Protein AF-A0A5C6M496-F1 (afdb_monomer)

Foldseek 3Di:
DDDDDDDDDDPQDAKDWDKAFDAPAALAWGKIFIDIDHPDDDDPWPKWKWKWKDQPPDDTDTQDIDRMGIHRNVVGAFIKMKMWMGTPVGHIDIDIEGEAEAHQEEWEWADAQQWIAIDDPPDDGRTDPGDDTDPDLEYEYAHAHYAYEYHQQNYAQSHEYEYANHAEEYEAEAYQHAYEYHPDHYLYAYEHHHYAYEYADAQPAEHEYEYAYDAYEDEPQNHDQPPQDWWEDEPQQEDADDDPDCPWSKDQTDCRPNHTRIYTYYHHYQEYEIYQHEYHYEDAANHEYENAHYEYEYEYEAQHENYEYEPEDEEYEYEYEPHNYANYEYEYDQYEYEYDYDYPDDPDDDDDDDDDDDDPDGDHDDYDPPDDDDPDDDDDDHPYDYDD

Structure (mmCIF, N/CA/C/O backbone):
data_AF-A0A5C6M496-F1
#
_entry.id   AF-A0A5C6M496-F1
#
loop_
_atom_site.group_PDB
_atom_site.id
_atom_site.type_symbol
_atom_site.label_atom_id
_atom_site.label_alt_id
_atom_site.label_comp_id
_atom_site.label_asym_id
_atom_site.label_entity_id
_atom_site.label_seq_id
_atom_site.pdbx_PDB_ins_code
_atom_site.Cartn_x
_atom_site.Cartn_y
_atom_site.Cartn_z
_atom_site.occupancy
_atom_site.B_iso_or_equiv
_atom_site.auth_seq_id
_atom_site.auth_comp_id
_atom_site.auth_asym_id
_atom_site.auth_atom_id
_atom_site.pdbx_PDB_model_num
ATOM 1 N N . MET A 1 1 ? 1.867 -58.534 17.793 1.00 42.88 1 MET A N 1
ATOM 2 C CA . MET A 1 1 ? 1.559 -57.093 17.723 1.00 42.88 1 MET A CA 1
ATOM 3 C C . MET A 1 1 ? 1.863 -56.636 16.311 1.00 42.88 1 MET A C 1
ATOM 5 O O . MET A 1 1 ? 3.020 -56.661 15.919 1.00 42.88 1 MET A O 1
ATOM 9 N N . THR A 1 2 ? 0.841 -56.338 15.519 1.00 48.50 2 THR A N 1
ATOM 10 C CA . THR A 1 2 ? 0.999 -55.705 14.206 1.00 48.50 2 THR A CA 1
ATOM 11 C C . THR A 1 2 ? 1.131 -54.207 14.447 1.00 48.50 2 THR A C 1
ATOM 13 O O . THR A 1 2 ? 0.166 -53.568 14.856 1.00 48.50 2 THR A O 1
ATOM 16 N N . SER A 1 3 ? 2.339 -53.667 14.290 1.00 54.88 3 SER A N 1
ATOM 17 C CA . SER A 1 3 ? 2.554 -52.220 14.289 1.00 54.88 3 SER A CA 1
ATOM 18 C C . SER A 1 3 ? 1.884 -51.658 13.037 1.00 54.88 3 SER A C 1
ATOM 20 O O . SER A 1 3 ? 2.251 -52.021 11.921 1.00 54.88 3 SER A O 1
ATOM 22 N N . ALA A 1 4 ? 0.848 -50.842 13.225 1.00 54.84 4 ALA A N 1
ATOM 23 C CA . ALA A 1 4 ? 0.338 -49.994 12.164 1.00 54.84 4 ALA A CA 1
ATOM 24 C C . ALA A 1 4 ? 1.337 -48.844 11.998 1.00 54.84 4 ALA A C 1
ATOM 26 O O . ALA A 1 4 ? 1.558 -48.082 12.940 1.00 54.84 4 ALA A O 1
ATOM 27 N N . ALA A 1 5 ? 1.970 -48.751 10.831 1.00 58.16 5 ALA A N 1
ATOM 28 C CA . ALA A 1 5 ? 2.728 -47.567 10.467 1.00 58.16 5 ALA A CA 1
ATOM 29 C C . ALA A 1 5 ? 1.723 -46.431 10.251 1.00 58.16 5 ALA A C 1
ATOM 31 O O . ALA A 1 5 ? 0.903 -46.488 9.336 1.00 58.16 5 ALA A O 1
ATOM 32 N N . VAL A 1 6 ? 1.752 -45.432 11.129 1.00 54.19 6 VAL A N 1
ATOM 33 C CA . VAL A 1 6 ? 1.065 -44.164 10.892 1.00 54.19 6 VAL A CA 1
ATOM 34 C C . VAL A 1 6 ? 1.952 -43.379 9.936 1.00 54.19 6 VAL A C 1
ATOM 36 O O . VAL A 1 6 ? 3.062 -42.996 10.294 1.00 54.19 6 VAL A O 1
ATOM 39 N N . THR A 1 7 ? 1.496 -43.186 8.703 1.00 50.16 7 THR A N 1
ATOM 40 C CA . THR A 1 7 ? 2.131 -42.251 7.774 1.00 50.16 7 THR A CA 1
ATOM 41 C C . THR A 1 7 ? 1.555 -40.872 8.066 1.00 50.16 7 THR A C 1
ATOM 43 O O . THR A 1 7 ? 0.446 -40.561 7.641 1.00 50.16 7 THR A O 1
ATOM 46 N N . GLN A 1 8 ? 2.275 -40.072 8.848 1.00 50.88 8 GLN A N 1
ATOM 47 C CA . GLN A 1 8 ? 1.993 -38.646 8.967 1.00 50.88 8 GLN A CA 1
ATOM 48 C C . GLN A 1 8 ? 2.545 -37.977 7.707 1.00 50.88 8 GLN A C 1
ATOM 50 O O . GLN A 1 8 ? 3.747 -38.025 7.455 1.00 50.88 8 GLN A O 1
ATOM 55 N N . ARG A 1 9 ? 1.658 -37.430 6.875 1.00 54.72 9 ARG A N 1
ATOM 56 C CA . ARG A 1 9 ? 2.039 -36.557 5.767 1.00 54.72 9 ARG A CA 1
ATOM 57 C C . ARG A 1 9 ? 2.023 -35.141 6.327 1.00 54.72 9 ARG A C 1
ATOM 59 O O . ARG A 1 9 ? 0.962 -34.672 6.724 1.00 54.72 9 ARG A O 1
ATOM 66 N N . VAL A 1 10 ? 3.196 -34.532 6.451 1.00 61.47 10 VAL A N 1
ATOM 67 C CA . VAL A 1 10 ? 3.293 -33.088 6.658 1.00 61.47 10 VAL A CA 1
ATOM 68 C C . VAL A 1 10 ? 3.137 -32.495 5.267 1.00 61.47 10 VAL A C 1
ATOM 70 O O . VAL A 1 10 ? 3.954 -32.765 4.386 1.00 61.47 10 VAL A O 1
ATOM 73 N N . ASP A 1 11 ? 2.008 -31.838 5.029 1.00 62.75 11 ASP A N 1
ATOM 74 C CA . ASP A 1 11 ? 1.802 -31.100 3.793 1.00 62.75 11 ASP A CA 1
ATOM 75 C C . ASP A 1 11 ? 2.551 -29.777 3.956 1.00 62.75 11 ASP A C 1
ATOM 77 O O . ASP A 1 11 ? 2.121 -28.928 4.731 1.00 62.75 11 ASP A O 1
ATOM 81 N N . ASN A 1 12 ? 3.694 -29.651 3.276 1.00 70.75 12 ASN A N 1
ATOM 82 C CA . ASN A 1 12 ? 4.386 -28.375 3.150 1.00 70.75 12 ASN A CA 1
ATOM 83 C C . ASN A 1 12 ? 3.447 -27.386 2.437 1.00 70.75 12 ASN A C 1
ATOM 85 O O . ASN A 1 12 ? 2.882 -27.709 1.381 1.00 70.75 12 ASN A O 1
ATOM 89 N N . VAL A 1 13 ? 3.264 -26.213 3.038 1.00 79.44 13 VAL A N 1
ATOM 90 C CA . VAL A 1 13 ? 2.535 -25.097 2.453 1.00 79.44 13 VAL A CA 1
ATOM 91 C C . VAL A 1 13 ? 3.557 -24.054 2.014 1.00 79.44 13 VAL A C 1
ATOM 93 O O . VAL A 1 13 ? 4.189 -23.431 2.851 1.00 79.44 13 VAL A O 1
ATOM 96 N N . ALA A 1 14 ? 3.674 -23.849 0.700 1.00 83.62 14 ALA A N 1
ATOM 97 C CA . ALA A 1 14 ? 4.611 -22.878 0.147 1.00 83.62 14 ALA A CA 1
ATOM 98 C C . ALA A 1 14 ? 4.371 -21.455 0.701 1.00 83.62 14 ALA A C 1
ATOM 100 O O . ALA A 1 14 ? 3.210 -21.084 0.931 1.00 83.62 14 ALA A O 1
ATOM 101 N N . PRO A 1 15 ? 5.432 -20.637 0.844 1.00 88.88 15 PRO A N 1
ATOM 102 C CA . PRO A 1 15 ? 5.296 -19.230 1.200 1.00 88.88 15 PRO A CA 1
ATOM 103 C C . PRO A 1 15 ? 4.505 -18.488 0.122 1.00 88.88 15 PRO A C 1
ATOM 105 O O . PRO A 1 15 ? 4.538 -18.872 -1.041 1.00 88.88 15 PRO A O 1
ATOM 108 N N . ALA A 1 16 ? 3.838 -17.395 0.478 1.00 90.69 16 ALA A N 1
ATOM 109 C CA . ALA A 1 16 ? 3.284 -16.449 -0.487 1.00 90.69 16 ALA A CA 1
ATOM 110 C C . ALA A 1 16 ? 4.207 -15.232 -0.562 1.00 90.69 16 ALA A C 1
ATOM 112 O O . ALA A 1 16 ? 4.432 -14.569 0.451 1.00 90.69 16 ALA A O 1
ATOM 113 N N . ALA A 1 17 ? 4.759 -14.953 -1.740 1.00 93.69 17 ALA A N 1
ATOM 114 C CA . ALA A 1 17 ? 5.714 -13.881 -1.964 1.00 93.69 17 ALA A CA 1
ATOM 115 C C . ALA A 1 17 ? 5.107 -12.753 -2.801 1.00 93.69 17 ALA A C 1
ATOM 117 O O . ALA A 1 17 ? 4.404 -12.979 -3.783 1.00 93.69 17 ALA A O 1
ATOM 118 N N . GLN A 1 18 ? 5.459 -11.521 -2.457 1.00 96.12 18 GLN A N 1
ATOM 119 C CA . GLN A 1 18 ? 5.107 -10.326 -3.205 1.00 96.12 18 GLN A CA 1
ATOM 120 C C . GLN A 1 18 ? 6.301 -9.373 -3.278 1.00 96.12 18 GLN A C 1
ATOM 122 O O . GLN A 1 18 ? 7.116 -9.273 -2.360 1.00 96.12 18 GLN A O 1
ATOM 127 N N . ILE A 1 19 ? 6.434 -8.671 -4.402 1.00 98.00 19 ILE A N 1
ATOM 128 C CA . ILE A 1 19 ? 7.424 -7.601 -4.549 1.00 98.00 19 ILE A CA 1
ATOM 129 C C . ILE A 1 19 ? 6.800 -6.304 -4.041 1.00 98.00 19 ILE A C 1
ATOM 131 O O . ILE A 1 19 ? 5.800 -5.858 -4.595 1.00 98.00 19 ILE A O 1
ATOM 135 N N . ALA A 1 20 ? 7.428 -5.678 -3.047 1.00 97.25 20 ALA A N 1
ATOM 136 C CA . ALA A 1 20 ? 7.021 -4.377 -2.526 1.00 97.25 20 ALA A CA 1
ATOM 137 C C . ALA A 1 20 ? 8.148 -3.341 -2.683 1.00 97.25 20 ALA A C 1
ATOM 139 O O . ALA A 1 20 ? 9.336 -3.678 -2.537 1.00 97.25 20 ALA A O 1
ATOM 140 N N . PRO A 1 21 ? 7.817 -2.076 -2.986 1.00 97.62 21 PRO A N 1
ATOM 141 C CA . PRO A 1 21 ? 8.794 -1.003 -3.000 1.00 97.62 21 PRO A CA 1
ATOM 142 C C . PRO A 1 21 ? 9.255 -0.645 -1.583 1.00 97.62 21 PRO A C 1
ATOM 144 O O . PRO A 1 21 ? 8.631 -0.996 -0.581 1.00 97.62 21 PRO A O 1
ATOM 147 N N . ARG A 1 22 ? 10.395 0.042 -1.485 1.00 94.88 22 ARG A N 1
ATOM 148 C CA . ARG A 1 22 ? 10.921 0.541 -0.210 1.00 94.88 22 ARG A CA 1
ATOM 149 C C . ARG A 1 22 ? 11.161 2.041 -0.256 1.00 94.88 22 ARG A C 1
ATOM 151 O O . ARG A 1 22 ? 11.672 2.576 -1.243 1.00 94.88 22 ARG A O 1
ATOM 158 N N . LEU A 1 23 ? 10.913 2.664 0.895 1.00 91.88 23 LEU A N 1
ATOM 159 C CA . LEU A 1 23 ? 11.185 4.072 1.167 1.00 91.88 23 LEU A CA 1
ATOM 160 C C . LEU A 1 23 ? 12.619 4.476 0.802 1.00 91.88 23 LEU A C 1
ATOM 162 O O . LEU A 1 23 ? 13.581 3.750 1.072 1.00 91.88 23 LEU A O 1
ATOM 166 N N . GLY A 1 24 ? 12.757 5.682 0.248 1.00 91.06 24 GLY A N 1
ATOM 167 C CA . GLY A 1 24 ? 14.048 6.263 -0.129 1.00 91.06 24 GLY A CA 1
ATOM 168 C C . GLY A 1 24 ? 14.635 5.713 -1.432 1.00 91.06 24 GLY A C 1
ATOM 169 O O . GLY A 1 24 ? 15.835 5.869 -1.668 1.00 91.06 24 GLY A O 1
ATOM 170 N N . SER A 1 25 ? 13.817 5.057 -2.260 1.00 95.88 25 SER A N 1
ATOM 171 C CA . SER A 1 25 ? 14.204 4.647 -3.609 1.00 95.88 25 SER A CA 1
ATOM 172 C C . SER A 1 25 ? 14.549 5.852 -4.483 1.00 95.88 25 SER A C 1
ATOM 174 O O . SER A 1 25 ? 13.852 6.859 -4.471 1.00 95.88 25 SER A O 1
ATOM 176 N N . THR A 1 26 ? 15.612 5.728 -5.277 1.00 96.62 26 THR A N 1
ATOM 177 C CA . THR A 1 26 ? 15.953 6.682 -6.347 1.00 96.62 26 THR A CA 1
ATOM 178 C C . THR A 1 26 ? 16.228 5.922 -7.647 1.00 96.62 26 THR A C 1
ATOM 180 O O . THR A 1 26 ? 16.456 4.703 -7.606 1.00 96.62 26 THR A O 1
ATOM 183 N N . PRO A 1 27 ? 16.303 6.589 -8.813 1.00 94.69 27 PRO A N 1
ATOM 184 C CA . PRO A 1 27 ? 16.599 5.906 -10.072 1.00 94.69 27 PRO A CA 1
ATOM 185 C C . PRO A 1 27 ? 17.942 5.151 -10.052 1.00 94.69 27 PRO A C 1
ATOM 187 O O . PRO A 1 27 ? 18.080 4.060 -10.604 1.00 94.69 27 PRO A O 1
ATOM 190 N N . THR A 1 28 ? 18.959 5.708 -9.385 1.00 96.06 28 THR A N 1
ATOM 191 C CA . THR A 1 28 ? 20.298 5.086 -9.310 1.00 96.06 28 THR A CA 1
ATOM 192 C C . THR A 1 28 ? 20.462 4.106 -8.151 1.00 96.06 28 THR A C 1
ATOM 194 O O . THR A 1 28 ? 21.419 3.329 -8.144 1.00 96.06 28 THR A O 1
ATOM 197 N N . ASN A 1 29 ? 19.529 4.123 -7.201 1.00 96.75 29 ASN A N 1
ATOM 198 C CA . ASN A 1 29 ? 19.499 3.273 -6.021 1.00 96.75 29 ASN A CA 1
ATOM 199 C C . ASN A 1 29 ? 18.051 2.841 -5.754 1.00 96.75 29 ASN A C 1
ATOM 201 O O . ASN A 1 29 ? 17.428 3.261 -4.781 1.00 96.75 29 ASN A O 1
ATOM 205 N N . THR A 1 30 ? 17.498 2.049 -6.668 1.00 97.94 30 THR A N 1
ATOM 206 C CA . THR A 1 30 ? 16.124 1.546 -6.606 1.00 97.94 30 THR A CA 1
ATOM 207 C C . THR A 1 30 ? 16.048 0.420 -5.583 1.00 97.94 30 THR A C 1
ATOM 209 O O . THR A 1 30 ? 16.862 -0.508 -5.634 1.00 97.94 30 THR A O 1
ATOM 212 N N . LEU A 1 31 ? 15.108 0.511 -4.638 1.00 98.19 31 LEU A N 1
ATOM 213 C CA . LEU A 1 31 ? 15.021 -0.366 -3.471 1.00 98.19 31 LEU A CA 1
ATOM 214 C C . LEU A 1 31 ? 13.706 -1.144 -3.479 1.00 98.19 31 LEU A C 1
ATOM 216 O O . LEU A 1 31 ? 12.635 -0.551 -3.417 1.00 98.19 31 LEU A O 1
ATOM 220 N N . LEU A 1 32 ? 13.795 -2.474 -3.476 1.00 98.38 32 LEU A N 1
ATOM 221 C CA . LEU A 1 32 ? 12.644 -3.375 -3.349 1.00 98.38 32 LEU A CA 1
ATOM 222 C C . LEU A 1 32 ? 12.849 -4.326 -2.162 1.00 98.38 32 LEU A C 1
ATOM 224 O O . LEU A 1 32 ? 13.980 -4.544 -1.711 1.00 98.38 32 LEU A O 1
ATOM 228 N N . THR A 1 33 ? 11.766 -4.900 -1.653 1.00 97.75 33 THR A N 1
ATOM 229 C CA . THR A 1 33 ? 11.779 -5.995 -0.675 1.00 97.75 33 THR A CA 1
ATOM 230 C C . THR A 1 33 ? 10.855 -7.115 -1.124 1.00 97.75 33 THR A C 1
ATOM 232 O O . THR A 1 33 ? 9.872 -6.887 -1.826 1.00 97.75 33 THR A O 1
ATOM 235 N N . ALA A 1 34 ? 11.180 -8.328 -0.692 1.00 96.81 34 ALA A N 1
ATOM 236 C CA . ALA A 1 34 ? 10.250 -9.437 -0.678 1.00 96.81 34 ALA A CA 1
ATOM 237 C C . ALA A 1 34 ? 9.349 -9.257 0.544 1.00 96.81 34 ALA A C 1
ATOM 239 O O . ALA A 1 34 ? 9.846 -9.268 1.678 1.00 96.81 34 ALA A O 1
ATOM 240 N N . ASP A 1 35 ? 8.064 -9.044 0.309 1.00 93.38 35 ASP A N 1
ATOM 241 C CA . ASP A 1 35 ? 7.037 -9.232 1.321 1.00 93.38 35 ASP A CA 1
ATOM 242 C C . ASP A 1 35 ? 6.585 -10.692 1.271 1.00 93.38 35 ASP A C 1
ATOM 244 O O . ASP A 1 35 ? 6.380 -11.238 0.186 1.00 93.38 35 ASP A O 1
ATOM 248 N N . VAL A 1 36 ? 6.573 -11.367 2.419 1.00 90.50 36 VAL A N 1
ATOM 249 C CA . VAL A 1 36 ? 6.383 -12.821 2.470 1.00 90.50 36 VAL A CA 1
ATOM 250 C C . VAL A 1 36 ? 5.481 -13.183 3.631 1.00 90.50 36 VAL A C 1
ATOM 252 O O . VAL A 1 36 ? 5.810 -12.902 4.783 1.00 90.50 36 VAL A O 1
ATOM 255 N N . ILE A 1 37 ? 4.394 -13.878 3.312 1.00 85.06 37 ILE A N 1
ATOM 256 C CA . ILE A 1 37 ? 3.536 -14.540 4.288 1.00 85.06 37 ILE A CA 1
ATOM 257 C C . ILE A 1 37 ? 3.906 -16.019 4.281 1.00 85.06 37 ILE A C 1
ATOM 259 O O . ILE A 1 37 ? 3.804 -16.687 3.252 1.00 85.06 37 ILE A O 1
ATOM 263 N N . GLU A 1 38 ? 4.341 -16.527 5.429 1.00 78.69 38 GLU A N 1
ATOM 264 C CA . GLU A 1 38 ? 4.671 -17.937 5.616 1.00 78.69 38 GLU A CA 1
ATOM 265 C C . GLU A 1 38 ? 3.584 -18.575 6.511 1.00 78.69 38 GLU A C 1
ATOM 267 O O . GLU A 1 38 ? 3.380 -18.120 7.639 1.00 78.69 38 GLU A O 1
ATOM 272 N N . PRO A 1 39 ? 2.787 -19.524 5.985 1.00 69.06 39 PRO A N 1
ATOM 273 C CA . PRO A 1 39 ? 1.659 -20.123 6.707 1.00 69.06 39 PRO A CA 1
ATOM 274 C C . PRO A 1 39 ? 2.022 -21.365 7.552 1.00 69.06 39 PRO A C 1
ATOM 276 O O . PRO A 1 39 ? 1.131 -21.947 8.182 1.00 69.06 39 PRO A O 1
ATOM 279 N N . GLY A 1 40 ? 3.280 -21.805 7.559 1.00 64.00 40 GLY A N 1
ATOM 280 C CA . GLY A 1 40 ? 3.805 -22.926 8.332 1.00 64.00 40 GLY A CA 1
ATOM 281 C C . GLY A 1 40 ? 3.948 -22.597 9.821 1.00 64.00 40 GLY A C 1
ATOM 282 O O . GLY A 1 40 ? 4.641 -21.681 10.241 1.00 64.00 40 GLY A O 1
ATOM 283 N N . LEU A 1 41 ? 3.263 -23.365 10.670 1.00 55.56 41 LEU A N 1
ATOM 284 C CA . LEU A 1 41 ? 3.081 -23.005 12.083 1.00 55.56 41 LEU A CA 1
ATOM 285 C C . LEU A 1 41 ? 4.160 -23.506 13.058 1.00 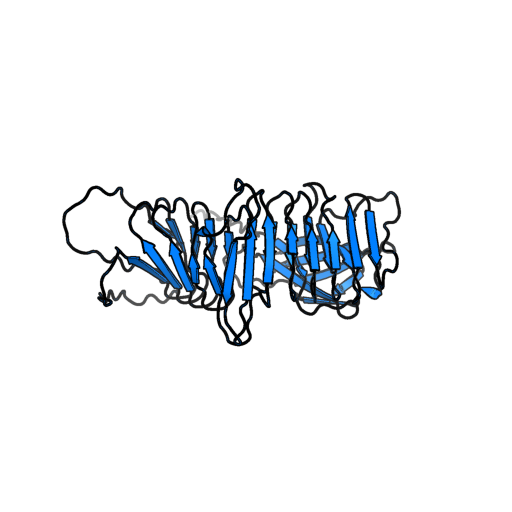55.56 41 LEU A C 1
ATOM 287 O O . LEU A 1 41 ? 4.041 -23.205 14.245 1.00 55.56 41 LEU A O 1
ATOM 291 N N . ASP A 1 42 ? 5.180 -24.253 12.621 1.00 55.28 42 ASP A N 1
ATOM 292 C CA . ASP A 1 42 ? 5.989 -25.040 13.570 1.00 55.28 42 ASP A CA 1
ATOM 293 C C . ASP A 1 42 ? 7.508 -24.787 13.582 1.00 55.28 42 ASP A C 1
ATOM 295 O O . ASP A 1 42 ? 8.151 -25.240 14.528 1.00 55.28 42 ASP A O 1
ATOM 299 N N . ASP A 1 43 ? 8.088 -24.006 12.661 1.00 55.91 43 ASP A N 1
ATOM 300 C CA . ASP A 1 43 ? 9.527 -23.689 12.659 1.00 55.91 43 ASP A CA 1
ATOM 301 C C . ASP A 1 43 ? 9.792 -22.216 12.291 1.00 55.91 43 ASP A C 1
ATOM 303 O O . ASP A 1 43 ? 8.964 -21.564 11.668 1.00 55.91 43 ASP A O 1
ATOM 307 N N . VAL A 1 44 ? 10.942 -21.654 12.699 1.00 61.50 44 VAL A N 1
ATOM 308 C CA . VAL A 1 44 ? 11.379 -20.328 12.216 1.00 61.50 44 VAL A CA 1
ATOM 309 C C . VAL A 1 44 ? 11.768 -20.501 10.746 1.00 61.50 44 VAL A C 1
ATOM 311 O O . VAL A 1 44 ? 12.818 -21.104 10.502 1.00 61.50 44 VAL A O 1
ATOM 314 N N . PRO A 1 45 ? 10.981 -19.998 9.777 1.00 68.12 45 PRO A N 1
ATOM 315 C CA . PRO A 1 45 ? 11.157 -20.381 8.385 1.00 68.12 45 PRO A CA 1
ATOM 316 C C . PRO A 1 45 ? 12.498 -19.864 7.866 1.00 68.12 45 PRO A C 1
ATOM 318 O O . PRO A 1 45 ? 12.800 -18.663 7.940 1.00 68.12 45 PRO A O 1
ATOM 321 N N . LEU A 1 46 ? 13.330 -20.762 7.333 1.00 83.31 46 LEU A N 1
ATOM 322 C CA . LEU A 1 46 ? 14.580 -20.364 6.693 1.00 83.31 46 LEU A CA 1
ATOM 323 C C . LEU A 1 46 ? 14.310 -20.068 5.217 1.00 83.31 46 LEU A C 1
ATOM 325 O O . LEU A 1 46 ? 14.544 -20.885 4.333 1.00 83.31 46 LEU A O 1
ATOM 329 N N . LEU A 1 47 ? 13.849 -18.846 4.961 1.00 90.06 47 LEU A N 1
ATOM 330 C CA . LEU A 1 47 ? 13.542 -18.387 3.612 1.00 90.06 47 LEU A CA 1
ATOM 331 C C . LEU A 1 47 ? 14.809 -18.052 2.816 1.00 90.06 47 LEU A C 1
ATOM 333 O O . LEU A 1 47 ? 15.702 -17.325 3.270 1.00 90.06 47 LEU A O 1
ATOM 337 N N . THR A 1 48 ? 14.844 -18.524 1.576 1.00 94.12 48 THR A N 1
ATOM 338 C CA . THR A 1 48 ? 15.834 -18.166 0.561 1.00 94.12 48 THR A CA 1
ATOM 339 C C . THR A 1 48 ? 15.196 -17.299 -0.516 1.00 94.12 48 THR A C 1
ATOM 341 O O . THR A 1 48 ? 14.035 -17.481 -0.872 1.00 94.12 48 THR A O 1
ATOM 344 N N . TYR A 1 49 ? 15.963 -16.335 -1.027 1.00 97.12 49 TYR A N 1
ATOM 345 C CA . TYR A 1 49 ? 15.482 -15.332 -1.974 1.00 97.12 49 TYR A CA 1
ATOM 346 C C . TYR A 1 49 ? 16.339 -15.363 -3.231 1.00 97.12 49 TYR A C 1
ATOM 348 O O . TYR A 1 49 ? 17.570 -15.405 -3.146 1.00 97.12 49 TYR A O 1
ATOM 356 N N . LEU A 1 50 ? 15.701 -15.274 -4.391 1.00 97.75 50 LEU A N 1
ATOM 357 C CA . LEU A 1 50 ? 16.362 -15.086 -5.673 1.00 97.75 50 LEU A CA 1
ATOM 358 C C . LEU A 1 50 ? 15.614 -14.022 -6.475 1.00 97.75 50 LEU A C 1
ATOM 360 O O . LEU A 1 50 ? 14.454 -14.200 -6.837 1.00 97.75 50 LEU A O 1
ATOM 364 N N . TRP A 1 51 ? 16.310 -12.927 -6.760 1.00 98.44 51 TRP A N 1
ATOM 365 C CA . TRP A 1 51 ? 15.837 -11.855 -7.623 1.00 98.44 51 TRP A CA 1
ATOM 366 C C . TRP A 1 51 ? 16.464 -11.992 -8.994 1.00 98.44 51 TRP A C 1
ATOM 368 O O . TRP A 1 51 ? 17.690 -12.081 -9.120 1.00 98.44 51 TRP A O 1
ATOM 378 N N . GLU A 1 52 ? 15.639 -11.934 -10.025 1.00 96.69 52 GLU A N 1
ATOM 379 C CA . GLU A 1 52 ? 16.072 -12.035 -11.407 1.00 96.69 52 GLU A CA 1
ATOM 380 C C . GLU A 1 52 ? 15.411 -10.962 -12.267 1.00 96.69 52 GLU A C 1
ATOM 382 O O . GLU A 1 52 ? 14.305 -10.504 -11.991 1.00 96.69 52 GLU A O 1
ATOM 387 N N . VAL A 1 53 ? 16.089 -10.570 -13.341 1.00 93.94 53 VAL A N 1
ATOM 388 C CA . VAL A 1 53 ? 15.588 -9.601 -14.310 1.00 93.94 53 VAL A CA 1
ATOM 389 C C . VAL A 1 53 ? 15.717 -10.128 -15.724 1.00 93.94 53 VAL A C 1
ATOM 391 O O . VAL A 1 53 ? 16.748 -10.690 -16.102 1.00 93.94 53 VAL A O 1
ATOM 394 N N . ASN A 1 54 ? 14.680 -9.897 -16.517 1.00 90.38 54 ASN A N 1
ATOM 395 C CA . ASN A 1 54 ? 14.662 -10.135 -17.946 1.00 90.38 54 ASN A CA 1
ATOM 396 C C . ASN A 1 54 ? 14.354 -8.817 -18.671 1.00 90.38 54 ASN A C 1
ATOM 398 O O . ASN A 1 54 ? 13.307 -8.203 -18.476 1.00 90.38 54 ASN A O 1
ATOM 402 N N . THR A 1 55 ? 15.285 -8.373 -19.511 1.00 82.94 55 THR A N 1
ATOM 403 C CA . THR A 1 55 ? 15.180 -7.133 -20.301 1.00 82.94 55 THR A CA 1
ATOM 404 C C . THR A 1 55 ? 14.781 -7.391 -21.760 1.00 82.94 55 THR A C 1
ATOM 406 O O . THR A 1 55 ? 14.914 -6.510 -22.607 1.00 82.94 55 THR A O 1
ATOM 409 N N . GLY A 1 56 ? 14.318 -8.605 -22.081 1.00 72.69 56 GLY A N 1
ATOM 410 C CA . GLY A 1 56 ? 13.899 -9.024 -23.423 1.00 72.69 56 GLY A CA 1
ATOM 411 C C . GLY A 1 56 ? 15.018 -9.603 -24.300 1.00 72.69 56 GLY A C 1
ATOM 412 O O . GLY A 1 56 ? 14.736 -10.161 -25.358 1.00 72.69 56 GLY A O 1
ATOM 413 N N . LEU A 1 57 ? 16.286 -9.533 -23.872 1.00 60.69 57 LEU A N 1
ATOM 414 C CA . LEU A 1 57 ? 17.444 -10.057 -24.608 1.00 60.69 57 LEU A CA 1
ATOM 415 C C . LEU A 1 57 ? 18.256 -11.015 -23.721 1.00 60.69 57 LEU A C 1
ATOM 417 O O . LEU A 1 57 ? 19.189 -10.597 -23.044 1.00 60.69 57 LEU A O 1
ATOM 421 N N . GLY A 1 58 ? 17.927 -12.311 -23.744 1.00 64.38 58 GLY A N 1
ATOM 422 C CA . GLY A 1 58 ? 18.786 -13.357 -23.158 1.00 64.38 58 GLY A CA 1
ATOM 423 C C . GLY A 1 58 ? 18.243 -14.105 -21.938 1.00 64.38 58 GLY A C 1
ATOM 424 O O . GLY A 1 58 ? 18.991 -14.879 -21.348 1.00 64.38 58 GLY A O 1
ATOM 425 N N . GLY A 1 59 ? 16.961 -13.937 -21.598 1.00 82.56 59 GLY A N 1
ATOM 426 C CA . GLY A 1 59 ? 16.342 -14.606 -20.450 1.00 82.56 59 GLY A CA 1
ATOM 427 C C . GLY A 1 59 ? 16.630 -13.893 -19.129 1.00 82.56 59 GLY A C 1
ATOM 428 O O . GLY A 1 59 ? 16.969 -12.712 -19.115 1.00 82.56 59 GLY A O 1
ATOM 429 N N . TYR A 1 60 ? 16.452 -14.609 -18.021 1.00 90.62 60 TYR A N 1
ATOM 430 C CA . TYR A 1 60 ? 16.665 -14.063 -16.684 1.00 90.62 60 TYR A CA 1
ATOM 431 C C . TYR A 1 60 ? 18.148 -13.978 -16.331 1.00 90.62 60 TYR A C 1
ATOM 433 O O . TYR A 1 60 ? 18.940 -14.877 -16.618 1.00 90.62 60 TYR A O 1
ATOM 441 N N . THR A 1 61 ? 18.506 -12.884 -15.670 1.00 93.88 61 THR A N 1
ATOM 442 C CA . THR A 1 61 ? 19.816 -12.658 -15.061 1.00 93.88 61 THR A CA 1
ATOM 443 C C . THR A 1 61 ? 19.631 -12.310 -13.592 1.00 93.88 61 THR A C 1
ATOM 445 O O . THR A 1 61 ? 18.705 -11.585 -13.239 1.00 93.88 61 THR A O 1
ATOM 448 N N . THR A 1 62 ? 20.491 -12.830 -12.720 1.00 96.56 62 THR A N 1
ATOM 449 C CA . THR A 1 62 ? 20.375 -12.602 -11.275 1.00 96.56 62 THR A CA 1
ATOM 450 C C . THR A 1 62 ? 20.669 -11.145 -10.911 1.00 96.56 62 THR A C 1
ATOM 452 O O . THR A 1 62 ? 21.716 -10.612 -11.275 1.00 96.56 62 THR A O 1
ATOM 455 N N . LEU A 1 63 ? 19.769 -10.532 -10.140 1.00 96.06 63 LEU A N 1
ATOM 456 C CA . LEU A 1 63 ? 19.939 -9.215 -9.523 1.00 96.06 63 LEU A CA 1
ATOM 457 C C . LEU A 1 63 ? 20.422 -9.297 -8.067 1.00 96.06 63 LEU A C 1
ATOM 459 O O . LEU A 1 63 ? 21.180 -8.435 -7.628 1.00 96.06 63 LEU A O 1
ATOM 463 N N . GLY A 1 64 ? 20.007 -10.318 -7.311 1.00 97.25 64 GLY A N 1
ATOM 464 C CA . GLY A 1 64 ? 20.357 -10.451 -5.895 1.00 97.25 64 GLY A CA 1
ATOM 465 C C . GLY A 1 64 ? 19.770 -11.698 -5.235 1.00 97.25 64 GLY A C 1
ATOM 466 O O . GLY A 1 64 ? 18.937 -12.382 -5.820 1.00 97.25 64 GLY A O 1
ATOM 467 N N . THR A 1 65 ? 20.212 -11.998 -4.011 1.00 97.25 65 THR A N 1
ATOM 468 C CA . THR A 1 65 ? 19.812 -13.213 -3.265 1.00 97.25 65 THR A CA 1
ATOM 469 C C . THR A 1 65 ? 19.440 -12.941 -1.802 1.00 97.25 65 THR A C 1
ATOM 471 O O . THR A 1 65 ? 19.544 -13.809 -0.938 1.00 97.25 65 THR A O 1
ATOM 474 N N . THR A 1 66 ? 19.094 -11.697 -1.485 1.00 97.00 66 THR A N 1
ATOM 475 C CA . THR A 1 66 ? 18.701 -11.247 -0.142 1.00 97.00 66 THR A CA 1
ATOM 476 C C . THR A 1 66 ? 17.233 -10.832 -0.137 1.00 97.00 66 THR A C 1
ATOM 478 O O . THR A 1 66 ? 16.693 -10.515 -1.193 1.00 97.00 66 THR A O 1
ATOM 481 N N . LYS A 1 67 ? 16.592 -10.772 1.042 1.00 96.12 67 LYS A N 1
ATOM 482 C CA . LYS A 1 67 ? 15.205 -10.275 1.181 1.00 96.12 67 LYS A CA 1
ATOM 483 C C . LYS A 1 67 ? 15.018 -8.902 0.525 1.00 96.12 67 LYS A C 1
ATOM 485 O O . LYS A 1 67 ? 14.049 -8.670 -0.184 1.00 96.12 67 LYS A O 1
ATOM 490 N N . ASN A 1 68 ? 15.984 -8.014 0.751 1.00 97.75 68 ASN A N 1
ATOM 491 C CA . ASN A 1 68 ? 16.029 -6.689 0.149 1.00 97.75 68 ASN A CA 1
ATOM 492 C C . ASN A 1 68 ? 16.848 -6.712 -1.140 1.00 97.75 68 ASN A C 1
ATOM 494 O O . ASN A 1 68 ? 17.934 -7.296 -1.162 1.00 97.75 68 ASN A O 1
ATOM 498 N N . LEU A 1 69 ? 16.375 -6.007 -2.161 1.00 98.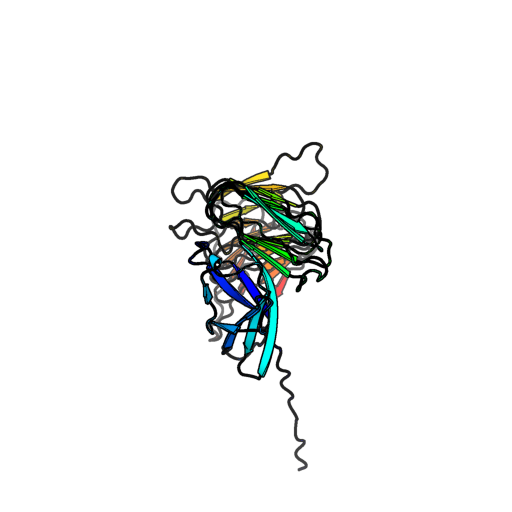06 69 LEU A N 1
ATOM 499 C CA . LEU A 1 69 ? 17.062 -5.816 -3.428 1.00 98.06 69 LEU A CA 1
ATOM 500 C C . LEU A 1 69 ? 17.422 -4.337 -3.624 1.00 98.06 69 LEU A C 1
ATOM 502 O O . LEU A 1 69 ? 16.637 -3.439 -3.322 1.00 98.06 69 LEU A O 1
ATOM 506 N N . THR A 1 70 ? 18.613 -4.094 -4.169 1.00 97.94 70 THR A N 1
ATOM 507 C CA . THR A 1 70 ? 19.082 -2.765 -4.570 1.00 97.94 70 THR A CA 1
ATOM 508 C C . THR A 1 70 ? 19.719 -2.845 -5.950 1.00 97.94 70 THR A C 1
ATOM 510 O O . THR A 1 70 ? 20.603 -3.671 -6.173 1.00 97.94 70 THR A O 1
ATOM 513 N N . PHE A 1 71 ? 19.289 -1.991 -6.877 1.00 96.75 71 PHE A N 1
ATOM 514 C CA . PHE A 1 71 ? 19.823 -1.934 -8.240 1.00 96.75 71 PHE A CA 1
ATOM 515 C C . PHE A 1 71 ? 19.693 -0.527 -8.835 1.00 96.75 71 PHE A C 1
ATOM 517 O O . PHE A 1 71 ? 19.034 0.343 -8.276 1.00 96.75 71 PHE A O 1
ATOM 524 N N . ASN A 1 72 ? 20.336 -0.296 -9.981 1.00 95.19 72 ASN A N 1
ATOM 525 C CA . ASN A 1 72 ? 20.202 0.948 -10.734 1.00 95.19 72 ASN A CA 1
ATOM 526 C C . ASN A 1 72 ? 19.190 0.745 -11.872 1.00 95.19 72 ASN A C 1
ATOM 528 O O . ASN A 1 72 ? 19.515 0.107 -12.878 1.00 95.19 72 ASN A O 1
ATOM 532 N N . SER A 1 73 ? 17.979 1.282 -11.715 1.00 92.44 73 SER A N 1
ATOM 533 C CA . SER A 1 73 ? 16.901 1.145 -12.702 1.00 92.44 73 SER A CA 1
ATOM 534 C C . SER A 1 73 ? 17.150 1.948 -13.978 1.00 92.44 73 SER A C 1
ATOM 536 O O . SER A 1 73 ? 16.653 1.557 -15.027 1.00 92.44 73 SER A O 1
ATOM 538 N N . THR A 1 74 ? 18.003 2.982 -13.956 1.00 89.81 74 THR A N 1
ATOM 539 C CA . THR A 1 74 ? 18.357 3.757 -15.169 1.00 89.81 74 THR A CA 1
ATOM 540 C C . THR A 1 74 ? 19.098 2.939 -16.230 1.00 89.81 74 THR A C 1
ATOM 542 O O . THR A 1 74 ? 19.194 3.351 -17.385 1.00 89.81 74 THR A O 1
ATOM 545 N N . LEU A 1 75 ? 19.641 1.779 -15.846 1.00 88.69 75 LEU A N 1
ATOM 546 C CA . LEU A 1 75 ? 20.297 0.837 -16.756 1.00 88.69 75 LEU A CA 1
ATOM 547 C C . LEU A 1 75 ? 19.309 -0.148 -17.393 1.00 88.69 75 LEU A C 1
ATOM 549 O O . LEU A 1 75 ? 19.704 -0.955 -18.236 1.00 88.69 75 LEU A O 1
ATOM 553 N N . LEU A 1 76 ? 18.047 -0.105 -16.972 1.00 84.62 76 LEU A N 1
ATOM 554 C CA . LEU A 1 76 ? 16.980 -0.990 -17.401 1.00 84.62 76 LEU A CA 1
ATOM 555 C C . LEU A 1 76 ? 15.951 -0.180 -18.201 1.00 84.62 76 LEU A C 1
ATOM 557 O O . LEU A 1 76 ? 15.750 1.009 -17.971 1.00 84.62 76 LEU A O 1
ATOM 561 N N . GLY A 1 77 ? 15.325 -0.825 -19.187 1.00 82.06 77 GLY A N 1
ATOM 562 C CA . GLY A 1 77 ? 14.150 -0.272 -19.863 1.00 82.06 77 GLY A CA 1
ATOM 563 C C . GLY A 1 77 ? 12.902 -0.506 -19.013 1.00 82.06 77 GLY A C 1
ATOM 564 O O . GLY A 1 77 ? 12.842 -0.110 -17.856 1.00 82.06 77 GLY A O 1
ATOM 565 N N . THR A 1 78 ? 11.934 -1.225 -19.574 1.00 85.12 78 THR A N 1
ATOM 566 C CA . THR A 1 78 ? 10.788 -1.781 -18.840 1.00 85.12 78 THR A CA 1
ATOM 567 C C . THR A 1 78 ? 11.007 -3.283 -18.636 1.00 85.12 78 THR A C 1
ATOM 569 O O . THR A 1 78 ? 10.594 -4.060 -19.497 1.00 85.12 78 THR A O 1
ATOM 572 N N . PRO A 1 79 ? 11.765 -3.722 -17.615 1.00 90.00 79 PRO A N 1
ATOM 573 C CA . PRO A 1 79 ? 12.104 -5.130 -17.439 1.00 90.00 79 PRO A CA 1
ATOM 574 C C . PRO A 1 79 ? 10.946 -5.947 -16.851 1.00 90.00 79 PRO A C 1
ATOM 576 O O . PRO A 1 79 ? 10.057 -5.405 -16.201 1.00 90.00 79 PRO A O 1
ATOM 579 N N . LEU A 1 80 ? 11.026 -7.270 -16.992 1.00 92.38 80 LEU A N 1
ATOM 580 C CA . LEU A 1 80 ? 10.309 -8.218 -16.141 1.00 92.38 80 LEU A CA 1
ATOM 581 C C . LEU A 1 80 ? 11.212 -8.582 -14.959 1.00 92.38 80 LEU A C 1
ATOM 583 O O . LEU A 1 80 ? 12.313 -9.100 -15.167 1.00 92.38 80 LEU A O 1
ATOM 587 N N . ILE A 1 81 ? 10.775 -8.294 -13.737 1.00 94.94 81 ILE A N 1
ATOM 588 C CA . ILE A 1 81 ? 11.489 -8.643 -12.505 1.00 94.94 81 ILE A CA 1
ATOM 589 C C . ILE A 1 81 ? 10.767 -9.816 -11.861 1.00 94.94 81 ILE A C 1
ATOM 591 O O . ILE A 1 81 ? 9.562 -9.748 -11.638 1.00 94.94 81 ILE A O 1
ATOM 595 N N . ARG A 1 82 ? 11.514 -10.873 -11.547 1.00 96.31 82 ARG A N 1
ATOM 596 C CA . ARG A 1 82 ? 11.022 -12.059 -10.851 1.00 96.31 82 ARG A CA 1
ATOM 597 C C . ARG A 1 82 ? 11.651 -12.149 -9.471 1.00 96.31 82 ARG A C 1
ATOM 599 O O . ARG A 1 82 ? 12.872 -12.071 -9.337 1.00 96.31 82 ARG A O 1
ATOM 606 N N . LEU A 1 83 ? 10.815 -12.383 -8.473 1.00 98.06 83 LEU A N 1
ATOM 607 C CA . LEU A 1 83 ? 11.202 -12.831 -7.147 1.00 98.06 83 LEU A CA 1
ATOM 608 C C . LEU A 1 83 ? 10.824 -14.306 -7.019 1.00 98.06 83 LEU A C 1
ATOM 610 O O . LEU A 1 83 ? 9.682 -14.672 -7.266 1.00 98.06 83 LEU A O 1
ATOM 614 N N . THR A 1 84 ? 11.778 -15.144 -6.632 1.00 97.31 84 THR A N 1
ATOM 615 C CA . THR A 1 84 ? 11.520 -16.513 -6.176 1.00 97.31 84 THR A CA 1
ATOM 616 C C . THR A 1 84 ? 11.854 -16.592 -4.694 1.00 97.31 84 THR A C 1
ATOM 618 O O . THR A 1 84 ? 12.980 -16.265 -4.304 1.00 97.31 84 THR A O 1
ATOM 621 N N . VAL A 1 85 ? 10.894 -17.028 -3.882 1.00 95.31 85 VAL A N 1
ATOM 622 C CA . VAL A 1 85 ? 11.093 -17.315 -2.457 1.00 95.31 85 VAL A CA 1
ATOM 623 C C . VAL A 1 85 ? 10.919 -18.806 -2.253 1.00 95.31 85 VAL A C 1
ATOM 625 O O .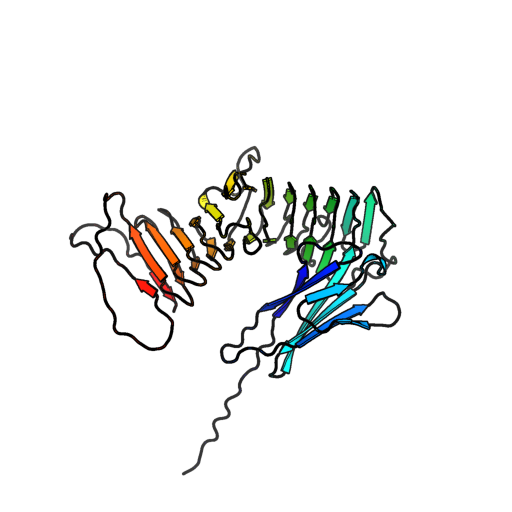 VAL A 1 85 ? 9.966 -19.385 -2.761 1.00 95.31 85 VAL A O 1
ATOM 628 N N . SER A 1 86 ? 11.862 -19.440 -1.564 1.00 92.12 86 SER A N 1
ATOM 629 C CA . SER A 1 86 ? 11.754 -20.852 -1.177 1.00 92.12 86 SER A CA 1
ATOM 630 C C . SER A 1 86 ? 11.958 -20.995 0.320 1.00 92.12 86 SER A C 1
ATOM 632 O O . SER A 1 86 ? 12.844 -20.336 0.870 1.00 92.12 86 SER A O 1
ATOM 634 N N . ASP A 1 87 ? 11.168 -21.846 0.952 1.00 87.94 87 ASP A N 1
ATOM 635 C CA . ASP A 1 87 ? 11.357 -22.271 2.338 1.00 87.94 87 ASP A CA 1
ATOM 636 C C . ASP A 1 87 ? 12.381 -23.425 2.431 1.00 87.94 87 ASP A C 1
ATOM 638 O O . ASP A 1 87 ? 12.992 -23.848 1.439 1.00 87.94 87 ASP A O 1
ATOM 642 N N . ASP A 1 88 ? 12.622 -23.907 3.647 1.00 81.81 88 ASP A N 1
ATOM 643 C CA . ASP A 1 88 ? 13.562 -24.985 3.937 1.00 81.81 88 ASP A CA 1
ATOM 644 C C . ASP A 1 88 ? 12.985 -26.396 3.786 1.00 81.81 88 ASP A C 1
ATOM 646 O O . ASP A 1 88 ? 13.754 -27.363 3.701 1.00 81.81 88 ASP A O 1
ATOM 650 N N . ASP A 1 89 ? 11.666 -26.535 3.680 1.00 80.12 89 ASP A N 1
ATOM 651 C CA . ASP A 1 89 ? 10.978 -27.802 3.443 1.00 80.12 89 ASP A CA 1
ATOM 652 C C . ASP A 1 89 ? 10.558 -28.008 1.970 1.00 80.12 89 ASP A C 1
ATOM 654 O O . ASP A 1 89 ? 9.952 -29.031 1.623 1.00 80.12 89 ASP A O 1
ATOM 658 N N . GLY A 1 90 ? 10.979 -27.113 1.071 1.00 81.75 90 GLY A N 1
ATOM 659 C CA . GLY A 1 90 ? 10.972 -27.259 -0.390 1.00 81.75 90 GLY A CA 1
ATOM 660 C C . GLY A 1 90 ? 9.798 -26.607 -1.131 1.00 81.75 90 GLY A C 1
ATOM 661 O O . GLY A 1 90 ? 9.657 -26.820 -2.340 1.00 81.75 90 GLY A O 1
ATOM 662 N N . GLY A 1 91 ? 8.964 -25.854 -0.432 1.00 87.00 91 GLY A N 1
ATOM 663 C CA . GLY A 1 91 ? 7.910 -25.003 -0.941 1.00 87.00 91 GLY A CA 1
ATOM 664 C C . GLY A 1 91 ? 8.507 -23.734 -1.532 1.00 87.00 91 GLY A C 1
ATOM 665 O O . GLY A 1 91 ? 9.597 -23.271 -1.186 1.00 87.00 91 GLY A O 1
ATOM 666 N N . LEU A 1 92 ? 7.833 -23.229 -2.556 1.00 91.50 92 LEU A N 1
ATOM 667 C CA . LEU A 1 92 ? 8.344 -22.145 -3.371 1.00 91.50 92 LEU A CA 1
ATOM 668 C C . LEU A 1 92 ? 7.193 -21.371 -3.984 1.00 91.50 92 LEU A C 1
ATOM 670 O O . LEU A 1 92 ? 6.229 -21.970 -4.467 1.00 91.50 92 LEU A O 1
ATOM 674 N N . ASP A 1 93 ? 7.366 -20.058 -4.041 1.00 94.50 93 ASP A N 1
ATOM 675 C CA . ASP A 1 93 ? 6.496 -19.155 -4.778 1.00 94.50 93 ASP A CA 1
ATOM 676 C C . ASP A 1 93 ? 7.297 -18.196 -5.659 1.00 94.50 93 ASP A C 1
ATOM 678 O O . ASP A 1 93 ? 8.473 -17.894 -5.402 1.00 94.50 93 ASP A O 1
ATOM 682 N N . GLN A 1 94 ? 6.663 -17.773 -6.752 1.00 95.69 94 GLN A N 1
ATOM 683 C CA . GLN A 1 94 ? 7.233 -16.864 -7.736 1.00 95.69 94 GLN A CA 1
ATOM 684 C C . GLN A 1 94 ? 6.292 -15.700 -7.999 1.00 95.69 94 GLN A C 1
ATOM 686 O O . GLN A 1 94 ? 5.142 -15.889 -8.385 1.00 95.69 94 GLN A O 1
ATOM 691 N N . TYR A 1 95 ? 6.842 -14.494 -7.902 1.00 95.94 95 TYR A N 1
ATOM 692 C CA . TYR A 1 95 ? 6.131 -13.251 -8.165 1.00 95.94 95 TYR A CA 1
ATOM 693 C C . TYR A 1 95 ? 6.838 -12.468 -9.272 1.00 95.94 95 TYR A C 1
ATOM 695 O O . TYR A 1 95 ? 8.066 -12.331 -9.244 1.00 95.94 95 TYR A O 1
ATOM 703 N N . GLU A 1 96 ? 6.093 -11.963 -10.257 1.00 95.25 96 GLU A N 1
ATOM 704 C CA . GLU A 1 96 ? 6.660 -11.332 -11.453 1.00 95.25 96 GLU A CA 1
ATOM 705 C C . GLU A 1 96 ? 6.005 -9.995 -11.767 1.00 95.25 96 GLU A C 1
ATOM 707 O O . GLU A 1 96 ? 4.832 -9.950 -12.119 1.00 95.25 96 GLU A O 1
ATOM 712 N N . VAL A 1 97 ? 6.785 -8.916 -11.775 1.00 94.81 97 VAL A N 1
ATOM 713 C CA . VAL A 1 97 ? 6.289 -7.573 -12.105 1.00 94.81 97 VAL A CA 1
ATOM 714 C C . VAL A 1 97 ? 6.930 -7.031 -13.371 1.00 94.81 97 VAL A C 1
ATOM 716 O O . VAL A 1 97 ? 8.135 -7.185 -13.594 1.00 94.81 97 VAL A O 1
ATOM 719 N N . VAL A 1 98 ? 6.144 -6.328 -14.182 1.00 93.19 98 VAL A N 1
ATOM 720 C CA . VAL A 1 98 ? 6.706 -5.425 -15.192 1.00 93.19 98 VAL A CA 1
ATOM 721 C C . VAL A 1 98 ? 7.092 -4.119 -14.503 1.00 93.19 98 VAL A C 1
ATOM 723 O O . VAL A 1 98 ? 6.233 -3.438 -13.950 1.00 93.19 98 VAL A O 1
ATOM 726 N N . GLY A 1 99 ? 8.380 -3.779 -14.522 1.00 92.81 99 GLY A N 1
ATOM 727 C CA . GLY A 1 99 ? 8.902 -2.551 -13.926 1.00 92.81 99 GLY A CA 1
ATOM 728 C C . GLY A 1 99 ? 8.762 -1.352 -14.863 1.00 92.81 99 GLY A C 1
ATOM 729 O O . GLY A 1 99 ? 9.206 -1.398 -16.013 1.00 92.81 99 GLY A O 1
ATOM 730 N N . VAL A 1 100 ? 8.189 -0.266 -14.355 1.00 93.44 100 VAL A N 1
ATOM 731 C CA . VAL A 1 100 ? 8.050 1.026 -15.027 1.00 93.44 100 VAL A CA 1
ATOM 732 C C . VAL A 1 100 ? 8.647 2.095 -14.118 1.00 93.44 100 VAL A C 1
ATOM 734 O O . VAL A 1 100 ? 8.135 2.371 -13.039 1.00 93.44 100 VAL A O 1
ATOM 737 N N . PHE A 1 101 ? 9.767 2.676 -14.538 1.00 93.06 101 PHE A N 1
ATOM 738 C CA . PHE A 1 101 ? 10.587 3.517 -13.668 1.00 93.06 101 PHE A CA 1
ATOM 739 C C . PHE A 1 101 ? 10.598 4.974 -14.132 1.00 93.06 101 PHE A C 1
ATOM 741 O O . PHE A 1 101 ? 10.895 5.258 -15.299 1.00 93.06 101 PHE A O 1
ATOM 748 N N . GLY A 1 102 ? 10.296 5.875 -13.201 1.00 93.50 102 GLY A N 1
ATOM 749 C CA . GLY A 1 102 ? 10.341 7.322 -13.343 1.00 93.50 102 GLY A CA 1
ATOM 750 C C . GLY A 1 102 ? 11.752 7.913 -13.277 1.00 93.50 102 GLY A C 1
ATOM 751 O O . GLY A 1 102 ? 12.751 7.236 -13.556 1.00 93.50 102 GLY A O 1
ATOM 752 N N . THR A 1 103 ? 11.835 9.200 -12.962 1.00 93.31 103 THR A N 1
ATOM 753 C CA . THR A 1 103 ? 13.055 9.985 -12.757 1.00 93.31 103 THR A CA 1
ATOM 754 C C . THR A 1 103 ? 12.956 10.823 -11.482 1.00 93.31 103 THR A C 1
ATOM 756 O O . THR A 1 103 ? 12.000 10.710 -10.744 1.00 93.31 103 THR A O 1
ATOM 759 N N . ASP A 1 104 ? 13.959 11.658 -11.193 1.00 94.19 104 ASP A N 1
ATOM 760 C CA . ASP A 1 104 ? 13.876 12.630 -10.087 1.00 94.19 104 ASP A CA 1
ATOM 761 C C . ASP A 1 104 ? 13.224 13.969 -10.531 1.00 94.19 104 ASP A C 1
ATOM 763 O O . ASP A 1 104 ? 13.501 15.036 -9.972 1.00 94.19 104 ASP A O 1
ATOM 767 N N . SER A 1 105 ? 12.453 13.964 -11.622 1.00 94.31 105 SER A N 1
ATOM 768 C CA . SER A 1 105 ? 11.757 15.127 -12.184 1.00 94.31 105 SER A CA 1
ATOM 769 C C . SER A 1 105 ? 10.252 14.895 -12.202 1.00 94.31 105 SER A C 1
ATOM 771 O O . SER A 1 105 ? 9.807 13.769 -12.228 1.00 94.31 105 SER A O 1
ATOM 773 N N . ALA A 1 106 ? 9.474 15.980 -12.254 1.00 94.44 106 ALA A N 1
ATOM 774 C CA . ALA A 1 106 ? 8.025 15.872 -12.388 1.00 94.44 106 ALA A CA 1
ATOM 775 C C . ALA A 1 106 ? 7.620 15.319 -13.765 1.00 94.44 106 ALA A C 1
ATOM 777 O O . ALA A 1 106 ? 7.951 15.904 -14.816 1.00 94.44 106 ALA A O 1
ATOM 778 N N . GLU A 1 107 ? 6.830 14.252 -13.757 1.00 92.38 107 GLU A N 1
ATOM 779 C CA . GLU A 1 107 ? 6.363 13.573 -14.960 1.00 92.38 107 GLU A CA 1
ATOM 780 C C . GLU A 1 107 ? 4.987 12.914 -14.819 1.00 92.38 107 GLU A C 1
ATOM 782 O O . GLU A 1 107 ? 4.352 12.877 -13.775 1.00 92.38 107 GLU A O 1
ATOM 787 N N . THR A 1 108 ? 4.481 12.419 -15.940 1.00 94.12 108 THR A N 1
ATOM 788 C CA . THR A 1 108 ? 3.293 11.576 -16.009 1.00 94.12 108 THR A CA 1
ATOM 789 C C . THR A 1 108 ? 3.706 10.231 -16.564 1.00 94.12 108 THR A C 1
ATOM 791 O O . THR A 1 108 ? 4.273 10.180 -17.659 1.00 94.12 108 THR A O 1
ATOM 794 N N . ILE A 1 109 ? 3.400 9.163 -15.839 1.00 94.00 109 ILE A N 1
ATOM 795 C CA . ILE A 1 109 ? 3.563 7.778 -16.261 1.00 94.00 109 ILE A CA 1
ATOM 796 C C . ILE A 1 109 ? 2.167 7.188 -16.429 1.00 94.00 109 ILE A C 1
ATOM 798 O O . ILE A 1 109 ? 1.464 6.966 -15.452 1.00 94.00 109 ILE A O 1
ATOM 802 N N . SER A 1 110 ? 1.772 6.922 -17.671 1.00 93.69 110 SER A N 1
ATOM 803 C CA . SER A 1 110 ? 0.501 6.267 -17.980 1.00 93.69 110 SER A CA 1
ATOM 804 C C . SER A 1 110 ? 0.723 4.801 -18.316 1.00 93.69 110 SER A C 1
ATOM 806 O O . SER A 1 110 ? 1.605 4.454 -19.112 1.00 93.69 110 SER A O 1
ATOM 808 N N . VAL A 1 111 ? -0.118 3.953 -17.742 1.00 92.31 111 VAL A N 1
ATOM 809 C CA . VAL A 1 111 ? -0.074 2.502 -17.839 1.00 92.31 111 VAL A CA 1
ATOM 810 C C . VAL A 1 111 ? -1.394 1.989 -18.406 1.00 92.31 111 VAL A C 1
ATOM 812 O O . VAL A 1 111 ? -2.478 2.339 -17.954 1.00 92.31 111 VAL A O 1
ATOM 815 N N . THR A 1 112 ? -1.302 1.131 -19.417 1.00 89.94 112 THR A N 1
ATOM 816 C CA . THR A 1 112 ? -2.450 0.467 -20.044 1.00 89.94 112 THR A CA 1
ATOM 817 C C . THR A 1 112 ? -2.141 -1.013 -20.237 1.00 89.94 112 THR A C 1
ATOM 819 O O . THR A 1 112 ? -0.978 -1.410 -20.289 1.00 89.94 112 THR A O 1
ATOM 822 N N . SER A 1 113 ? -3.165 -1.826 -20.494 1.00 84.31 113 SER A N 1
ATOM 823 C CA . SER A 1 113 ? -3.003 -3.251 -20.832 1.00 84.31 113 SER A CA 1
ATOM 824 C C . SER A 1 113 ? -2.200 -3.517 -22.117 1.00 84.31 113 SER A C 1
ATOM 826 O O . SER A 1 113 ? -1.870 -4.662 -22.426 1.00 84.31 113 SER A O 1
ATOM 828 N N . THR A 1 114 ? -1.882 -2.469 -22.884 1.00 82.44 114 THR A N 1
ATOM 829 C CA . THR A 1 114 ? -1.210 -2.563 -24.187 1.00 82.44 114 THR A CA 1
ATOM 830 C C . THR A 1 114 ? 0.073 -1.748 -24.286 1.00 82.44 114 THR A C 1
ATOM 832 O O . THR A 1 114 ? 0.687 -1.732 -25.353 1.00 82.44 114 THR A O 1
ATOM 835 N N . GLY A 1 115 ? 0.467 -1.027 -23.233 1.00 84.81 115 GLY A N 1
ATOM 836 C CA . GLY A 1 115 ? 1.451 0.040 -23.379 1.00 84.81 115 GLY A CA 1
ATOM 837 C C . GLY A 1 115 ? 1.732 0.833 -22.117 1.00 84.81 115 GLY A C 1
ATOM 838 O O . GLY A 1 115 ? 0.878 0.950 -21.243 1.00 84.81 115 GLY A O 1
ATOM 839 N N . PHE A 1 116 ? 2.907 1.457 -22.114 1.00 86.94 116 PHE A N 1
ATOM 840 C CA . PHE A 1 116 ? 3.312 2.473 -21.151 1.00 86.94 116 PHE A CA 1
ATOM 841 C C . PHE A 1 116 ? 3.720 3.743 -21.893 1.00 86.94 116 PHE A C 1
ATOM 843 O O . PHE A 1 116 ? 4.259 3.663 -23.003 1.00 86.94 116 PHE A O 1
ATOM 850 N N . SER A 1 117 ? 3.525 4.903 -21.276 1.00 88.19 117 SER A N 1
ATOM 851 C CA . SER A 1 117 ? 4.083 6.165 -21.758 1.00 88.19 117 SER A CA 1
ATOM 852 C C . SER A 1 117 ? 4.544 7.032 -20.602 1.00 88.19 117 SER A C 1
ATOM 854 O O . SER A 1 117 ? 3.839 7.129 -19.604 1.00 88.19 117 SER A O 1
ATOM 856 N N . ARG A 1 118 ? 5.679 7.716 -20.772 1.00 88.81 118 ARG A N 1
ATOM 857 C CA . ARG A 1 118 ? 6.139 8.763 -19.856 1.00 88.81 118 ARG A CA 1
ATOM 858 C C . ARG A 1 118 ? 6.240 10.087 -20.591 1.00 88.81 118 ARG A C 1
ATOM 860 O O . ARG A 1 118 ? 6.882 10.160 -21.641 1.00 88.81 118 ARG A O 1
ATOM 867 N N . THR A 1 119 ? 5.651 11.131 -20.029 1.00 89.56 119 THR A N 1
ATOM 868 C CA . THR A 1 119 ? 5.722 12.503 -20.545 1.00 89.56 119 THR A CA 1
ATOM 869 C C . THR A 1 119 ? 6.085 13.462 -19.422 1.00 89.56 119 THR A C 1
ATOM 871 O O . THR A 1 119 ? 5.577 13.303 -18.325 1.00 89.56 119 THR A O 1
ATOM 874 N N . GLY A 1 120 ? 6.920 14.469 -19.675 1.00 82.88 120 GLY A N 1
ATOM 875 C CA . GLY A 1 120 ? 7.334 15.419 -18.635 1.00 82.88 120 GLY A CA 1
ATOM 876 C C . GLY A 1 120 ? 8.799 15.824 -18.740 1.00 82.88 120 GLY A C 1
ATOM 877 O O . GLY A 1 120 ? 9.471 15.524 -19.734 1.00 82.88 120 GLY A O 1
ATOM 878 N N . ALA A 1 121 ? 9.292 16.529 -17.721 1.00 70.44 121 ALA A N 1
ATOM 879 C CA . ALA A 1 121 ? 10.717 16.815 -17.593 1.00 70.44 121 ALA A CA 1
ATOM 880 C C . ALA A 1 121 ? 11.451 15.508 -17.256 1.00 70.44 121 ALA A C 1
ATOM 882 O O . ALA A 1 121 ? 10.945 14.716 -16.486 1.00 70.44 121 ALA A O 1
ATOM 883 N N . GLY A 1 122 ? 12.604 15.233 -17.872 1.00 65.62 122 GLY A N 1
ATOM 884 C CA . GLY A 1 122 ? 13.320 13.965 -17.640 1.00 65.62 122 GLY A CA 1
ATOM 885 C C . GLY A 1 122 ? 12.775 12.750 -18.408 1.00 65.62 122 GLY A C 1
ATOM 886 O O . GLY A 1 122 ? 13.435 11.712 -18.446 1.00 65.62 122 GLY A O 1
ATOM 887 N N . ALA A 1 123 ? 11.649 12.882 -19.123 1.00 65.25 123 ALA A N 1
ATOM 888 C CA . ALA A 1 123 ? 11.049 11.793 -19.889 1.00 65.25 123 ALA A CA 1
ATOM 889 C C . ALA A 1 123 ? 11.923 11.332 -21.078 1.00 65.25 123 ALA A C 1
ATOM 891 O O . ALA A 1 123 ? 11.817 11.829 -22.200 1.00 65.25 123 ALA A O 1
ATOM 892 N N . GLY A 1 124 ? 12.763 10.318 -20.859 1.00 63.41 124 GLY A N 1
ATOM 893 C CA . GLY A 1 124 ? 13.176 9.398 -21.921 1.00 63.41 124 GLY A CA 1
ATOM 894 C C . GLY A 1 124 ? 12.007 8.463 -22.219 1.00 63.41 124 GLY A C 1
ATOM 895 O O . GLY A 1 124 ? 11.457 7.893 -21.279 1.00 63.41 124 GLY A O 1
ATOM 896 N N . GLY A 1 125 ? 11.576 8.343 -23.476 1.00 57.97 125 GLY A N 1
ATOM 897 C CA . GLY A 1 125 ? 10.385 7.565 -23.829 1.00 57.97 125 GLY A CA 1
ATOM 898 C C . GLY A 1 125 ? 10.477 6.122 -23.331 1.00 57.97 125 GLY A C 1
ATOM 899 O O . GLY A 1 125 ? 11.215 5.322 -23.898 1.00 57.97 125 GLY A O 1
ATOM 900 N N . ILE A 1 126 ? 9.725 5.800 -22.278 1.00 64.38 126 ILE A N 1
ATOM 901 C CA . ILE A 1 126 ? 9.352 4.420 -21.984 1.00 64.38 126 ILE A CA 1
ATOM 902 C C . ILE A 1 126 ? 8.328 4.035 -23.051 1.00 64.38 126 ILE A C 1
ATOM 904 O O . ILE A 1 126 ? 7.404 4.794 -23.343 1.00 64.38 126 ILE A O 1
ATOM 908 N N . GLY A 1 127 ? 8.537 2.908 -23.708 1.00 56.44 127 GLY A N 1
ATOM 909 C CA . GLY A 1 127 ? 7.635 2.428 -24.738 1.00 56.44 127 GLY A CA 1
ATOM 910 C C . GLY A 1 127 ? 7.757 0.925 -24.820 1.00 56.44 127 GLY A C 1
ATOM 911 O O . GLY A 1 127 ? 8.867 0.394 -24.841 1.00 56.44 127 GLY A O 1
ATOM 912 N N . LEU A 1 128 ? 6.616 0.242 -24.858 1.00 54.59 128 LEU A N 1
ATOM 913 C CA . LEU A 1 128 ? 6.608 -1.168 -25.207 1.00 54.59 128 LEU A CA 1
ATOM 914 C C . LEU A 1 128 ? 7.106 -1.345 -26.639 1.00 54.59 128 LEU A C 1
ATOM 916 O O . LEU A 1 128 ? 6.853 -0.513 -27.514 1.00 54.59 128 LEU A O 1
ATOM 920 N N . VAL A 1 129 ? 7.743 -2.484 -26.896 1.00 45.59 129 VAL A N 1
ATOM 921 C CA . VAL A 1 129 ? 7.804 -3.017 -28.257 1.00 45.59 129 VAL A CA 1
ATOM 922 C C . VAL A 1 129 ? 6.353 -3.317 -28.673 1.00 45.59 129 VAL A C 1
ATOM 924 O O . VAL A 1 129 ? 5.690 -4.099 -27.990 1.00 45.59 129 VAL A O 1
ATOM 927 N N . PRO A 1 130 ? 5.805 -2.694 -29.735 1.00 41.09 130 PRO A N 1
ATOM 928 C CA . PRO A 1 130 ? 4.417 -2.924 -30.125 1.00 41.09 130 PRO A CA 1
ATOM 929 C C . PRO A 1 130 ? 4.163 -4.400 -30.467 1.00 41.09 130 PRO A C 1
ATOM 931 O O . PRO A 1 130 ? 4.868 -4.953 -31.308 1.00 41.09 130 PRO A O 1
ATOM 934 N N . GLY A 1 131 ? 3.124 -5.002 -29.874 1.00 43.91 131 GLY A N 1
ATOM 935 C CA . GLY A 1 131 ? 2.597 -6.317 -30.277 1.00 43.91 131 GLY A CA 1
ATOM 936 C C . GLY A 1 131 ? 2.727 -7.466 -29.269 1.00 43.91 131 GLY A C 1
ATOM 937 O O . GLY A 1 131 ? 2.165 -8.523 -29.534 1.00 43.91 131 GLY A O 1
ATOM 938 N N . GLU A 1 132 ? 3.389 -7.271 -28.124 1.00 51.00 132 GLU A N 1
ATOM 939 C CA . GLU A 1 132 ? 3.717 -8.372 -27.191 1.00 51.00 132 GLU A CA 1
ATOM 940 C C . GLU A 1 132 ? 2.838 -8.441 -25.922 1.00 51.00 132 GLU A C 1
ATOM 942 O O . GLU A 1 132 ? 3.025 -9.330 -25.096 1.00 51.00 132 GLU A O 1
ATOM 947 N N . GLY A 1 133 ? 1.863 -7.536 -25.747 1.00 58.88 133 GLY A N 1
ATOM 948 C CA . GLY A 1 133 ? 1.119 -7.421 -24.482 1.00 58.88 133 GLY A CA 1
ATOM 949 C C . GLY A 1 133 ? 2.034 -7.083 -23.292 1.00 58.88 133 GLY A C 1
ATOM 950 O O . GLY A 1 133 ? 3.232 -6.855 -23.457 1.00 58.88 133 GLY A O 1
ATOM 951 N N . LEU A 1 134 ? 1.474 -7.008 -22.084 1.00 68.62 134 LEU A N 1
ATOM 952 C CA . LEU A 1 134 ? 2.289 -6.933 -20.869 1.00 68.62 134 LEU A CA 1
ATOM 953 C C . LEU A 1 134 ? 2.772 -8.335 -20.492 1.00 68.62 134 LEU A C 1
ATOM 955 O O . LEU A 1 134 ? 1.999 -9.289 -20.535 1.00 68.62 134 LEU A O 1
ATOM 959 N N . TRP A 1 135 ? 4.048 -8.462 -20.126 1.00 73.12 135 TRP A N 1
ATOM 960 C CA . TRP A 1 135 ? 4.652 -9.753 -19.776 1.00 73.12 135 TRP A CA 1
ATOM 961 C C . TRP A 1 135 ? 4.137 -10.340 -18.454 1.00 73.12 135 TRP A C 1
ATOM 963 O O . TRP A 1 135 ? 4.319 -11.526 -18.207 1.00 73.12 135 TRP A O 1
ATOM 973 N N . SER A 1 136 ? 3.486 -9.515 -17.633 1.00 85.44 136 SER A N 1
ATOM 974 C CA . SER A 1 136 ? 2.793 -9.897 -16.406 1.00 85.44 136 SER A CA 1
ATOM 975 C C . SER A 1 136 ? 1.526 -9.055 -16.253 1.00 85.44 136 SER A C 1
ATOM 977 O O . SER A 1 136 ? 1.397 -7.981 -16.850 1.00 85.44 136 SER A O 1
ATOM 979 N N . THR A 1 137 ? 0.589 -9.547 -15.450 1.00 92.31 137 THR A N 1
ATOM 980 C CA . THR A 1 137 ? -0.573 -8.785 -14.988 1.00 92.31 137 THR A CA 1
ATOM 981 C C . THR A 1 137 ? -0.246 -7.886 -13.797 1.00 92.31 137 THR A C 1
ATOM 983 O O . THR A 1 137 ? -1.037 -7.006 -13.475 1.00 92.31 137 THR A O 1
ATOM 986 N N . GLN A 1 138 ? 0.912 -8.073 -13.164 1.00 95.25 138 GLN A N 1
ATOM 987 C CA . GLN A 1 138 ? 1.395 -7.244 -12.062 1.00 95.25 138 GLN A CA 1
ATOM 988 C C . GLN A 1 138 ? 2.361 -6.191 -12.612 1.00 95.25 138 GLN A C 1
ATOM 990 O O . GLN A 1 138 ? 3.302 -6.507 -13.352 1.00 95.25 138 GLN A O 1
ATOM 995 N N . ILE A 1 139 ? 2.128 -4.929 -12.268 1.00 95.62 139 ILE A N 1
ATOM 996 C CA . ILE A 1 139 ? 2.872 -3.794 -12.814 1.00 95.62 139 ILE A CA 1
ATOM 997 C C . ILE A 1 139 ? 3.387 -2.955 -11.657 1.00 95.62 139 ILE A C 1
ATOM 999 O O . ILE A 1 139 ? 2.603 -2.453 -10.863 1.00 95.62 139 ILE A O 1
ATOM 1003 N N . LEU A 1 140 ? 4.704 -2.783 -11.585 1.00 97.25 140 LEU A N 1
ATOM 1004 C CA . LEU A 1 140 ? 5.355 -1.944 -10.589 1.00 97.25 140 LEU A CA 1
ATOM 1005 C C . LEU A 1 140 ? 5.723 -0.606 -11.221 1.00 97.25 140 LEU A C 1
ATOM 1007 O O . LEU A 1 140 ? 6.554 -0.569 -12.130 1.00 97.25 140 LEU A O 1
ATOM 1011 N N . VAL A 1 141 ? 5.146 0.479 -10.719 1.00 97.44 141 VAL A N 1
ATOM 1012 C CA . VAL A 1 141 ? 5.441 1.846 -11.151 1.00 97.44 141 VAL A CA 1
ATOM 1013 C C . VAL A 1 141 ? 6.103 2.599 -10.006 1.00 97.44 141 VAL A C 1
ATOM 1015 O O . VAL A 1 141 ? 5.531 2.688 -8.925 1.00 97.44 141 VAL A O 1
ATOM 1018 N N . LEU A 1 142 ? 7.297 3.143 -10.245 1.00 97.50 142 LEU A N 1
ATOM 1019 C CA . LEU A 1 142 ? 8.018 3.973 -9.275 1.00 97.50 142 LEU A CA 1
ATOM 1020 C C . LEU A 1 142 ? 8.180 5.388 -9.841 1.00 97.50 142 LEU A C 1
ATOM 1022 O O . LEU A 1 142 ? 8.866 5.533 -10.855 1.00 97.50 142 LEU A O 1
ATOM 1026 N N . GLY A 1 143 ? 7.580 6.398 -9.206 1.00 96.00 143 GLY A N 1
ATOM 1027 C CA . GLY A 1 143 ? 7.758 7.820 -9.545 1.00 96.00 143 GLY A CA 1
ATOM 1028 C C . GLY A 1 143 ? 9.140 8.341 -9.147 1.00 96.00 143 GLY A C 1
ATOM 1029 O O . GLY A 1 143 ? 9.840 8.928 -9.961 1.00 96.00 143 GLY A O 1
ATOM 1030 N N . PHE A 1 144 ? 9.617 7.921 -7.970 1.00 96.19 144 PHE A N 1
ATOM 1031 C CA . PHE A 1 144 ? 10.853 8.353 -7.303 1.00 96.19 144 PHE A CA 1
ATOM 1032 C C . PHE A 1 144 ? 10.782 9.753 -6.709 1.00 96.19 144 PHE A C 1
ATOM 1034 O O . PHE A 1 144 ? 10.568 9.880 -5.510 1.00 96.19 144 PHE A O 1
ATOM 1041 N N . GLY A 1 145 ? 11.085 10.793 -7.471 1.00 95.00 145 GLY A N 1
ATOM 1042 C CA . GLY A 1 145 ? 11.111 12.145 -6.941 1.00 95.00 145 GLY A CA 1
ATOM 1043 C C . GLY A 1 145 ? 10.621 13.116 -7.986 1.00 95.00 145 GLY A C 1
ATOM 1044 O O . GLY A 1 145 ? 10.942 12.984 -9.153 1.00 95.00 145 GLY A O 1
ATOM 1045 N N . GLY A 1 146 ? 9.923 14.154 -7.560 1.00 95.19 146 GLY A N 1
ATOM 1046 C CA . GLY A 1 146 ? 9.205 15.005 -8.503 1.00 95.19 146 GLY A CA 1
ATOM 1047 C C . GLY A 1 146 ? 7.742 15.014 -8.114 1.00 95.19 146 GLY A C 1
ATOM 1048 O O . GLY A 1 146 ? 7.341 14.286 -7.231 1.00 95.19 146 GLY A O 1
ATOM 1049 N N . ALA A 1 147 ? 6.966 15.921 -8.695 1.00 96.19 147 ALA A N 1
ATOM 1050 C CA . ALA A 1 147 ? 5.524 15.895 -8.495 1.00 96.19 147 ALA A CA 1
ATOM 1051 C C . ALA A 1 147 ? 4.914 15.101 -9.648 1.00 96.19 147 ALA A C 1
ATOM 1053 O O . ALA A 1 147 ? 4.757 15.654 -10.746 1.00 96.19 147 ALA A O 1
ATOM 1054 N N . ASP A 1 148 ? 4.640 13.824 -9.413 1.00 97.12 148 ASP A N 1
ATOM 1055 C CA . ASP A 1 148 ? 4.345 12.858 -10.460 1.00 97.12 148 ASP A CA 1
ATOM 1056 C C . ASP A 1 148 ? 2.852 12.551 -10.582 1.00 97.12 148 ASP A C 1
ATOM 1058 O O . ASP A 1 148 ? 2.064 12.663 -9.645 1.00 97.12 148 ASP A O 1
ATOM 1062 N N . LEU A 1 149 ? 2.443 12.158 -11.787 1.00 97.38 149 LEU A N 1
ATOM 1063 C CA . LEU A 1 149 ? 1.149 11.533 -12.047 1.00 97.38 149 LEU A CA 1
ATOM 1064 C C . LEU A 1 149 ? 1.386 10.095 -12.501 1.00 97.38 149 LEU A C 1
ATOM 1066 O O . LEU A 1 149 ? 1.826 9.865 -13.630 1.00 97.38 149 LEU A O 1
ATOM 1070 N N . LEU A 1 150 ? 1.062 9.136 -11.643 1.00 98.06 150 LEU A N 1
ATOM 1071 C CA . LEU A 1 150 ? 1.086 7.712 -11.949 1.00 98.06 150 LEU A CA 1
ATOM 1072 C C . LEU A 1 150 ? -0.340 7.271 -12.276 1.00 98.06 150 LEU A C 1
ATOM 1074 O O . LEU A 1 150 ? -1.184 7.157 -11.394 1.00 98.06 150 LEU A O 1
ATOM 1078 N N . ASP A 1 151 ? -0.618 7.069 -13.560 1.00 97.75 151 ASP A N 1
ATOM 1079 C CA . ASP A 1 151 ? -1.959 6.808 -14.075 1.00 97.75 151 ASP A CA 1
ATOM 1080 C C . ASP A 1 151 ? -2.079 5.374 -14.599 1.00 97.75 151 ASP A C 1
ATOM 1082 O O . ASP A 1 151 ? -1.677 5.066 -15.725 1.00 97.75 151 ASP A O 1
ATOM 1086 N N . ALA A 1 152 ? -2.646 4.496 -13.776 1.00 97.56 152 ALA A N 1
ATOM 1087 C CA . ALA A 1 152 ? -2.995 3.122 -14.110 1.00 97.56 152 ALA A CA 1
ATOM 1088 C C . ALA A 1 152 ? -4.503 2.929 -14.358 1.00 97.56 152 ALA A C 1
ATOM 1090 O O . ALA A 1 152 ? -4.949 1.800 -14.558 1.00 97.56 152 ALA A O 1
ATOM 1091 N N . SER A 1 153 ? -5.282 4.015 -14.454 1.00 97.44 153 SER A N 1
ATOM 1092 C CA . SER A 1 153 ? -6.752 3.983 -14.576 1.00 97.44 153 SER A CA 1
ATOM 1093 C C . SER A 1 153 ? -7.290 3.275 -15.819 1.00 97.44 153 SER A C 1
ATOM 1095 O O . SER A 1 153 ? -8.456 2.887 -15.884 1.00 97.44 153 SER A O 1
ATOM 1097 N N . ALA A 1 154 ? -6.440 3.061 -16.824 1.00 96.12 154 ALA A N 1
ATOM 1098 C CA . ALA A 1 154 ? -6.778 2.305 -18.023 1.00 96.12 154 ALA A CA 1
ATOM 1099 C C . ALA A 1 154 ? -6.592 0.780 -17.871 1.00 96.12 154 ALA A C 1
ATOM 1101 O O . ALA A 1 154 ? -6.852 0.034 -18.825 1.00 96.12 154 ALA A O 1
ATOM 1102 N N . LEU A 1 155 ? -6.107 0.298 -16.724 1.00 95.25 155 LEU A N 1
ATOM 1103 C CA . LEU A 1 155 ? -5.986 -1.126 -16.434 1.00 95.25 155 LEU A CA 1
ATOM 1104 C C . LEU A 1 155 ? -7.340 -1.731 -16.064 1.00 95.25 155 LEU A C 1
ATOM 1106 O O . LEU A 1 155 ? -8.101 -1.207 -15.261 1.00 95.25 155 LEU A O 1
ATOM 1110 N N . THR A 1 156 ? -7.631 -2.885 -16.654 1.00 94.62 156 THR A N 1
ATOM 1111 C CA . THR A 1 156 ? -8.829 -3.675 -16.344 1.00 94.62 156 THR A CA 1
ATOM 1112 C C . THR A 1 156 ? -8.591 -4.585 -15.139 1.00 94.62 156 THR A C 1
ATOM 1114 O O . THR A 1 156 ? -7.445 -4.917 -14.858 1.00 94.62 156 THR A O 1
ATOM 1117 N N . SER A 1 157 ? -9.653 -5.137 -14.549 1.00 94.31 157 SER A N 1
ATOM 1118 C CA . SER A 1 157 ? -9.622 -5.969 -13.329 1.00 94.31 157 SER A CA 1
ATOM 1119 C C . SER A 1 157 ? -8.754 -7.238 -13.352 1.00 94.31 157 SER A C 1
ATOM 1121 O O . SER A 1 157 ? -8.657 -7.941 -12.353 1.00 94.31 157 SER A O 1
ATOM 1123 N N . GLY A 1 158 ? -8.172 -7.592 -14.500 1.00 93.81 158 GLY A N 1
ATOM 1124 C CA . GLY A 1 158 ? -7.197 -8.677 -14.619 1.00 93.81 158 GLY A CA 1
ATOM 1125 C C . GLY A 1 158 ? -5.755 -8.268 -14.302 1.00 93.81 158 GLY A C 1
ATOM 1126 O O . GLY A 1 158 ? -4.880 -9.124 -14.390 1.00 93.81 158 GLY A O 1
ATOM 1127 N N . TYR A 1 159 ? -5.502 -6.995 -13.998 1.00 95.75 159 TYR A N 1
ATOM 1128 C CA . TYR A 1 159 ? -4.188 -6.447 -13.662 1.00 95.75 159 TYR A CA 1
ATOM 1129 C C . TYR A 1 159 ? -4.152 -5.985 -12.205 1.00 95.75 159 TYR A C 1
ATOM 1131 O O . TYR A 1 159 ? -5.195 -5.663 -11.656 1.00 95.75 159 TYR A O 1
ATOM 1139 N N . THR A 1 160 ? -2.958 -5.931 -11.623 1.00 97.38 160 THR A N 1
ATOM 1140 C CA . THR A 1 160 ? -2.675 -5.296 -10.329 1.00 97.38 160 THR A CA 1
ATOM 1141 C C . THR A 1 160 ? -1.579 -4.264 -10.545 1.00 97.38 160 THR A C 1
ATOM 1143 O O . THR A 1 160 ? -0.492 -4.597 -11.036 1.00 97.38 160 THR A O 1
ATOM 1146 N N . ALA A 1 161 ? -1.852 -3.018 -10.187 1.00 98.06 161 ALA A N 1
ATOM 1147 C CA . ALA A 1 161 ? -0.880 -1.943 -10.140 1.00 98.06 161 ALA A CA 1
ATOM 1148 C C . ALA A 1 161 ? -0.261 -1.848 -8.741 1.00 98.06 161 ALA A C 1
ATOM 1150 O O . ALA A 1 161 ? -0.947 -1.903 -7.728 1.00 98.06 161 ALA A O 1
ATOM 1151 N N . ILE A 1 162 ? 1.057 -1.693 -8.695 1.00 98.56 162 ILE A N 1
ATOM 1152 C CA . ILE A 1 162 ? 1.825 -1.367 -7.496 1.00 98.56 162 ILE A CA 1
ATOM 1153 C C . ILE A 1 162 ? 2.427 0.008 -7.760 1.00 98.56 162 ILE A C 1
ATOM 1155 O O . ILE A 1 162 ? 3.369 0.124 -8.549 1.00 98.56 162 ILE A O 1
ATOM 1159 N N . LEU A 1 163 ? 1.845 1.048 -7.170 1.00 98.75 163 LEU A N 1
ATOM 1160 C CA . LEU A 1 163 ? 2.178 2.442 -7.454 1.00 98.75 163 LEU A CA 1
ATOM 1161 C C . LEU A 1 163 ? 2.917 3.062 -6.268 1.00 98.75 163 LEU A C 1
ATOM 1163 O O . LEU A 1 163 ? 2.344 3.212 -5.192 1.00 98.75 163 LEU A O 1
ATOM 1167 N N . ASP A 1 164 ? 4.175 3.439 -6.473 1.00 98.38 164 ASP A N 1
ATOM 1168 C CA . ASP A 1 164 ? 4.984 4.199 -5.516 1.00 98.38 164 ASP A CA 1
ATOM 1169 C C . ASP A 1 164 ? 5.175 5.627 -6.036 1.00 98.38 164 ASP A C 1
ATOM 1171 O O . ASP A 1 164 ? 5.838 5.809 -7.060 1.00 98.38 164 ASP A O 1
ATOM 1175 N N . GLY A 1 165 ? 4.583 6.611 -5.350 1.00 97.19 165 GLY A N 1
ATOM 1176 C CA . GLY A 1 165 ? 4.713 8.033 -5.701 1.00 97.19 165 GLY A CA 1
ATOM 1177 C C . GLY A 1 165 ? 6.143 8.521 -5.491 1.00 97.19 165 GLY A C 1
ATOM 1178 O O . GLY A 1 165 ? 6.820 8.941 -6.427 1.00 97.19 165 GLY A O 1
ATOM 1179 N N . GLY A 1 166 ? 6.653 8.299 -4.283 1.00 96.25 166 GLY A N 1
ATOM 1180 C CA . GLY A 1 166 ? 8.029 8.586 -3.921 1.00 96.25 166 GLY A CA 1
ATOM 1181 C C . GLY A 1 166 ? 8.124 9.848 -3.073 1.00 96.25 166 GLY A C 1
ATOM 1182 O O . GLY A 1 166 ? 7.708 9.838 -1.916 1.00 96.25 166 GLY A O 1
ATOM 1183 N N . GLN A 1 167 ? 8.788 10.884 -3.579 1.00 94.69 167 GLN A N 1
ATOM 1184 C CA . GLN A 1 167 ? 8.981 12.156 -2.888 1.00 94.69 167 GLN A CA 1
ATOM 1185 C C . GLN A 1 167 ? 8.289 13.299 -3.619 1.00 94.69 167 GLN A C 1
ATOM 1187 O O . GLN A 1 167 ? 8.525 13.480 -4.807 1.00 94.69 167 GLN A O 1
ATOM 1192 N N . GLN A 1 168 ? 7.757 14.240 -2.835 1.00 95.31 168 GLN A N 1
ATOM 1193 C CA . GLN A 1 168 ? 6.977 15.414 -3.251 1.00 95.31 168 GLN A CA 1
ATOM 1194 C C . GLN A 1 168 ? 5.510 15.050 -3.487 1.00 95.31 168 GLN A C 1
ATOM 1196 O O . GLN A 1 168 ? 5.038 14.094 -2.916 1.00 95.31 168 GLN A O 1
ATOM 1201 N N . GLN A 1 169 ? 4.734 15.932 -4.120 1.00 96.44 169 GLN A N 1
ATOM 1202 C CA . GLN A 1 169 ? 3.288 15.753 -4.227 1.00 96.44 169 GLN A CA 1
ATOM 1203 C C . GLN A 1 169 ? 2.948 14.936 -5.468 1.00 96.44 169 GLN A C 1
ATOM 1205 O O . GLN A 1 169 ? 3.040 15.466 -6.579 1.00 96.44 169 GLN A O 1
ATOM 1210 N N . ASP A 1 170 ? 2.438 13.734 -5.244 1.00 97.81 170 ASP A N 1
ATOM 1211 C CA . ASP A 1 170 ? 2.100 12.794 -6.301 1.00 97.81 170 ASP A CA 1
ATOM 1212 C C . ASP A 1 170 ? 0.589 12.562 -6.425 1.00 97.81 170 ASP A C 1
ATOM 1214 O O . ASP A 1 170 ? -0.197 12.712 -5.481 1.00 97.81 170 ASP A O 1
ATOM 1218 N N . TYR A 1 171 ? 0.170 12.196 -7.632 1.00 98.19 171 TYR A N 1
ATOM 1219 C CA . TYR A 1 171 ? -1.178 11.741 -7.954 1.00 98.19 171 TYR A CA 1
ATOM 1220 C C . TYR A 1 171 ? -1.099 10.297 -8.434 1.00 98.19 171 TYR A C 1
ATOM 1222 O O . TYR A 1 171 ? -0.489 10.018 -9.465 1.00 98.19 171 TYR A O 1
ATOM 1230 N N . LEU A 1 172 ? -1.713 9.381 -7.694 1.00 98.69 172 LEU A N 1
ATOM 1231 C CA . LEU A 1 172 ? -1.708 7.952 -7.990 1.00 98.69 172 LEU A CA 1
ATOM 1232 C C . LEU A 1 172 ? -3.137 7.533 -8.335 1.00 98.69 172 LEU A C 1
ATOM 1234 O O . LEU A 1 172 ? -4.035 7.686 -7.511 1.00 98.69 172 LEU A O 1
ATOM 1238 N N . LEU A 1 173 ? -3.351 7.030 -9.549 1.00 98.56 173 LEU A N 1
ATOM 1239 C CA . LEU A 1 173 ? -4.654 6.569 -10.029 1.00 98.56 173 LEU A CA 1
ATOM 1240 C C . LEU A 1 173 ? -4.574 5.070 -10.329 1.00 98.56 173 LEU A C 1
ATOM 1242 O O . LEU A 1 173 ? -3.850 4.676 -11.247 1.00 98.56 173 LEU A O 1
ATOM 1246 N N . GLY A 1 174 ? -5.295 4.255 -9.565 1.00 98.19 174 GLY A N 1
ATOM 1247 C CA . GLY A 1 174 ? -5.434 2.816 -9.787 1.00 98.19 174 GLY A CA 1
ATOM 1248 C C . GLY A 1 174 ? -6.378 2.474 -10.928 1.00 98.19 174 GLY A C 1
ATOM 1249 O O . GLY A 1 174 ? -7.056 3.337 -11.493 1.00 98.19 174 GLY A O 1
ATOM 1250 N N . GLY A 1 175 ? -6.348 1.203 -11.307 1.00 97.38 175 GLY A N 1
ATOM 1251 C CA . GLY A 1 175 ? -7.176 0.597 -12.335 1.00 97.38 175 GLY A CA 1
ATOM 1252 C C . GLY A 1 175 ? -8.454 -0.009 -11.767 1.00 97.38 175 GLY A C 1
ATOM 1253 O O . GLY A 1 175 ? -9.064 0.515 -10.848 1.00 97.38 175 GLY A O 1
ATOM 1254 N N . ALA A 1 176 ? -8.906 -1.098 -12.389 1.00 97.12 176 ALA A N 1
ATOM 1255 C CA . ALA A 1 176 ? -10.074 -1.854 -11.932 1.00 97.12 176 ALA A CA 1
ATOM 1256 C C . ALA A 1 176 ? -9.724 -3.143 -11.155 1.00 97.12 176 ALA A C 1
ATOM 1258 O O . ALA A 1 176 ? -10.574 -4.027 -10.995 1.00 97.12 176 ALA A O 1
ATOM 1259 N N . GLY A 1 177 ? -8.443 -3.332 -10.835 1.00 97.25 177 GLY A N 1
ATOM 1260 C CA . GLY A 1 177 ? -7.910 -4.513 -10.160 1.00 97.25 177 GLY A CA 1
ATOM 1261 C C . GLY A 1 177 ? -7.766 -4.312 -8.660 1.00 97.25 177 GLY A C 1
ATOM 1262 O O . GLY A 1 177 ? -8.158 -3.293 -8.135 1.00 97.25 177 GLY A O 1
ATOM 1263 N N . ALA A 1 178 ? -7.210 -5.302 -7.964 1.00 97.69 178 ALA A N 1
ATOM 1264 C CA . ALA A 1 178 ? -6.770 -5.094 -6.586 1.00 97.69 178 ALA A CA 1
ATOM 1265 C C . ALA A 1 178 ? -5.369 -4.479 -6.622 1.00 97.69 178 ALA A C 1
ATOM 1267 O O . ALA A 1 178 ? -4.405 -5.187 -6.947 1.00 97.69 178 ALA A O 1
ATOM 1268 N N . ASP A 1 179 ? -5.279 -3.185 -6.346 1.00 98.56 179 ASP A N 1
ATOM 1269 C CA . ASP A 1 179 ? -4.083 -2.367 -6.487 1.00 98.56 179 ASP A CA 1
ATOM 1270 C C . ASP A 1 179 ? -3.432 -2.062 -5.129 1.00 98.56 179 ASP A C 1
ATOM 1272 O O . ASP A 1 179 ? -4.058 -2.079 -4.065 1.00 98.56 179 ASP A O 1
ATOM 1276 N N . LEU A 1 180 ? -2.124 -1.804 -5.165 1.00 98.44 180 LEU A N 1
ATOM 1277 C CA . LEU A 1 180 ? -1.318 -1.447 -4.003 1.00 98.44 180 LEU A CA 1
ATOM 1278 C C . LEU A 1 180 ? -0.720 -0.057 -4.176 1.00 98.44 180 LEU A C 1
ATOM 1280 O O . LEU A 1 180 ? -0.024 0.219 -5.157 1.00 98.44 180 LEU A O 1
ATOM 1284 N N . PHE A 1 181 ? -0.906 0.790 -3.173 1.00 98.75 181 PHE A N 1
ATOM 1285 C CA . PHE A 1 181 ? -0.454 2.172 -3.209 1.00 98.75 181 PHE A CA 1
ATOM 1286 C C . PHE A 1 181 ? 0.554 2.456 -2.105 1.00 98.75 181 PHE A C 1
ATOM 1288 O O . PHE A 1 181 ? 0.297 2.200 -0.930 1.00 98.75 181 PHE A O 1
ATOM 1295 N N . TYR A 1 182 ? 1.669 3.069 -2.490 1.00 98.00 182 TYR A N 1
ATOM 1296 C CA . TYR A 1 182 ? 2.735 3.554 -1.619 1.00 98.00 182 TYR A CA 1
ATOM 1297 C C . TYR A 1 182 ? 2.943 5.049 -1.896 1.00 98.00 182 TYR A C 1
ATOM 1299 O O . TYR A 1 182 ? 3.853 5.427 -2.635 1.00 98.00 182 TYR A O 1
ATOM 1307 N N . PRO A 1 183 ? 2.089 5.933 -1.350 1.00 96.31 183 PRO A N 1
ATOM 1308 C CA . PRO A 1 183 ? 2.167 7.364 -1.649 1.00 96.31 183 PRO A CA 1
ATOM 1309 C C . PRO A 1 183 ? 3.459 7.997 -1.119 1.00 96.31 183 PRO A C 1
ATOM 1311 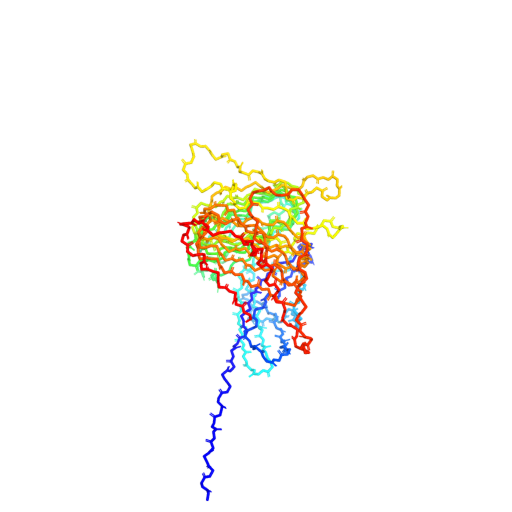O O . PRO A 1 183 ? 4.014 8.882 -1.750 1.00 96.31 183 PRO A O 1
ATOM 1314 N N . ASN A 1 184 ? 3.996 7.453 -0.020 1.00 94.06 184 ASN A N 1
ATOM 1315 C CA . ASN A 1 184 ? 5.268 7.852 0.578 1.00 94.06 184 ASN A CA 1
ATOM 1316 C C . ASN A 1 184 ? 5.310 9.322 1.044 1.00 94.06 184 ASN A C 1
ATOM 1318 O O . ASN A 1 184 ? 4.544 9.691 1.937 1.00 94.06 184 ASN A O 1
ATOM 1322 N N . ASP A 1 185 ? 6.296 10.107 0.599 1.00 91.12 185 ASP A N 1
ATOM 1323 C CA . ASP A 1 185 ? 6.662 11.399 1.180 1.00 91.12 185 ASP A CA 1
ATOM 1324 C C . ASP A 1 185 ? 6.060 12.574 0.408 1.00 91.12 185 ASP A C 1
ATOM 1326 O O . ASP A 1 185 ? 6.668 13.047 -0.544 1.00 91.12 185 ASP A O 1
ATOM 1330 N N . GLY A 1 186 ? 4.956 13.153 0.880 1.00 92.44 186 GLY A N 1
ATOM 1331 C CA . GLY A 1 186 ? 4.279 14.171 0.094 1.00 92.44 186 GLY A CA 1
ATOM 1332 C C . GLY A 1 186 ? 2.912 14.594 0.595 1.00 92.44 186 GLY A C 1
ATOM 1333 O O . GLY A 1 186 ? 2.418 14.158 1.635 1.00 92.44 186 GLY A O 1
ATOM 1334 N N . ASN A 1 187 ? 2.303 15.502 -0.172 1.00 94.56 187 ASN A N 1
ATOM 1335 C CA . ASN A 1 187 ? 0.870 15.786 -0.086 1.00 94.56 187 ASN A CA 1
ATOM 1336 C C . ASN A 1 187 ? 0.157 15.030 -1.202 1.00 94.56 187 ASN A C 1
ATOM 1338 O O . ASN A 1 187 ? -0.282 15.640 -2.184 1.00 94.56 187 ASN A O 1
ATOM 1342 N N . ASP A 1 188 ? 0.092 13.716 -1.066 1.00 97.12 188 ASP A N 1
ATOM 1343 C CA . ASP A 1 188 ? -0.288 12.851 -2.174 1.00 97.12 188 ASP A CA 1
ATOM 1344 C C . ASP A 1 188 ? -1.799 12.686 -2.262 1.00 97.12 188 ASP A C 1
ATOM 1346 O O . ASP A 1 188 ? -2.536 12.784 -1.272 1.00 97.12 188 ASP A O 1
ATOM 1350 N N . THR A 1 189 ? -2.275 12.465 -3.480 1.00 97.25 189 THR A N 1
ATOM 1351 C CA . THR A 1 189 ? -3.672 12.136 -3.756 1.00 97.25 189 THR A CA 1
ATOM 1352 C C . THR A 1 189 ? -3.737 10.787 -4.437 1.00 97.25 189 THR A C 1
ATOM 1354 O O . THR A 1 189 ? -3.147 10.593 -5.496 1.00 97.25 189 THR A O 1
ATOM 1357 N N . VAL A 1 190 ? -4.489 9.876 -3.836 1.00 98.19 190 VAL A N 1
ATOM 1358 C CA . VAL A 1 190 ? -4.686 8.524 -4.339 1.00 98.19 190 VAL A CA 1
ATOM 1359 C C . VAL A 1 190 ? -6.155 8.321 -4.679 1.00 98.19 190 VAL A C 1
ATOM 1361 O O . VAL A 1 190 ? -7.022 8.620 -3.855 1.00 98.19 190 VAL A O 1
ATOM 1364 N N . ASP A 1 191 ? -6.418 7.824 -5.882 1.00 97.44 191 ASP A N 1
ATOM 1365 C CA . ASP A 1 191 ? -7.715 7.300 -6.308 1.00 97.44 191 ASP A CA 1
ATOM 1366 C C . ASP A 1 191 ? -7.550 5.806 -6.602 1.00 97.44 191 ASP A C 1
ATOM 1368 O O . ASP A 1 191 ? -6.767 5.451 -7.485 1.00 97.44 191 ASP A O 1
ATOM 1372 N N . GLY A 1 192 ? -8.235 4.952 -5.840 1.00 96.94 192 GLY A N 1
ATOM 1373 C CA . GLY A 1 192 ? -8.154 3.492 -5.976 1.00 96.94 192 GLY A CA 1
ATOM 1374 C C . GLY A 1 192 ? -8.654 2.974 -7.311 1.00 96.94 192 GLY A C 1
ATOM 1375 O O . GLY A 1 192 ? -8.073 2.070 -7.897 1.00 96.94 192 GLY A O 1
ATOM 1376 N N . GLY A 1 193 ? -9.683 3.628 -7.853 1.00 96.31 193 GLY A N 1
ATOM 1377 C CA . GLY A 1 193 ? -10.424 3.101 -8.989 1.00 96.31 193 GLY A CA 1
ATOM 1378 C C . GLY A 1 193 ? -11.445 2.042 -8.568 1.00 96.31 193 GLY A C 1
ATOM 1379 O O . GLY A 1 193 ? -12.223 2.252 -7.633 1.00 96.31 193 GLY A O 1
ATOM 1380 N N . GLU A 1 194 ? -11.542 0.962 -9.347 1.00 96.06 194 GLU A N 1
ATOM 1381 C CA . GLU A 1 194 ? -12.388 -0.181 -8.992 1.00 96.06 194 GLU A CA 1
ATOM 1382 C C . GLU A 1 194 ? -11.541 -1.298 -8.387 1.00 96.06 194 GLU A C 1
ATOM 1384 O O . GLU A 1 194 ? -10.440 -1.530 -8.856 1.00 96.06 194 GLU A O 1
ATOM 1389 N N . GLY A 1 195 ? -12.102 -2.088 -7.475 1.00 96.38 195 GLY A N 1
ATOM 1390 C CA . GLY A 1 195 ? -11.396 -3.239 -6.911 1.00 96.38 195 GLY A CA 1
ATOM 1391 C C . GLY A 1 195 ? -11.238 -3.127 -5.406 1.00 96.38 195 GLY A C 1
ATOM 1392 O O . GLY A 1 195 ? -11.856 -2.274 -4.786 1.00 96.38 195 GLY A O 1
ATOM 1393 N N . SER A 1 196 ? -10.523 -4.085 -4.819 1.00 97.50 196 SER A N 1
ATOM 1394 C CA . SER A 1 196 ? -10.206 -4.098 -3.389 1.00 97.50 196 SER A CA 1
ATOM 1395 C C . SER A 1 196 ? -8.752 -3.695 -3.225 1.00 97.50 196 SER A C 1
ATOM 1397 O O . SER A 1 196 ? -7.862 -4.518 -3.453 1.00 97.50 196 SER A O 1
ATOM 1399 N N . ASP A 1 197 ? -8.533 -2.453 -2.826 1.00 98.50 197 ASP A N 1
ATOM 1400 C CA . ASP A 1 197 ? -7.221 -1.822 -2.855 1.00 98.50 197 ASP A CA 1
ATOM 1401 C C . ASP A 1 197 ? -6.586 -1.737 -1.467 1.00 98.50 197 ASP A C 1
ATOM 1403 O O . ASP A 1 197 ? -7.262 -1.716 -0.431 1.00 98.50 197 ASP A O 1
ATOM 1407 N N . SER A 1 198 ? -5.255 -1.693 -1.429 1.00 98.12 198 SER A N 1
ATOM 1408 C CA . SER A 1 198 ? -4.485 -1.526 -0.192 1.00 98.12 198 SER A CA 1
ATOM 1409 C C . SER A 1 198 ? -3.591 -0.296 -0.258 1.00 98.12 198 SER A C 1
ATOM 1411 O O . SER A 1 198 ? -2.796 -0.120 -1.183 1.00 98.12 198 SER A O 1
ATOM 1413 N N . TYR A 1 199 ? -3.694 0.544 0.765 1.00 98.50 199 TYR A N 1
ATOM 1414 C CA . TYR A 1 199 ? -2.999 1.820 0.853 1.00 98.50 199 TYR A CA 1
ATOM 1415 C C . TYR A 1 199 ? -1.984 1.776 1.992 1.00 98.50 199 TYR A C 1
ATOM 1417 O O . TYR A 1 199 ? -2.370 1.853 3.155 1.00 98.50 199 TYR A O 1
ATOM 1425 N N . PHE A 1 200 ? -0.693 1.702 1.670 1.00 97.44 200 PHE A N 1
ATOM 1426 C CA . PHE A 1 200 ? 0.399 1.695 2.644 1.00 97.44 200 PHE A CA 1
ATOM 1427 C C . PHE A 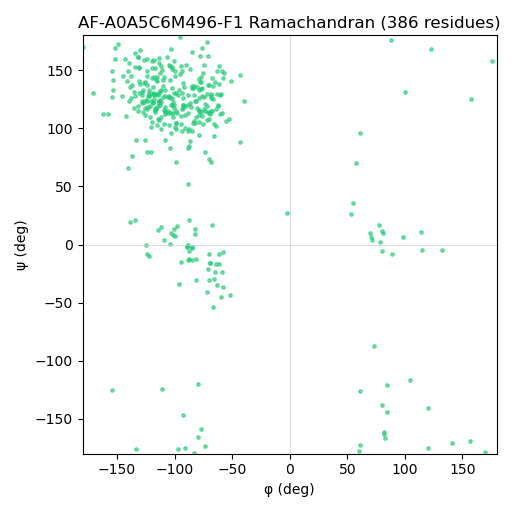1 200 ? 0.826 3.124 2.965 1.00 97.44 200 PHE A C 1
ATOM 1429 O O . PHE A 1 200 ? 1.562 3.784 2.227 1.00 97.44 200 PHE A O 1
ATOM 1436 N N . LEU A 1 201 ? 0.308 3.629 4.074 1.00 96.06 201 LEU A N 1
ATOM 1437 C CA . LEU A 1 201 ? 0.346 5.030 4.431 1.00 96.06 201 LEU A CA 1
ATOM 1438 C C . LEU A 1 201 ? 1.536 5.358 5.319 1.00 96.06 201 LEU A C 1
ATOM 1440 O O . LEU A 1 201 ? 1.729 4.798 6.397 1.00 96.06 201 LEU A O 1
ATOM 1444 N N . LYS A 1 202 ? 2.252 6.406 4.917 1.00 91.44 202 LYS A N 1
ATOM 1445 C CA . LYS A 1 202 ? 3.225 7.107 5.750 1.00 91.44 202 LYS A CA 1
ATOM 1446 C C . LYS A 1 202 ? 2.812 8.573 5.877 1.00 91.44 202 LYS A C 1
ATOM 1448 O O . LYS A 1 202 ? 3.353 9.426 5.179 1.00 91.44 202 LYS A O 1
ATOM 1453 N N . PRO A 1 203 ? 1.847 8.907 6.747 1.00 86.75 203 PRO A N 1
ATOM 1454 C CA . PRO A 1 203 ? 1.400 10.285 6.896 1.00 86.75 203 PRO A CA 1
ATOM 1455 C C . PRO A 1 203 ? 2.566 11.176 7.353 1.00 86.75 203 PRO A C 1
ATOM 1457 O O . PRO A 1 203 ? 3.057 11.033 8.464 1.00 86.75 203 PRO A O 1
ATOM 1460 N N . ASN A 1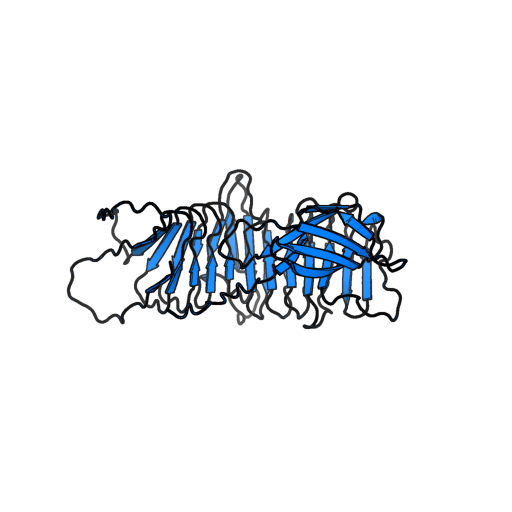 204 ? 3.028 12.086 6.500 1.00 82.12 204 ASN A N 1
ATOM 1461 C CA . ASN A 1 204 ? 4.053 13.094 6.827 1.00 82.12 204 ASN A CA 1
ATOM 1462 C C . ASN A 1 204 ? 3.556 14.536 6.589 1.00 82.12 204 ASN A C 1
ATOM 1464 O O . ASN A 1 204 ? 4.200 15.504 7.006 1.00 82.12 204 ASN A O 1
ATOM 1468 N N . SER A 1 205 ? 2.394 14.673 5.941 1.00 83.44 205 SER A N 1
ATOM 1469 C CA . SER A 1 205 ? 1.653 15.916 5.753 1.00 83.44 205 SER A CA 1
ATOM 1470 C C . SER A 1 205 ? 0.158 15.613 5.547 1.00 83.44 205 SER A C 1
ATOM 1472 O O . SER A 1 205 ? -0.430 14.965 6.414 1.00 83.44 205 SER A O 1
ATOM 1474 N N . VAL A 1 206 ? -0.478 16.077 4.463 1.00 91.69 206 VAL A N 1
ATOM 1475 C CA . VAL A 1 206 ? -1.869 15.756 4.109 1.00 91.69 206 VAL A CA 1
ATOM 1476 C C . VAL A 1 206 ? -1.896 14.700 3.013 1.00 91.69 206 VAL A C 1
ATOM 1478 O O . VAL A 1 206 ? -1.627 15.002 1.856 1.00 91.69 206 VAL A O 1
ATOM 1481 N N . LEU A 1 207 ? -2.316 13.493 3.369 1.00 95.12 207 LEU A N 1
ATOM 1482 C CA . LEU A 1 207 ? -2.595 12.435 2.412 1.00 95.12 207 LEU A CA 1
ATOM 1483 C C . LEU A 1 207 ? -4.089 12.400 2.082 1.00 95.12 207 LEU A C 1
ATOM 1485 O O . LEU A 1 207 ? -4.920 12.402 2.992 1.00 95.12 207 LEU A O 1
ATOM 1489 N N . THR A 1 208 ? -4.432 12.330 0.800 1.00 96.06 208 THR A N 1
ATOM 1490 C CA . THR A 1 208 ? -5.812 12.158 0.332 1.00 96.06 208 THR A CA 1
ATOM 1491 C C . THR A 1 208 ? -5.999 10.770 -0.268 1.00 96.06 208 THR A C 1
ATOM 1493 O O . THR A 1 208 ? -5.253 10.399 -1.166 1.00 96.06 208 THR A O 1
ATOM 1496 N N . VAL A 1 209 ? -7.005 10.026 0.196 1.00 96.19 209 VAL A N 1
ATOM 1497 C CA . VAL A 1 209 ? -7.356 8.696 -0.330 1.00 96.19 209 VAL A CA 1
ATOM 1498 C C . VAL A 1 209 ? -8.833 8.674 -0.709 1.00 96.19 209 VAL A C 1
ATOM 1500 O O . VAL A 1 209 ? -9.706 8.959 0.116 1.00 96.19 209 VAL A O 1
ATOM 1503 N N . ILE A 1 210 ? -9.120 8.365 -1.966 1.00 95.06 210 ILE A N 1
ATOM 1504 C CA . ILE A 1 210 ? -10.466 8.322 -2.526 1.00 95.06 210 ILE A CA 1
ATOM 1505 C C . ILE A 1 210 ? -10.683 6.931 -3.086 1.00 95.06 210 ILE A C 1
ATOM 1507 O O . ILE A 1 210 ? -9.991 6.524 -4.009 1.00 95.06 210 ILE A O 1
ATOM 1511 N N . ASP A 1 211 ? -11.658 6.221 -2.538 1.00 94.81 211 ASP A N 1
ATOM 1512 C CA . ASP A 1 211 ? -11.979 4.891 -3.028 1.00 94.81 211 ASP A CA 1
ATOM 1513 C C . ASP A 1 211 ? -13.397 4.506 -2.649 1.00 94.81 211 ASP A C 1
ATOM 1515 O O . ASP A 1 211 ? -13.733 4.368 -1.476 1.00 94.81 211 ASP A O 1
ATOM 1519 N N . THR A 1 212 ? -14.263 4.387 -3.648 1.00 92.56 212 THR A N 1
ATOM 1520 C CA . THR A 1 212 ? -15.707 4.238 -3.431 1.00 92.56 212 THR A CA 1
ATOM 1521 C C . THR A 1 212 ? -16.241 2.852 -3.749 1.00 92.56 212 THR A C 1
ATOM 1523 O O . THR A 1 212 ? -17.462 2.655 -3.696 1.00 92.56 212 THR A O 1
ATOM 1526 N N . SER A 1 213 ? -15.363 1.916 -4.097 1.00 91.50 213 SER A N 1
ATOM 1527 C CA . SER A 1 213 ? -15.733 0.572 -4.515 1.00 91.50 213 SER A CA 1
ATOM 1528 C C . SER A 1 213 ? -14.897 -0.475 -3.786 1.00 91.50 213 SER A C 1
ATOM 1530 O O . SER A 1 213 ? -13.872 -0.144 -3.226 1.00 91.50 213 SER A O 1
ATOM 1532 N N . GLY A 1 214 ? -15.369 -1.722 -3.768 1.00 93.44 214 GLY A N 1
ATOM 1533 C CA . GLY A 1 214 ? -14.648 -2.835 -3.151 1.00 93.44 214 GLY A CA 1
ATOM 1534 C C . GLY A 1 214 ? -14.379 -2.718 -1.648 1.00 93.44 214 GLY A C 1
ATOM 1535 O O . GLY A 1 214 ? -14.928 -1.873 -0.934 1.00 93.44 214 GLY A O 1
ATOM 1536 N N . ASP A 1 215 ? -13.593 -3.682 -1.172 1.00 93.56 215 ASP A N 1
ATOM 1537 C CA . ASP A 1 215 ? -13.203 -3.844 0.228 1.00 93.56 215 ASP A CA 1
ATOM 1538 C C . ASP A 1 215 ? -11.764 -3.353 0.40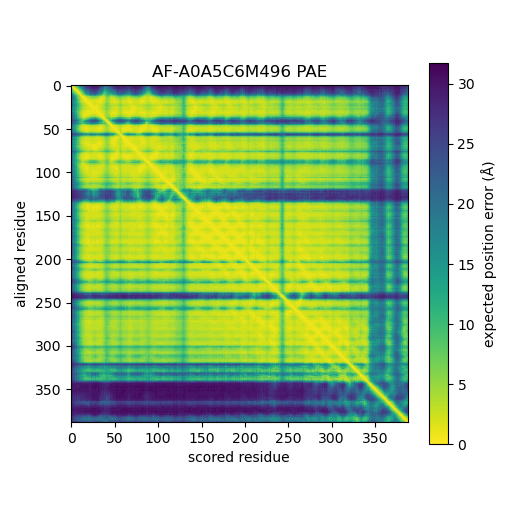4 1.00 93.56 215 ASP A C 1
ATOM 1540 O O . ASP A 1 215 ? -10.829 -4.110 0.144 1.00 93.56 215 ASP A O 1
ATOM 1544 N N . ASN A 1 216 ? -11.606 -2.100 0.836 1.00 96.94 216 ASN A N 1
ATOM 1545 C CA . ASN A 1 216 ? -10.303 -1.431 0.846 1.00 96.94 216 ASN A CA 1
ATOM 1546 C C . ASN A 1 216 ? -9.652 -1.367 2.225 1.00 96.94 216 ASN A C 1
ATOM 1548 O O . ASN A 1 216 ? -10.333 -1.262 3.256 1.00 96.94 216 ASN A O 1
ATOM 1552 N N . VAL A 1 217 ? -8.319 -1.353 2.225 1.00 97.62 217 VAL A N 1
ATOM 1553 C CA . VAL A 1 217 ? -7.474 -1.425 3.422 1.00 97.62 217 VAL A CA 1
ATOM 1554 C C . VAL A 1 217 ? -6.618 -0.171 3.565 1.00 97.62 217 VAL A C 1
ATOM 1556 O O . VAL A 1 217 ? -5.816 0.143 2.690 1.00 97.62 217 VAL A O 1
ATOM 1559 N N . LEU A 1 218 ? -6.737 0.525 4.697 1.00 98.12 218 LEU A N 1
ATOM 1560 C CA . LEU A 1 218 ? -5.786 1.568 5.093 1.00 98.12 218 LEU A CA 1
ATOM 1561 C C . LEU A 1 218 ? -4.722 0.961 6.007 1.00 98.12 218 LEU A C 1
ATOM 1563 O O . LEU A 1 218 ? -5.012 0.607 7.145 1.00 98.12 218 LEU A O 1
ATOM 1567 N N . ASP A 1 219 ? -3.491 0.860 5.536 1.00 97.56 219 ASP A N 1
ATOM 1568 C CA . ASP A 1 219 ? -2.398 0.235 6.269 1.00 97.56 219 ASP A CA 1
ATOM 1569 C C . ASP A 1 219 ? -1.402 1.300 6.749 1.00 97.56 219 ASP A C 1
ATOM 1571 O O . ASP A 1 219 ? -0.753 1.966 5.948 1.00 97.56 219 ASP A O 1
ATOM 1575 N N . PHE A 1 220 ? -1.281 1.491 8.062 1.00 97.06 220 PHE A N 1
ATOM 1576 C CA . PHE A 1 220 ? -0.364 2.452 8.679 1.00 97.06 220 PHE A CA 1
ATOM 1577 C C . PHE A 1 220 ? 0.952 1.820 9.154 1.00 97.06 220 PHE A C 1
ATOM 1579 O O . PHE A 1 220 ? 1.702 2.464 9.891 1.00 97.06 220 PHE A O 1
ATOM 1586 N N . SER A 1 221 ? 1.293 0.608 8.712 1.00 94.00 221 SER A N 1
ATOM 1587 C CA . SER A 1 221 ? 2.528 -0.092 9.103 1.00 94.00 221 SER A CA 1
ATOM 1588 C C . SER A 1 221 ? 3.806 0.681 8.761 1.00 94.00 221 SER A C 1
ATOM 1590 O O . SER A 1 221 ? 4.836 0.505 9.414 1.00 94.00 221 SER A O 1
ATOM 1592 N N . LEU A 1 222 ? 3.748 1.581 7.773 1.00 92.75 222 LEU A N 1
ATOM 1593 C CA . LEU A 1 222 ? 4.856 2.460 7.383 1.00 92.75 222 LEU A CA 1
ATOM 1594 C C . LEU A 1 222 ? 4.883 3.801 8.139 1.00 92.75 222 LEU A C 1
ATOM 1596 O O . LEU A 1 222 ? 5.786 4.612 7.909 1.00 92.75 222 LEU A O 1
ATOM 1600 N N . ALA A 1 223 ? 3.918 4.072 9.021 1.00 92.75 223 ALA A N 1
ATOM 1601 C CA . ALA A 1 223 ? 3.841 5.327 9.758 1.00 92.75 223 ALA A CA 1
ATOM 1602 C C . ALA A 1 223 ? 4.952 5.421 10.819 1.00 92.75 223 ALA A C 1
ATOM 1604 O O . ALA A 1 223 ? 4.962 4.711 11.822 1.00 92.75 223 ALA A O 1
ATOM 1605 N N . GLU A 1 224 ? 5.874 6.365 10.625 1.00 89.50 224 GLU A N 1
ATOM 1606 C CA . GLU A 1 224 ? 6.946 6.670 11.570 1.00 89.50 224 GLU A CA 1
ATOM 1607 C C . GLU A 1 224 ? 7.126 8.186 11.705 1.00 89.50 224 GLU A C 1
ATOM 1609 O O . GLU A 1 224 ? 7.355 8.897 10.727 1.00 89.50 224 GLU A O 1
ATOM 1614 N N . PHE A 1 225 ? 7.083 8.684 12.945 1.00 87.06 225 PHE A N 1
ATOM 1615 C CA . PHE A 1 225 ? 7.214 10.116 13.245 1.00 87.06 225 PHE A CA 1
ATOM 1616 C C . PHE A 1 225 ? 8.486 10.475 14.037 1.00 87.06 225 PHE A C 1
ATOM 1618 O O . PHE A 1 225 ? 8.600 11.575 14.585 1.00 87.06 225 PHE A O 1
ATOM 1625 N N . GLY A 1 226 ? 9.440 9.542 14.151 1.00 82.44 226 GLY A N 1
ATOM 1626 C CA . GLY A 1 226 ? 10.738 9.753 14.810 1.00 82.44 226 GLY A CA 1
ATOM 1627 C C . GLY A 1 226 ? 10.692 9.918 16.337 1.00 82.44 226 GLY A C 1
ATOM 1628 O O . GLY A 1 226 ? 11.687 10.303 16.949 1.00 82.44 226 GLY A O 1
ATOM 1629 N N . ASN A 1 227 ? 9.546 9.657 16.969 1.00 81.25 227 ASN A N 1
ATOM 1630 C CA . ASN A 1 227 ? 9.341 9.816 18.413 1.00 81.25 227 ASN A CA 1
ATOM 1631 C C . ASN A 1 227 ? 8.531 8.669 19.048 1.00 81.25 227 ASN A C 1
ATOM 1633 O O . ASN A 1 227 ? 7.955 8.861 20.121 1.00 81.25 227 ASN A O 1
ATOM 1637 N N . SER A 1 228 ? 8.456 7.516 18.374 1.00 85.19 228 SER A N 1
ATOM 1638 C CA . SER A 1 228 ? 7.709 6.325 18.813 1.00 85.19 228 SER A CA 1
ATOM 1639 C C . SER A 1 228 ? 6.235 6.587 19.156 1.00 85.19 228 SER A C 1
ATOM 1641 O O . SER A 1 228 ? 5.663 5.907 20.004 1.00 85.19 228 SER A O 1
ATOM 1643 N N . SER A 1 229 ? 5.634 7.619 18.559 1.00 90.00 229 SER A N 1
ATOM 1644 C CA . SER A 1 229 ? 4.194 7.857 18.664 1.00 90.00 229 SER A CA 1
ATOM 1645 C C . SER A 1 229 ? 3.479 7.029 17.608 1.00 90.00 229 SER A C 1
ATOM 1647 O O . SER A 1 229 ? 3.903 7.055 16.457 1.00 90.00 229 SER A O 1
ATOM 1649 N N . GLY A 1 230 ? 2.399 6.354 17.990 1.00 93.38 230 GLY A N 1
ATOM 1650 C CA . GLY A 1 230 ? 1.472 5.776 17.027 1.00 93.38 230 GLY A CA 1
ATOM 1651 C C . GLY A 1 230 ? 0.506 6.811 16.458 1.00 93.38 230 GLY A C 1
ATOM 1652 O O . GLY A 1 230 ? 0.687 8.032 16.591 1.00 93.38 230 GLY A O 1
ATOM 1653 N N . ILE A 1 231 ? -0.538 6.304 15.825 1.00 96.19 231 ILE A N 1
ATOM 1654 C CA . ILE A 1 231 ? -1.593 7.040 15.150 1.00 96.19 231 ILE A CA 1
ATOM 1655 C C . ILE A 1 231 ? -2.910 7.011 15.931 1.00 96.19 231 ILE A C 1
ATOM 1657 O O . ILE A 1 231 ? -3.162 6.175 16.795 1.00 96.19 231 ILE A O 1
ATOM 1661 N N . SER A 1 232 ? -3.799 7.941 15.602 1.00 96.56 232 SER A N 1
ATOM 1662 C CA . SER A 1 232 ? -5.198 7.927 16.014 1.00 96.56 232 SER A CA 1
ATOM 1663 C C . SER A 1 232 ? -6.083 7.994 14.780 1.00 96.56 232 SER A C 1
ATOM 1665 O O . SER A 1 232 ? -6.097 9.013 14.092 1.00 96.56 232 SER A O 1
ATOM 1667 N N . PHE A 1 233 ? -6.879 6.959 14.533 1.00 96.94 233 PHE A N 1
ATOM 1668 C CA . PHE A 1 233 ? -7.760 6.914 13.370 1.00 96.94 233 PHE A CA 1
ATOM 1669 C C . PHE A 1 233 ? -9.128 6.335 13.721 1.00 96.94 233 PHE A C 1
ATOM 1671 O O . PHE A 1 233 ? -9.248 5.348 14.446 1.00 96.94 233 PHE A O 1
ATOM 1678 N N . ASP A 1 234 ? -10.182 6.979 13.230 1.00 95.44 234 ASP A N 1
ATOM 1679 C CA . ASP A 1 234 ? -11.559 6.601 13.517 1.00 95.44 234 ASP A CA 1
ATOM 1680 C C . ASP A 1 234 ? -12.289 6.258 12.222 1.00 95.44 234 ASP A C 1
ATOM 1682 O O . ASP A 1 234 ? -12.730 7.139 11.478 1.00 95.44 234 ASP A O 1
ATOM 1686 N N . LEU A 1 235 ? -12.423 4.958 11.957 1.00 93.56 235 LEU A N 1
ATOM 1687 C CA . LEU A 1 235 ? -13.028 4.456 10.730 1.00 93.56 235 LEU A CA 1
ATOM 1688 C C . LEU A 1 235 ? -14.513 4.837 10.632 1.00 93.56 235 LEU A C 1
ATOM 1690 O O . LEU A 1 235 ? -15.048 4.975 9.536 1.00 93.56 235 LEU A O 1
ATOM 1694 N N . THR A 1 236 ? -15.180 5.101 11.763 1.00 91.31 236 THR A N 1
ATOM 1695 C CA . THR A 1 236 ? -16.598 5.503 11.785 1.00 91.31 236 THR A CA 1
ATOM 1696 C C . THR A 1 236 ? -16.841 6.898 11.211 1.00 91.31 236 THR A C 1
ATOM 1698 O O . THR A 1 236 ? -17.984 7.249 10.911 1.00 91.31 236 THR A O 1
ATOM 1701 N N . LYS A 1 237 ? -15.783 7.705 11.062 1.00 91.31 237 LYS A N 1
ATOM 1702 C CA . LYS A 1 237 ? -15.862 9.058 10.501 1.00 91.31 237 LYS A CA 1
ATOM 1703 C C . LYS A 1 237 ? -15.733 9.101 8.987 1.00 91.31 237 LYS A C 1
ATOM 1705 O O . LYS A 1 237 ? -16.019 10.155 8.427 1.00 91.31 237 LYS A O 1
ATOM 1710 N N . ILE A 1 238 ? -15.323 8.013 8.334 1.00 89.38 238 ILE A N 1
ATOM 1711 C CA . ILE A 1 238 ? -15.236 7.991 6.874 1.00 89.38 238 ILE A CA 1
ATOM 1712 C C . ILE A 1 238 ? -16.622 7.733 6.297 1.00 89.38 238 ILE A C 1
ATOM 1714 O O . ILE A 1 238 ? -17.280 6.740 6.610 1.00 89.38 238 ILE A O 1
ATOM 1718 N N . ARG A 1 239 ? -17.085 8.636 5.439 1.00 80.75 239 ARG A N 1
ATOM 1719 C CA . ARG A 1 239 ? -18.352 8.472 4.736 1.00 80.75 239 ARG A CA 1
ATOM 1720 C C . ARG A 1 239 ? -18.181 7.580 3.516 1.00 80.75 239 ARG A C 1
ATOM 1722 O O . ARG A 1 239 ? -17.442 7.910 2.592 1.00 80.75 239 ARG A O 1
ATOM 1729 N N . SER A 1 240 ? -18.976 6.516 3.483 1.00 71.00 240 SER A N 1
ATOM 1730 C CA . SER A 1 240 ? -19.249 5.729 2.281 1.00 71.00 240 SER A CA 1
ATOM 1731 C C . SER A 1 240 ? -20.200 6.495 1.345 1.00 71.00 240 SER A C 1
ATOM 1733 O O . SER A 1 240 ? -20.944 7.376 1.785 1.00 71.00 240 SER A O 1
ATOM 1735 N N . SER A 1 241 ? -20.138 6.209 0.045 1.00 64.06 241 SER A N 1
ATOM 1736 C CA . SER A 1 241 ? -20.787 6.953 -1.050 1.00 64.06 241 SER A CA 1
ATOM 1737 C C . SER A 1 241 ? -22.252 7.391 -0.800 1.00 64.06 241 SER A C 1
ATOM 1739 O O . SER A 1 241 ? -23.039 6.709 -0.146 1.00 64.06 241 SER A O 1
ATOM 1741 N N . GLY A 1 242 ? -22.641 8.563 -1.340 1.00 53.34 242 GLY A N 1
ATOM 1742 C CA . GLY A 1 242 ? -24.031 9.069 -1.304 1.00 53.34 242 GLY A CA 1
ATOM 1743 C C . GLY A 1 242 ? -24.239 10.531 -0.870 1.00 53.34 242 GLY A C 1
ATOM 1744 O O . GLY A 1 242 ? -25.364 11.030 -0.931 1.00 53.34 242 GLY A O 1
ATOM 1745 N N . ALA A 1 243 ? -23.190 11.253 -0.458 1.00 47.25 243 ALA A N 1
ATOM 1746 C CA . ALA A 1 243 ? -23.283 12.684 -0.143 1.00 47.25 243 ALA A CA 1
ATOM 1747 C C . ALA A 1 243 ? -23.119 13.561 -1.414 1.00 47.25 243 ALA A C 1
ATOM 1749 O O . ALA A 1 243 ? -22.196 13.308 -2.185 1.00 47.25 243 ALA A O 1
ATOM 1750 N N . PRO A 1 244 ? -23.934 14.619 -1.637 1.00 42.00 244 PRO A N 1
ATOM 1751 C CA . PRO A 1 244 ? -23.932 15.425 -2.876 1.00 42.00 244 PRO A CA 1
ATOM 1752 C C . PRO A 1 244 ? -22.683 16.284 -3.176 1.00 42.00 244 PRO A C 1
ATOM 1754 O O . PRO A 1 244 ? -22.768 17.212 -3.976 1.00 42.00 244 PRO A O 1
ATOM 1757 N N . SER A 1 245 ? -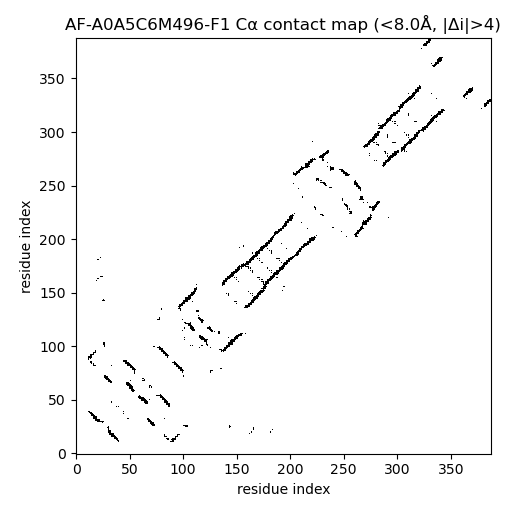21.546 16.045 -2.531 1.00 52.81 245 SER A N 1
ATOM 1758 C CA . SER A 1 245 ? -20.256 16.691 -2.809 1.00 52.81 245 SER A CA 1
ATOM 1759 C C . SER A 1 245 ? -19.185 15.951 -1.996 1.00 52.81 245 SER A C 1
ATOM 1761 O O . SER A 1 245 ? -19.427 15.759 -0.795 1.00 52.81 245 SER A O 1
ATOM 1763 N N . PRO A 1 246 ? -18.046 15.520 -2.577 1.00 60.38 246 PRO A N 1
ATOM 1764 C CA . PRO A 1 246 ? -17.012 14.781 -1.858 1.00 60.38 246 PRO A CA 1
ATOM 1765 C C . PRO A 1 246 ? -16.276 15.755 -0.938 1.00 60.38 246 PRO A C 1
ATOM 1767 O O . PRO A 1 246 ? -15.221 16.301 -1.239 1.00 60.38 246 PRO A O 1
ATOM 1770 N N . THR A 1 247 ? -16.891 16.051 0.195 1.00 72.38 247 THR A N 1
ATOM 1771 C CA . THR A 1 247 ? -16.168 16.627 1.320 1.00 72.38 247 THR A CA 1
ATOM 1772 C C . THR A 1 247 ? -15.347 15.478 1.882 1.00 72.38 247 THR A C 1
ATOM 1774 O O . THR A 1 247 ? -15.933 14.491 2.312 1.00 72.38 247 THR A O 1
ATOM 1777 N N . LEU A 1 248 ? -14.022 15.572 1.808 1.00 84.06 248 LEU A N 1
ATOM 1778 C CA . LEU A 1 248 ? -13.122 14.571 2.377 1.00 84.06 248 LEU A CA 1
ATOM 1779 C C . LEU A 1 248 ? -13.270 14.551 3.904 1.00 84.06 248 LEU A C 1
ATOM 1781 O O . LEU A 1 248 ? -13.385 15.612 4.530 1.00 84.06 248 LEU A O 1
ATOM 1785 N N . ASP A 1 249 ? -13.253 13.366 4.506 1.00 90.44 249 ASP A N 1
ATOM 1786 C CA . ASP A 1 249 ? -13.240 13.206 5.958 1.00 90.44 249 ASP A CA 1
ATOM 1787 C C . ASP A 1 249 ? -11.793 13.245 6.452 1.00 90.44 249 ASP A C 1
ATOM 1789 O O . ASP A 1 249 ? -11.094 12.235 6.514 1.00 90.44 249 ASP A O 1
ATOM 1793 N N . ALA A 1 250 ? -11.328 14.458 6.758 1.00 92.94 250 ALA A N 1
ATOM 1794 C CA . ALA A 1 250 ? -9.978 14.705 7.248 1.00 92.94 250 ALA A CA 1
ATOM 1795 C C . ALA A 1 250 ? -9.848 14.380 8.740 1.00 92.94 250 ALA A C 1
ATOM 1797 O O . ALA A 1 250 ? -10.561 14.933 9.584 1.00 92.94 250 ALA A O 1
ATOM 1798 N N . GLN A 1 251 ? -8.881 13.530 9.069 1.00 95.19 251 GLN A N 1
ATOM 1799 C CA . GLN A 1 251 ? -8.520 13.163 10.431 1.00 95.19 251 GLN A CA 1
ATOM 1800 C C . GLN A 1 251 ? -7.050 13.482 10.670 1.00 95.19 251 GLN A C 1
ATOM 1802 O O . GLN A 1 251 ? -6.180 13.061 9.910 1.00 95.19 251 GLN A O 1
ATOM 1807 N N . THR A 1 252 ? -6.758 14.222 11.739 1.00 95.25 252 THR A N 1
ATOM 1808 C CA . THR A 1 252 ? -5.383 14.344 12.228 1.00 95.25 252 THR A CA 1
ATOM 1809 C C . THR A 1 252 ? -4.989 13.022 12.872 1.00 95.25 252 THR A C 1
ATOM 1811 O O . THR A 1 252 ? -5.470 12.706 13.958 1.00 95.25 252 THR A O 1
ATOM 1814 N N . VAL A 1 253 ? -4.126 12.268 12.196 1.00 95.06 253 VAL A N 1
ATOM 1815 C CA . VAL A 1 253 ? -3.673 10.946 12.640 1.00 95.06 253 VAL A CA 1
ATOM 1816 C C . VAL A 1 253 ? -2.566 11.029 13.673 1.00 95.06 253 VAL A C 1
ATOM 1818 O O . VAL A 1 253 ? -2.481 10.182 14.551 1.00 95.06 253 VAL A O 1
ATOM 1821 N N . SER A 1 254 ? -1.741 12.071 13.620 1.00 94.19 254 SER A N 1
ATOM 1822 C CA . SER A 1 254 ? -0.692 12.299 14.607 1.00 94.19 254 SER A CA 1
ATOM 1823 C C . SER A 1 254 ? -0.340 13.779 14.685 1.00 94.19 254 SER A C 1
ATOM 1825 O O . SER A 1 254 ? -0.429 14.513 13.701 1.00 94.19 254 SER A O 1
ATOM 1827 N N . THR A 1 255 ? 0.073 14.224 15.871 1.00 90.50 255 THR A N 1
ATOM 1828 C CA . THR A 1 255 ? 0.680 15.550 16.089 1.00 90.50 255 THR A CA 1
ATOM 1829 C C . THR A 1 255 ? 2.164 15.450 16.455 1.00 90.50 255 THR A C 1
ATOM 1831 O O . THR A 1 255 ? 2.749 16.379 17.025 1.00 90.50 255 THR A O 1
ATOM 1834 N N . ALA A 1 256 ? 2.765 14.281 16.220 1.00 87.56 256 ALA A N 1
ATOM 1835 C CA . ALA A 1 256 ? 4.166 14.015 16.495 1.00 87.56 256 ALA A CA 1
ATOM 1836 C C . ALA A 1 256 ? 5.085 14.992 15.746 1.00 87.56 256 ALA A C 1
ATOM 1838 O O . ALA A 1 256 ? 4.801 15.432 14.632 1.00 87.56 256 ALA A O 1
ATOM 1839 N N . GLY A 1 257 ? 6.181 15.385 16.397 1.00 82.31 257 GLY A N 1
ATOM 1840 C CA . GLY A 1 257 ? 7.099 16.394 15.858 1.00 82.31 257 GLY A CA 1
ATOM 1841 C C . GLY A 1 257 ? 6.546 17.829 15.834 1.00 82.31 257 GLY A C 1
ATOM 1842 O O . GLY A 1 257 ? 7.212 18.719 15.313 1.00 82.31 257 GLY A O 1
ATOM 1843 N N . GLY A 1 258 ? 5.365 18.089 16.411 1.00 83.25 258 GLY A N 1
ATOM 1844 C CA . GLY A 1 258 ? 4.770 19.432 16.470 1.00 83.25 258 GLY A CA 1
ATOM 1845 C C . GLY A 1 258 ? 4.075 19.878 15.179 1.00 83.25 258 GLY A C 1
ATOM 1846 O O . GLY A 1 258 ? 3.724 21.050 15.054 1.00 83.25 258 GLY A O 1
ATOM 1847 N N . VAL A 1 259 ? 3.859 18.955 14.241 1.00 85.62 259 VAL A N 1
ATOM 1848 C CA . VAL A 1 259 ? 3.113 19.160 12.993 1.00 85.62 259 VAL A CA 1
ATOM 1849 C C . VAL A 1 259 ? 1.910 18.221 12.957 1.00 85.62 259 VAL A C 1
ATOM 1851 O O . VAL A 1 259 ? 1.924 17.179 13.602 1.00 85.62 259 VAL A O 1
ATOM 1854 N N . SER A 1 260 ? 0.844 18.609 12.254 1.00 91.12 260 SER A N 1
ATOM 1855 C CA . SER A 1 260 ? -0.325 17.743 12.064 1.00 91.12 260 SER A CA 1
ATOM 1856 C C . SER A 1 260 ? -0.130 16.876 10.832 1.00 91.12 260 SER A C 1
ATOM 1858 O O . SER A 1 260 ? -0.021 17.402 9.728 1.00 91.12 260 SER A O 1
ATOM 1860 N N . HIS A 1 261 ? -0.146 15.567 11.040 1.00 92.62 261 HIS A N 1
ATOM 1861 C CA . HIS A 1 261 ? -0.223 14.565 9.987 1.00 92.62 261 HIS A CA 1
ATOM 1862 C C . HIS A 1 261 ? -1.691 14.237 9.775 1.00 92.62 261 HIS A C 1
ATOM 1864 O O . HIS A 1 261 ? -2.406 13.963 10.744 1.00 92.62 261 HIS A O 1
ATOM 1870 N N . VAL A 1 262 ? -2.170 14.342 8.544 1.00 94.69 262 VAL A N 1
ATOM 1871 C CA . VAL A 1 262 ? -3.594 14.282 8.216 1.00 94.69 262 VAL A CA 1
ATOM 1872 C C . VAL A 1 262 ? -3.822 13.237 7.140 1.00 94.69 262 VAL A C 1
ATOM 1874 O O . VAL A 1 262 ? -3.151 13.245 6.115 1.00 94.69 262 VAL A O 1
ATOM 1877 N N . VAL A 1 263 ? -4.822 12.388 7.357 1.00 96.44 263 VAL A N 1
ATOM 1878 C CA . VAL A 1 263 ? -5.392 11.537 6.311 1.00 96.44 263 VAL A CA 1
ATOM 1879 C C . VAL A 1 263 ? -6.803 12.025 6.030 1.00 96.44 263 VAL A C 1
ATOM 1881 O O . VAL A 1 263 ? -7.632 12.123 6.937 1.00 96.44 263 VAL A O 1
ATOM 1884 N N . ALA A 1 264 ? -7.057 12.381 4.778 1.00 94.50 264 ALA A N 1
ATOM 1885 C CA . ALA A 1 264 ? -8.338 12.821 4.263 1.00 94.50 264 ALA A CA 1
ATOM 1886 C C . ALA A 1 264 ? -8.901 11.725 3.359 1.00 94.50 264 ALA A C 1
ATOM 1888 O O . ALA A 1 264 ? -8.445 11.546 2.235 1.00 94.50 264 ALA A O 1
ATOM 1889 N N . ALA A 1 265 ? -9.879 10.980 3.869 1.00 93.75 265 ALA A N 1
ATOM 1890 C CA . ALA A 1 265 ? -10.413 9.811 3.183 1.00 93.75 265 ALA A CA 1
ATOM 1891 C C . ALA A 1 265 ? -11.852 10.037 2.701 1.00 93.75 265 ALA A C 1
ATOM 1893 O O . ALA A 1 265 ? -12.622 10.776 3.325 1.00 93.75 265 ALA A O 1
ATOM 1894 N N . TYR A 1 266 ? -12.230 9.384 1.605 1.00 91.81 266 TYR A N 1
ATOM 1895 C CA . TYR A 1 266 ? -13.613 9.319 1.138 1.00 91.81 266 TYR A CA 1
ATOM 1896 C C . TYR A 1 266 ? -13.915 7.972 0.481 1.00 91.81 266 TYR A C 1
ATOM 1898 O O . TYR A 1 266 ? -13.230 7.586 -0.460 1.00 91.81 266 TYR A O 1
ATOM 1906 N N . GLY A 1 267 ? -14.988 7.317 0.940 1.00 91.56 267 GLY A N 1
ATOM 1907 C CA . GLY A 1 267 ? -15.547 6.117 0.328 1.00 91.56 267 GLY A CA 1
ATOM 1908 C C . GLY A 1 267 ? -15.575 4.883 1.243 1.00 91.56 267 GLY A C 1
ATOM 1909 O O . GLY A 1 267 ? -15.999 4.988 2.397 1.00 91.56 267 GLY A O 1
ATOM 1910 N N . THR A 1 268 ? -15.285 3.697 0.713 1.00 91.38 268 THR A N 1
ATOM 1911 C CA . THR A 1 268 ? -15.464 2.399 1.382 1.00 91.38 268 THR A CA 1
ATOM 1912 C C . THR A 1 268 ? -14.134 1.863 1.881 1.00 91.38 268 THR A C 1
ATOM 1914 O O . THR A 1 268 ? -13.288 1.495 1.090 1.00 91.38 268 THR A O 1
ATOM 1917 N N . PHE A 1 269 ? -13.956 1.782 3.199 1.00 94.81 269 PHE A N 1
ATOM 1918 C CA . PHE A 1 269 ? -12.771 1.173 3.808 1.00 94.81 269 PHE A CA 1
ATOM 1919 C C . PHE A 1 269 ? -13.234 0.135 4.818 1.00 94.81 269 PHE A C 1
ATOM 1921 O O . PHE A 1 269 ? -13.902 0.465 5.804 1.00 94.81 269 PHE A O 1
ATOM 1928 N N . SER A 1 270 ? -12.939 -1.127 4.527 1.00 94.50 270 SER A N 1
ATOM 1929 C CA . SER A 1 270 ? -13.336 -2.271 5.341 1.00 94.50 270 SER A CA 1
ATOM 1930 C C . SER A 1 270 ? -12.246 -2.679 6.321 1.00 94.50 270 SER A C 1
ATOM 1932 O O . SER A 1 270 ? -12.552 -3.402 7.264 1.00 94.50 270 SER A O 1
ATOM 1934 N N . ALA A 1 271 ? -11.008 -2.210 6.162 1.00 95.81 271 ALA A N 1
ATOM 1935 C CA . ALA A 1 271 ? -9.942 -2.542 7.092 1.00 95.81 271 ALA A CA 1
ATOM 1936 C C . ALA A 1 271 ? -9.008 -1.371 7.404 1.00 95.81 271 ALA A C 1
ATOM 1938 O O . ALA A 1 271 ? -8.778 -0.490 6.573 1.00 95.81 271 ALA A O 1
ATOM 1939 N N . VAL A 1 272 ? -8.465 -1.388 8.621 1.00 97.56 272 VAL A N 1
ATOM 1940 C CA . VAL A 1 272 ? -7.334 -0.550 9.017 1.00 97.56 272 VAL A CA 1
ATOM 1941 C C . VAL A 1 272 ? -6.311 -1.373 9.794 1.00 97.56 272 VAL A C 1
ATOM 1943 O O . VAL A 1 272 ? -6.678 -2.077 10.735 1.00 97.56 272 VAL A O 1
ATOM 1946 N N . THR A 1 273 ? -5.046 -1.248 9.410 1.00 97.00 273 THR A N 1
ATOM 1947 C CA . THR A 1 273 ? -3.892 -1.795 10.134 1.00 97.00 273 THR A CA 1
ATOM 1948 C C . THR A 1 273 ? -3.133 -0.639 10.766 1.00 97.00 273 THR A C 1
ATOM 1950 O O . THR A 1 273 ? -2.904 0.378 10.107 1.00 97.00 273 THR A O 1
ATOM 1953 N N . GLY A 1 274 ? -2.777 -0.762 12.038 1.00 96.75 274 GLY A N 1
ATOM 1954 C CA . GLY A 1 274 ? -1.967 0.208 12.756 1.00 96.75 274 GLY A CA 1
ATOM 1955 C C . GLY A 1 274 ? -0.486 0.192 12.366 1.00 96.75 274 GLY A C 1
ATOM 1956 O O . GLY A 1 274 ? -0.057 -0.438 11.400 1.00 96.75 274 GLY A O 1
ATOM 1957 N N . SER A 1 275 ? 0.289 0.973 13.099 1.00 95.81 275 SER A N 1
ATOM 1958 C CA . SER A 1 275 ? 1.727 1.140 12.982 1.00 95.81 275 SER A CA 1
ATOM 1959 C C . SER A 1 275 ? 2.479 0.151 13.881 1.00 95.81 275 SER A C 1
ATOM 1961 O O . SER A 1 275 ? 1.903 -0.712 14.528 1.00 95.81 275 SER A O 1
ATOM 1963 N N . ALA A 1 276 ? 3.807 0.267 13.934 1.00 94.25 276 ALA A N 1
ATOM 1964 C CA . ALA A 1 276 ? 4.629 -0.476 14.896 1.00 94.25 276 ALA A CA 1
ATOM 1965 C C . ALA A 1 276 ? 4.678 0.188 16.294 1.00 94.25 276 ALA A C 1
ATOM 1967 O O . ALA A 1 276 ? 5.576 -0.100 17.094 1.00 94.25 276 ALA A O 1
ATOM 1968 N N . TYR A 1 277 ? 3.797 1.152 16.562 1.00 95.06 277 TYR A N 1
ATOM 1969 C CA . TYR A 1 277 ? 3.761 1.940 17.787 1.00 95.06 277 TYR A CA 1
ATOM 1970 C C . TYR A 1 277 ? 2.346 1.994 18.357 1.00 95.06 277 TYR A C 1
ATOM 1972 O O . TYR A 1 277 ? 1.379 1.865 17.635 1.00 95.06 277 TYR A O 1
ATOM 1980 N N . SER A 1 278 ? 2.242 2.346 19.643 1.00 94.56 278 SER A N 1
ATOM 1981 C CA . SER A 1 278 ? 0.965 2.469 20.353 1.00 94.56 278 SER A CA 1
ATOM 1982 C C . SER A 1 278 ? -0.059 3.374 19.663 1.00 94.56 278 SER A C 1
ATOM 1984 O O . SER A 1 278 ? 0.022 4.610 19.755 1.00 94.56 278 SER A O 1
ATOM 1986 N N . ASP A 1 279 ? -1.079 2.747 19.101 1.00 95.81 279 ASP A N 1
ATOM 1987 C CA . ASP A 1 279 ? -2.132 3.354 18.313 1.00 95.81 279 ASP A CA 1
ATOM 1988 C C . ASP A 1 279 ? -3.448 3.520 19.075 1.00 95.81 279 ASP A C 1
ATOM 1990 O O . ASP A 1 279 ? -3.682 3.018 20.179 1.00 95.81 279 ASP A O 1
ATOM 1994 N N . SER A 1 280 ? -4.345 4.293 18.471 1.00 96.31 280 SER A N 1
ATOM 1995 C CA . SER A 1 280 ? -5.700 4.537 18.943 1.00 96.31 280 SER A CA 1
ATOM 1996 C C . SER A 1 280 ? -6.693 4.401 17.788 1.00 96.31 280 SER A C 1
ATOM 1998 O O . SER A 1 280 ? -7.013 5.390 17.124 1.00 96.31 280 SER A O 1
ATOM 2000 N N . LEU A 1 281 ? -7.212 3.194 17.562 1.00 96.75 281 LEU A N 1
ATOM 2001 C CA . LEU A 1 281 ? -8.029 2.863 16.386 1.00 96.75 281 LEU A CA 1
ATOM 2002 C C . LEU A 1 281 ? -9.494 2.617 16.756 1.00 96.75 281 LEU A C 1
ATOM 2004 O O . LEU A 1 281 ? -9.791 1.930 17.731 1.00 96.75 281 LEU A O 1
ATOM 2008 N N . THR A 1 282 ? -10.435 3.159 15.981 1.00 94.88 282 THR A N 1
ATOM 2009 C CA . THR A 1 282 ? -11.878 2.911 16.174 1.00 94.88 282 THR A CA 1
ATOM 2010 C C . THR A 1 282 ? -12.463 2.133 15.002 1.00 94.88 282 THR A C 1
ATOM 2012 O O . THR A 1 282 ? -12.411 2.598 13.865 1.00 94.88 282 THR A O 1
ATOM 2015 N N . ALA A 1 283 ? -13.067 0.982 15.298 1.00 93.56 283 ALA A N 1
ATOM 2016 C CA . ALA A 1 283 ? -13.707 0.104 14.326 1.00 93.56 283 ALA A CA 1
ATOM 2017 C C . ALA A 1 283 ? -15.099 0.602 13.908 1.00 93.56 283 ALA A C 1
ATOM 2019 O O . ALA A 1 283 ? -15.901 1.052 14.738 1.00 93.56 283 ALA A O 1
ATOM 2020 N N . ALA A 1 284 ? -15.414 0.431 12.626 1.00 92.69 284 ALA A N 1
ATOM 2021 C CA . ALA A 1 284 ? -16.746 0.612 12.065 1.00 92.69 284 ALA A CA 1
ATOM 2022 C C . ALA A 1 284 ? -17.505 -0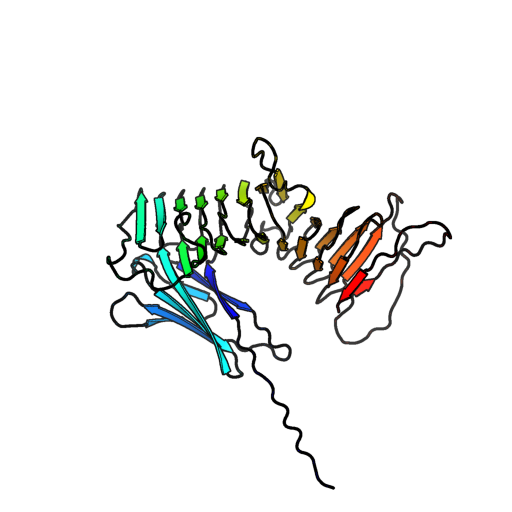.727 11.991 1.00 92.69 284 ALA A C 1
ATOM 2024 O O . ALA A 1 284 ? -17.014 -1.780 12.396 1.00 92.69 284 ALA A O 1
ATOM 2025 N N . SER A 1 285 ? -18.758 -0.698 11.528 1.00 90.25 285 SER A N 1
ATOM 2026 C CA . SER A 1 285 ? -19.498 -1.948 11.300 1.00 90.25 285 SER A CA 1
ATOM 2027 C C . SER A 1 285 ? -18.929 -2.691 10.098 1.00 90.25 285 SER A C 1
ATOM 2029 O O . SER A 1 285 ? -18.673 -2.073 9.072 1.00 90.25 285 SER A O 1
ATOM 2031 N N . GLY A 1 286 ? -18.779 -4.008 10.220 1.00 90.00 286 GLY A N 1
ATOM 2032 C CA . GLY A 1 286 ? -18.233 -4.869 9.174 1.00 90.00 286 GLY A CA 1
ATOM 2033 C C . GLY A 1 286 ? -16.732 -4.712 8.946 1.00 90.00 286 GLY A C 1
ATOM 2034 O O . GLY A 1 286 ? -16.224 -5.333 8.021 1.00 90.00 286 GLY A O 1
ATOM 2035 N N . SER A 1 287 ? -16.033 -3.896 9.745 1.00 93.75 287 SER A N 1
ATOM 2036 C CA . SER A 1 287 ? -14.618 -3.626 9.518 1.00 93.75 287 SER A CA 1
ATOM 2037 C C . SER A 1 287 ? -13.690 -4.593 10.245 1.00 93.75 287 SER A C 1
ATOM 2039 O O . SER A 1 287 ? -14.020 -5.092 11.326 1.00 93.75 287 SER A O 1
ATOM 2041 N N . VAL A 1 288 ? -12.491 -4.758 9.701 1.00 93.88 288 VAL A N 1
ATOM 2042 C CA . VAL A 1 288 ? -11.337 -5.370 10.357 1.00 93.88 288 VAL A CA 1
ATOM 2043 C C . VAL A 1 288 ? -10.427 -4.261 10.890 1.00 93.88 288 VAL A C 1
ATOM 2045 O O . VAL A 1 288 ? -10.126 -3.305 10.185 1.00 93.88 288 VAL A O 1
ATOM 2048 N N . VAL A 1 289 ? -10.018 -4.346 12.148 1.00 95.50 289 VAL A N 1
ATOM 2049 C CA . VAL A 1 289 ? -9.030 -3.438 12.743 1.00 95.50 289 VAL A CA 1
ATOM 2050 C C . VAL A 1 289 ? -7.914 -4.281 13.322 1.00 95.50 289 VAL A C 1
ATOM 2052 O O . VAL A 1 289 ? -8.193 -5.136 14.156 1.00 95.50 289 VAL A O 1
ATOM 2055 N N . ASP A 1 290 ? -6.684 -4.025 12.913 1.00 94.19 290 ASP A N 1
ATOM 2056 C CA . ASP A 1 290 ? -5.487 -4.612 13.508 1.00 94.19 290 ASP A CA 1
ATOM 2057 C C . ASP A 1 290 ? -4.644 -3.493 14.122 1.00 94.19 290 ASP A C 1
ATOM 2059 O O . ASP A 1 290 ? -4.432 -2.470 13.472 1.00 94.19 290 ASP A O 1
ATOM 2063 N N . GLY A 1 291 ? -4.237 -3.644 15.381 1.00 92.88 291 GLY A N 1
ATOM 2064 C CA . GLY A 1 291 ? -3.384 -2.676 16.070 1.00 92.88 291 GLY A CA 1
ATOM 2065 C C . GLY A 1 291 ? -1.957 -2.653 15.522 1.00 92.88 291 GLY A C 1
ATOM 2066 O O . GLY A 1 291 ? -1.366 -1.585 15.408 1.00 92.88 291 GLY A O 1
ATOM 2067 N N . GLY A 1 292 ? -1.462 -3.786 15.017 1.00 92.25 292 GLY A N 1
ATOM 2068 C CA . GLY A 1 292 ? -0.089 -3.892 14.539 1.00 92.25 292 GLY A CA 1
ATOM 2069 C C . GLY A 1 292 ? 0.873 -4.196 15.684 1.00 92.25 292 GLY A C 1
ATOM 2070 O O . GLY A 1 292 ? 0.790 -5.259 16.289 1.00 92.25 292 GLY A O 1
ATOM 2071 N N . GLY A 1 293 ? 1.860 -3.334 15.914 1.00 90.50 293 GLY A N 1
ATOM 2072 C CA . GLY A 1 293 ? 2.809 -3.510 17.014 1.00 90.50 293 GLY A CA 1
ATOM 2073 C C . GLY A 1 293 ? 2.729 -2.369 18.015 1.00 90.50 293 GLY A C 1
ATOM 2074 O O . GLY A 1 293 ? 2.394 -1.241 17.669 1.00 90.50 293 GLY A O 1
ATOM 2075 N N . GLY A 1 294 ? 3.188 -2.608 19.239 1.00 91.12 294 GLY A N 1
ATOM 2076 C CA . GLY A 1 294 ? 3.104 -1.621 20.303 1.00 91.12 294 GLY A CA 1
ATOM 2077 C C . GLY A 1 294 ? 1.788 -1.716 21.070 1.00 91.12 294 GLY A C 1
ATOM 2078 O O . GLY A 1 294 ? 0.942 -2.544 20.823 1.00 91.12 294 GLY A O 1
ATOM 2079 N N . LYS A 1 295 ? 1.653 -0.901 22.121 1.00 91.38 295 LYS A N 1
ATOM 2080 C CA . LYS A 1 295 ? 0.533 -1.047 23.070 1.00 91.38 295 LYS A CA 1
ATOM 2081 C C . LYS A 1 295 ? -0.693 -0.278 22.614 1.00 91.38 295 LYS A C 1
ATOM 2083 O O . LYS A 1 295 ? -0.772 0.929 22.892 1.00 91.38 295 LYS A O 1
ATOM 2088 N N . ASP A 1 296 ? -1.647 -0.955 22.014 1.00 92.31 296 ASP A N 1
ATOM 2089 C CA . ASP A 1 296 ? -2.725 -0.318 21.281 1.00 92.31 296 ASP A CA 1
ATOM 2090 C C . ASP A 1 296 ? -3.987 -0.111 22.107 1.00 92.31 296 ASP A C 1
ATOM 2092 O O . ASP A 1 296 ? -4.290 -0.770 23.111 1.00 92.31 296 ASP A O 1
ATOM 2096 N N . ARG A 1 297 ? -4.750 0.901 21.698 1.00 93.81 297 ARG A N 1
ATOM 2097 C CA . ARG A 1 297 ? -6.074 1.205 22.233 1.00 93.81 297 ARG A CA 1
ATOM 2098 C C . ARG A 1 297 ? -7.089 1.119 21.118 1.00 93.81 297 ARG A C 1
ATOM 2100 O O . ARG A 1 297 ? -7.227 2.028 20.307 1.00 93.81 297 ARG A O 1
ATOM 2107 N N . LEU A 1 298 ? -7.863 0.053 21.142 1.00 92.44 298 LEU A N 1
ATOM 2108 C CA . LEU A 1 298 ? -8.846 -0.243 20.116 1.00 92.44 298 LEU A CA 1
ATOM 2109 C C . LEU A 1 298 ? -10.238 0.081 20.652 1.00 92.44 298 LEU A C 1
ATOM 2111 O O . LEU A 1 298 ? -10.523 -0.138 21.829 1.00 92.44 298 LEU A O 1
ATOM 2115 N N . TYR A 1 299 ? -11.116 0.627 19.819 1.00 92.69 299 TYR A N 1
ATOM 2116 C CA . TYR A 1 299 ? -12.448 1.065 20.228 1.00 92.69 299 TYR A CA 1
ATOM 2117 C C . TYR A 1 299 ? -13.521 0.472 19.323 1.00 92.69 299 TYR A C 1
ATOM 2119 O O . TYR A 1 299 ? -13.460 0.581 18.102 1.00 92.69 299 TYR A O 1
ATOM 2127 N N . VAL A 1 300 ? -14.561 -0.089 19.938 1.00 88.94 300 VAL A N 1
ATOM 2128 C CA . VAL A 1 300 ? -15.788 -0.510 19.253 1.00 88.94 300 VAL A CA 1
ATOM 2129 C C . VAL A 1 300 ? -16.965 0.241 19.871 1.00 88.94 300 VAL A C 1
ATOM 2131 O O . VAL A 1 300 ? -17.348 0.033 21.032 1.00 88.94 300 VAL A O 1
ATOM 2134 N N . GLY A 1 301 ? -17.506 1.168 19.081 1.00 84.44 301 GLY A N 1
ATOM 2135 C CA . GLY A 1 301 ? -18.599 2.054 19.464 1.00 84.44 301 GLY A CA 1
ATOM 2136 C C . GLY A 1 301 ? -19.959 1.362 19.588 1.00 84.44 301 GLY A C 1
ATOM 2137 O O . GLY A 1 301 ? -20.140 0.181 19.293 1.00 84.44 301 GLY A O 1
ATOM 2138 N N . THR A 1 302 ? -20.948 2.120 20.057 1.00 82.12 302 THR A N 1
ATOM 2139 C CA . THR A 1 302 ? -22.318 1.625 20.230 1.00 82.12 302 THR A CA 1
ATOM 2140 C C . THR A 1 302 ? -22.951 1.323 18.877 1.00 82.12 302 THR A C 1
ATOM 2142 O O . THR A 1 302 ? -22.877 2.154 17.975 1.00 82.12 302 THR A O 1
ATOM 2145 N N . GLY A 1 303 ? -23.652 0.197 18.754 1.00 81.38 303 GLY A N 1
ATOM 2146 C CA . GLY A 1 303 ? -24.344 -0.174 17.516 1.00 81.38 303 GLY A CA 1
ATOM 2147 C C . GLY A 1 303 ? -23.444 -0.752 16.420 1.00 81.38 303 GLY A C 1
ATOM 2148 O O . GLY A 1 303 ? -23.954 -1.055 15.345 1.00 81.38 303 GLY A O 1
ATOM 2149 N N . THR A 1 304 ? -22.139 -0.916 16.669 1.00 85.12 304 THR A N 1
ATOM 2150 C CA . THR A 1 304 ? -21.217 -1.540 15.714 1.00 85.12 304 THR A CA 1
ATOM 2151 C C . THR A 1 304 ? -21.523 -3.030 15.555 1.00 85.12 304 THR A C 1
ATOM 2153 O O . THR A 1 304 ? -21.579 -3.769 16.535 1.00 85.12 304 THR A O 1
ATOM 2156 N N . THR A 1 305 ? -21.693 -3.502 14.323 1.00 86.06 305 THR A N 1
ATOM 2157 C CA . THR A 1 305 ? -22.006 -4.913 14.036 1.00 86.06 305 THR A CA 1
ATOM 2158 C C . THR A 1 305 ? -20.912 -5.564 13.198 1.00 86.06 305 THR A C 1
ATOM 2160 O O . THR A 1 305 ? -20.358 -4.910 12.324 1.00 86.06 305 THR A O 1
ATOM 2163 N N . ASN A 1 306 ? -20.614 -6.845 13.442 1.00 84.25 306 ASN A N 1
ATOM 2164 C CA . ASN A 1 306 ? -19.667 -7.658 12.664 1.00 84.25 306 ASN A CA 1
ATOM 2165 C C . ASN A 1 306 ? -18.253 -7.055 12.544 1.00 84.25 306 ASN A C 1
ATOM 2167 O O . ASN A 1 306 ? -17.630 -7.174 11.495 1.00 84.25 306 ASN A O 1
ATOM 2171 N N . ALA A 1 307 ? -17.763 -6.381 13.587 1.00 86.75 307 ALA A N 1
ATOM 2172 C CA . ALA A 1 307 ? -16.386 -5.897 13.611 1.00 86.75 307 ALA A CA 1
ATOM 2173 C C . ALA A 1 307 ? -15.437 -7.015 14.063 1.00 86.75 307 ALA A C 1
ATOM 2175 O O . ALA A 1 307 ? -15.711 -7.715 15.044 1.00 86.75 307 ALA A O 1
ATOM 2176 N N . THR A 1 308 ? -14.309 -7.146 13.374 1.00 88.50 308 THR A N 1
ATOM 2177 C CA . THR A 1 308 ? -13.188 -7.999 13.786 1.00 88.50 308 THR A CA 1
ATOM 2178 C C . THR A 1 308 ? -12.060 -7.093 14.240 1.00 88.50 308 THR A C 1
ATOM 2180 O O . THR A 1 308 ? -11.714 -6.154 13.532 1.00 88.50 308 THR A O 1
ATOM 2183 N N . VAL A 1 309 ? -11.528 -7.325 15.433 1.00 87.94 309 VAL A N 1
ATOM 2184 C CA . VAL A 1 309 ? -10.492 -6.475 16.020 1.00 87.94 309 VAL A CA 1
ATOM 2185 C C . VAL A 1 309 ? -9.357 -7.354 16.532 1.00 87.94 309 VAL A C 1
ATOM 2187 O O . VAL A 1 309 ? -9.615 -8.298 17.270 1.00 87.94 309 VAL A O 1
ATOM 2190 N N . SER A 1 310 ? -8.119 -7.047 16.178 1.00 87.69 310 SER A N 1
ATOM 2191 C CA . SER A 1 310 ? -6.920 -7.693 16.707 1.00 87.69 310 SER A CA 1
ATOM 2192 C C . SER A 1 310 ? -6.064 -6.656 17.420 1.00 87.69 310 SER A C 1
ATOM 2194 O O . SER A 1 310 ? -5.920 -5.548 16.912 1.00 87.69 310 SER A O 1
ATOM 2196 N N . GLY A 1 311 ? -5.560 -7.007 18.606 1.00 80.88 311 GLY A N 1
ATOM 2197 C CA . GLY A 1 311 ? -4.530 -6.241 19.310 1.00 80.88 311 GLY A CA 1
ATOM 2198 C C . GLY A 1 311 ? -3.257 -6.137 18.480 1.00 80.88 311 GLY A C 1
ATOM 2199 O O . GLY A 1 311 ? -2.766 -5.042 18.266 1.00 80.88 311 GLY A O 1
ATOM 2200 N N . GLY A 1 312 ? -2.847 -7.268 17.904 1.00 84.88 312 GLY A N 1
ATOM 2201 C CA . GLY A 1 312 ? -1.511 -7.407 17.350 1.00 84.88 312 GLY A CA 1
ATOM 2202 C C . GLY A 1 312 ? -0.544 -7.807 18.461 1.00 84.88 312 GLY A C 1
ATOM 2203 O O . GLY A 1 312 ? -0.922 -8.591 19.345 1.00 84.88 312 GLY A O 1
ATOM 2204 N N . ALA A 1 313 ? 0.678 -7.285 18.374 1.00 82.12 313 ALA A N 1
ATOM 2205 C CA . ALA A 1 313 ? 1.760 -7.558 19.305 1.00 82.12 313 ALA A CA 1
ATOM 2206 C C . ALA A 1 313 ? 1.858 -6.543 20.433 1.00 82.12 313 ALA A C 1
ATOM 2208 O O . ALA A 1 313 ? 1.660 -5.357 20.225 1.00 82.12 313 ALA A O 1
ATOM 2209 N N . ASP A 1 314 ? 2.336 -7.015 21.589 1.00 85.50 314 ASP A N 1
ATOM 2210 C CA . ASP A 1 314 ? 2.436 -6.306 22.864 1.00 85.50 314 ASP A CA 1
ATOM 2211 C C . ASP A 1 314 ? 1.125 -6.285 23.687 1.00 85.50 314 ASP A C 1
ATOM 2213 O O . ASP A 1 314 ? 0.277 -7.164 23.610 1.00 85.50 314 ASP A O 1
ATOM 2217 N N . ASP A 1 315 ? 1.043 -5.379 24.670 1.00 85.06 315 ASP A N 1
ATOM 2218 C CA . ASP A 1 315 ? -0.069 -5.340 25.624 1.00 85.06 315 ASP A CA 1
ATOM 2219 C C . ASP A 1 315 ? -1.187 -4.417 25.116 1.00 85.06 315 ASP A C 1
ATOM 2221 O O . ASP A 1 315 ? -1.130 -3.198 25.352 1.00 85.06 315 ASP A O 1
ATOM 2225 N N . ASP A 1 316 ? -2.244 -4.991 24.545 1.00 83.25 316 ASP A N 1
ATOM 2226 C CA . ASP A 1 316 ? -3.321 -4.209 23.932 1.00 83.25 316 ASP A CA 1
ATOM 2227 C C . ASP A 1 316 ? -4.567 -4.064 24.793 1.00 83.25 316 ASP A C 1
ATOM 2229 O O . ASP A 1 316 ? -4.853 -4.830 25.721 1.00 83.25 316 ASP A O 1
ATOM 2233 N N . ILE A 1 317 ? -5.354 -3.027 24.501 1.00 86.81 317 ILE A N 1
ATOM 2234 C CA . ILE A 1 317 ? -6.614 -2.768 25.191 1.00 86.81 317 ILE A CA 1
ATOM 2235 C C . ILE A 1 317 ? -7.734 -2.491 24.195 1.00 86.81 317 ILE A C 1
ATOM 2237 O O . ILE A 1 317 ? -7.791 -1.426 23.584 1.00 86.81 317 ILE A O 1
ATOM 2241 N N . LEU A 1 318 ? -8.727 -3.379 24.166 1.00 86.62 318 LEU A N 1
ATOM 2242 C CA . LEU A 1 318 ? -9.982 -3.161 23.455 1.00 86.62 318 LEU A CA 1
ATOM 2243 C C . LEU A 1 318 ? -11.051 -2.564 24.381 1.00 86.62 318 LEU A C 1
ATOM 2245 O O . LEU A 1 318 ? -11.508 -3.203 25.330 1.00 86.62 318 LEU A O 1
ATOM 2249 N N . TYR A 1 319 ? -11.504 -1.352 24.075 1.00 86.50 319 TYR A N 1
ATOM 2250 C CA . TYR A 1 319 ? -12.639 -0.675 24.693 1.00 86.50 319 TYR A CA 1
ATOM 2251 C C . TYR A 1 319 ? -13.928 -0.945 23.915 1.00 86.50 319 TYR A C 1
ATOM 2253 O O . TYR A 1 319 ? -14.078 -0.564 22.755 1.00 86.50 319 TYR A O 1
ATOM 2261 N N . THR A 1 320 ? -14.910 -1.538 24.588 1.00 79.12 320 THR A N 1
ATOM 2262 C CA . THR A 1 320 ? -16.254 -1.761 24.042 1.00 79.12 320 THR A CA 1
ATOM 2263 C C . THR A 1 320 ? -17.306 -0.997 24.839 1.00 79.12 320 THR A C 1
ATOM 2265 O O . THR A 1 320 ? -17.151 -0.737 26.040 1.00 79.12 320 THR A O 1
ATOM 2268 N N . THR A 1 321 ? -18.400 -0.648 24.162 1.00 71.44 321 THR A N 1
ATOM 2269 C CA . THR A 1 321 ? -19.614 -0.108 24.786 1.00 71.44 321 THR A CA 1
ATOM 2270 C C . THR A 1 321 ? -20.754 -1.127 24.668 1.00 71.44 321 THR A C 1
ATOM 2272 O O . THR A 1 321 ? -20.988 -1.701 23.615 1.00 71.44 321 THR A O 1
ATOM 2275 N N . VAL A 1 322 ? -21.497 -1.397 25.745 1.00 60.50 322 VAL A N 1
ATOM 2276 C CA . VAL A 1 322 ? -22.438 -2.547 25.794 1.00 60.50 322 VAL A CA 1
ATOM 2277 C C . VAL A 1 322 ? -23.702 -2.446 24.924 1.00 60.50 322 VAL A C 1
ATOM 2279 O O . VAL A 1 322 ? -24.484 -3.396 24.898 1.00 60.50 322 VAL A O 1
ATOM 2282 N N . THR A 1 323 ? -24.005 -1.312 24.290 1.00 65.62 323 THR A N 1
ATOM 2283 C CA . THR A 1 323 ? -25.295 -1.150 23.598 1.00 65.62 323 THR A CA 1
ATOM 2284 C C . THR A 1 323 ? -25.163 -1.401 22.104 1.00 65.62 323 THR A C 1
ATOM 2286 O O . THR A 1 323 ? -24.540 -0.614 21.398 1.00 65.62 323 THR A O 1
ATOM 2289 N N . GLY A 1 324 ? -25.821 -2.457 21.622 1.00 59.53 324 GLY A N 1
ATOM 2290 C CA . GLY A 1 324 ? -26.032 -2.697 20.193 1.00 59.53 324 GLY A CA 1
ATOM 2291 C C . GLY A 1 324 ? -24.860 -3.326 19.437 1.00 59.53 324 GLY A C 1
ATOM 2292 O O . GLY A 1 324 ? -24.938 -3.379 18.217 1.00 59.53 324 GLY A O 1
ATOM 2293 N N . ILE A 1 325 ? -23.811 -3.800 20.121 1.00 65.19 325 ILE A N 1
ATOM 2294 C CA . ILE A 1 325 ? -22.733 -4.558 19.470 1.00 65.19 325 ILE A CA 1
ATOM 2295 C C . ILE A 1 325 ? -23.185 -6.002 19.228 1.00 65.19 325 ILE A C 1
ATOM 2297 O O . ILE A 1 325 ? -23.704 -6.651 20.138 1.00 65.19 325 ILE A O 1
ATOM 2301 N N . THR A 1 326 ? -22.965 -6.524 18.022 1.00 64.00 326 THR A N 1
ATOM 2302 C CA . THR A 1 326 ? -23.214 -7.938 17.687 1.00 64.00 326 THR A CA 1
ATOM 2303 C C . THR A 1 326 ? -22.068 -8.505 16.858 1.00 64.00 326 THR A C 1
ATOM 2305 O O . THR A 1 326 ? -21.649 -7.845 15.911 1.00 64.00 326 THR A O 1
ATOM 2308 N N . ASN A 1 327 ? -21.629 -9.733 17.165 1.00 62.78 327 ASN A N 1
ATOM 2309 C CA . ASN A 1 327 ? -20.536 -10.450 16.489 1.00 62.78 327 ASN A CA 1
ATOM 2310 C C . ASN A 1 327 ? -19.211 -9.671 16.510 1.00 62.78 327 ASN A C 1
ATOM 2312 O O . ASN A 1 327 ? -18.769 -9.159 15.487 1.00 62.78 327 ASN A O 1
ATOM 2316 N N . LEU A 1 328 ? -18.614 -9.566 17.699 1.00 66.50 328 LEU A N 1
ATOM 2317 C CA . LEU A 1 328 ? -17.275 -9.011 17.885 1.00 66.50 328 LEU A CA 1
ATOM 2318 C C . LEU A 1 328 ? -16.282 -10.160 18.062 1.00 66.50 328 LEU A C 1
ATOM 2320 O O . LEU A 1 328 ? -16.430 -10.966 18.990 1.00 66.50 328 LEU A O 1
ATOM 2324 N N . THR A 1 329 ? -15.275 -10.197 17.200 1.00 67.56 329 THR A N 1
ATOM 2325 C CA . THR A 1 329 ? -14.117 -11.084 17.344 1.00 67.56 329 THR A CA 1
ATOM 2326 C C . THR A 1 329 ? -12.951 -10.261 17.868 1.00 67.56 329 THR A C 1
ATOM 2328 O O . THR A 1 329 ? -12.650 -9.221 17.285 1.00 67.56 329 THR A O 1
ATOM 2331 N N . PHE A 1 330 ? -12.336 -10.705 18.969 1.00 72.38 330 PHE A N 1
ATOM 2332 C CA . PHE A 1 330 ? -11.102 -10.119 19.498 1.00 72.38 330 PHE A CA 1
ATOM 2333 C C . PHE A 1 330 ? -10.008 -11.181 19.615 1.00 72.38 330 PHE A C 1
ATOM 2335 O O . PHE A 1 330 ? -10.243 -12.232 20.223 1.00 72.38 330 PHE A O 1
ATOM 2342 N N . SER A 1 331 ? -8.842 -10.885 19.048 1.00 70.56 331 SER A N 1
ATOM 2343 C CA . SER A 1 331 ? -7.601 -11.660 19.160 1.00 70.56 331 SER A CA 1
ATOM 2344 C C . SER A 1 331 ? -6.457 -10.766 19.640 1.00 70.56 331 SER A C 1
ATOM 2346 O O . SER A 1 331 ? -6.525 -9.548 19.502 1.00 70.56 331 SER A O 1
ATOM 2348 N N . GLY A 1 332 ? -5.423 -11.378 20.202 1.00 62.66 332 GLY A N 1
ATOM 2349 C CA . GLY A 1 332 ? -4.140 -10.750 20.520 1.00 62.66 332 GLY A CA 1
ATOM 2350 C C . GLY A 1 332 ? -3.049 -11.815 20.478 1.00 62.66 332 GLY A C 1
ATOM 2351 O O . GLY A 1 332 ? -3.375 -13.013 20.521 1.00 62.66 332 GLY A O 1
ATOM 2352 N N . ASP A 1 333 ? -1.794 -11.402 20.324 1.00 64.50 333 ASP A N 1
ATOM 2353 C CA . ASP A 1 333 ? -0.655 -12.312 20.213 1.00 64.50 333 ASP A CA 1
ATOM 2354 C C . ASP A 1 333 ? 0.286 -12.276 21.443 1.00 64.50 333 ASP A C 1
ATOM 2356 O O . ASP A 1 333 ? -0.134 -12.591 22.564 1.00 64.50 333 ASP A O 1
ATOM 2360 N N . ASP A 1 334 ? 1.578 -12.025 21.260 1.00 62.84 334 ASP A N 1
ATOM 2361 C CA . ASP A 1 334 ? 2.584 -11.892 22.301 1.00 62.84 334 ASP A CA 1
ATOM 2362 C C . ASP A 1 334 ? 2.285 -10.685 23.201 1.00 62.84 334 ASP A C 1
ATOM 2364 O O . ASP A 1 334 ? 2.640 -9.553 22.902 1.00 62.84 334 ASP A O 1
ATOM 2368 N N . GLY A 1 335 ? 1.731 -10.932 24.385 1.00 60.72 335 GLY A N 1
ATOM 2369 C CA . GLY A 1 335 ? 1.503 -9.867 25.357 1.00 60.72 335 GLY A CA 1
ATOM 2370 C C . GLY A 1 335 ? 0.397 -10.180 26.353 1.00 60.72 335 GLY A C 1
ATOM 2371 O O . GLY A 1 335 ? -0.034 -11.329 26.512 1.00 60.72 335 GLY A O 1
ATOM 2372 N N . PHE A 1 336 ? -0.006 -9.161 27.112 1.00 68.75 336 PHE A N 1
ATOM 2373 C CA . PHE A 1 336 ? -1.177 -9.199 27.985 1.00 68.75 336 PHE A CA 1
ATOM 2374 C C . PHE A 1 336 ? -2.311 -8.337 27.424 1.00 68.75 336 PHE A C 1
ATOM 2376 O O . PHE A 1 336 ? -2.475 -7.180 27.823 1.00 68.75 336 PHE A O 1
ATOM 2383 N N . ASP A 1 337 ? -3.166 -8.941 26.607 1.00 70.75 337 ASP A N 1
ATOM 2384 C CA . ASP A 1 337 ? -4.325 -8.263 26.028 1.00 70.75 337 ASP A CA 1
ATOM 2385 C C . ASP A 1 337 ? -5.475 -8.116 27.019 1.00 70.75 337 ASP A C 1
ATOM 2387 O O . ASP A 1 337 ? -5.820 -9.039 27.771 1.00 70.75 337 ASP A O 1
ATOM 2391 N N . ILE A 1 338 ? -6.136 -6.961 26.997 1.00 75.44 338 ILE A N 1
ATOM 2392 C CA . ILE A 1 338 ? -7.251 -6.641 27.887 1.00 75.44 338 ILE A CA 1
ATOM 2393 C C . ILE A 1 338 ? -8.478 -6.219 27.084 1.00 75.44 338 ILE A C 1
ATOM 2395 O O . ILE A 1 338 ? -8.538 -5.132 26.515 1.00 75.44 338 ILE A O 1
ATOM 2399 N N . LEU A 1 339 ? -9.556 -6.995 27.198 1.00 76.00 339 LEU A N 1
ATOM 2400 C CA . LEU A 1 339 ? -10.887 -6.536 26.804 1.00 76.00 339 LEU A CA 1
ATOM 2401 C C . LEU A 1 339 ? -11.546 -5.775 27.964 1.00 76.00 339 LEU A C 1
ATOM 2403 O O . LEU A 1 339 ? -11.795 -6.340 29.034 1.00 76.00 339 LEU A O 1
ATOM 2407 N N . ARG A 1 340 ? -11.853 -4.490 27.751 1.00 73.38 340 ARG A N 1
ATOM 2408 C CA . ARG A 1 340 ? -12.554 -3.602 28.691 1.00 73.38 340 ARG A CA 1
ATOM 2409 C C . ARG A 1 340 ? -13.929 -3.227 28.166 1.00 73.38 340 ARG A C 1
ATOM 2411 O O . ARG A 1 340 ? -14.074 -2.570 27.140 1.00 73.38 340 ARG A O 1
ATOM 2418 N N . ASN A 1 341 ? -14.957 -3.569 28.931 1.00 62.59 341 ASN A N 1
ATOM 2419 C CA . ASN A 1 341 ? -16.329 -3.200 28.615 1.00 62.59 341 ASN A CA 1
ATOM 2420 C C . ASN A 1 341 ? -16.811 -2.083 29.548 1.00 62.59 341 ASN A C 1
ATOM 2422 O O . ASN A 1 341 ? -16.910 -2.289 30.759 1.00 62.59 341 ASN A O 1
ATOM 2426 N N . THR A 1 342 ? -17.087 -0.895 29.007 1.00 57.31 342 THR A N 1
ATOM 2427 C CA . THR A 1 342 ? -17.511 0.266 29.805 1.00 57.31 342 THR A CA 1
ATOM 2428 C C . THR A 1 342 ? -18.955 0.655 29.477 1.00 57.31 342 THR A C 1
ATOM 2430 O O . THR A 1 342 ? -19.299 0.968 28.338 1.00 57.31 342 THR A O 1
ATOM 2433 N N . ARG A 1 343 ? -19.843 0.652 30.485 1.00 46.69 343 ARG A N 1
ATOM 2434 C CA . ARG A 1 343 ? -21.074 1.461 30.431 1.00 46.69 343 ARG A CA 1
ATOM 2435 C C . ARG A 1 343 ? -20.701 2.912 30.729 1.00 46.69 343 ARG A C 1
ATOM 2437 O O . ARG A 1 343 ? -19.829 3.167 31.554 1.00 46.69 343 ARG A O 1
ATOM 2444 N N . LEU A 1 344 ? -21.384 3.833 30.053 1.00 43.06 344 LEU A N 1
ATOM 2445 C CA . LEU A 1 344 ? -21.260 5.281 30.205 1.00 43.06 344 LEU A CA 1
ATOM 2446 C C . LEU A 1 344 ? -21.092 5.699 31.687 1.00 43.06 344 LEU A C 1
ATOM 2448 O O . LEU A 1 344 ? -21.954 5.408 32.511 1.00 43.06 344 LEU A O 1
ATOM 2452 N N . ALA A 1 345 ? -19.996 6.415 31.959 1.00 37.88 345 ALA A N 1
ATOM 2453 C CA . ALA A 1 345 ? -19.679 7.191 33.162 1.00 37.88 345 ALA A CA 1
ATOM 2454 C C . ALA A 1 345 ? -19.591 6.449 34.515 1.00 37.88 345 ALA A C 1
ATOM 2456 O O . ALA A 1 345 ? -20.554 6.384 35.276 1.00 37.88 345 ALA A O 1
ATOM 2457 N N . ILE A 1 346 ? -18.366 6.085 34.912 1.00 34.91 346 ILE A N 1
ATOM 2458 C CA . ILE A 1 346 ? -17.952 6.214 36.317 1.00 34.91 346 ILE A CA 1
ATOM 2459 C C . ILE A 1 346 ? -16.616 6.974 36.343 1.00 34.91 346 ILE A C 1
ATOM 2461 O O . ILE A 1 346 ? -15.677 6.553 35.664 1.00 34.91 346 ILE A O 1
ATOM 2465 N N . PRO A 1 347 ? -16.511 8.106 37.062 1.00 32.88 347 PRO A N 1
ATOM 2466 C CA . PRO A 1 347 ? -15.226 8.719 37.344 1.00 32.88 347 PRO A CA 1
ATOM 2467 C C . PRO A 1 347 ? -14.510 7.832 38.371 1.00 32.88 347 PRO A C 1
ATOM 2469 O O . PRO A 1 347 ? -15.014 7.638 39.472 1.00 32.88 347 PRO A O 1
ATOM 2472 N N . GLU A 1 348 ? -13.349 7.315 37.976 1.00 30.08 348 GLU A N 1
ATOM 2473 C CA . GLU A 1 348 ? -12.398 6.458 38.709 1.00 30.08 348 GLU A CA 1
ATOM 2474 C C . GLU A 1 348 ? -12.429 4.938 38.413 1.00 30.08 348 GLU A C 1
ATOM 2476 O O . GLU A 1 348 ? -13.486 4.303 38.423 1.00 30.08 348 GLU A O 1
ATOM 2481 N N . PRO A 1 349 ? -11.250 4.323 38.157 1.00 32.16 349 PRO A N 1
ATOM 2482 C CA . PRO A 1 349 ? -11.134 2.903 37.848 1.00 32.16 349 PRO A CA 1
ATOM 2483 C C . PRO A 1 349 ? -11.215 2.048 39.120 1.00 32.16 349 PRO A C 1
ATOM 2485 O O . PRO A 1 349 ? -10.317 2.062 39.962 1.00 32.16 349 PRO A O 1
ATOM 2488 N N . VAL A 1 350 ? -12.259 1.227 39.233 1.00 27.27 350 VAL A N 1
ATOM 2489 C CA . VAL A 1 350 ? -12.305 0.136 40.216 1.00 27.27 350 VAL A CA 1
ATOM 2490 C C . VAL A 1 350 ? -11.542 -1.059 39.641 1.00 27.27 350 VAL A C 1
ATOM 2492 O O . VAL A 1 350 ? -12.028 -1.756 38.754 1.00 27.27 350 VAL A O 1
ATOM 2495 N N . PHE A 1 351 ? -10.325 -1.296 40.137 1.00 26.05 351 PHE A N 1
ATOM 2496 C CA . PHE A 1 351 ? -9.565 -2.514 39.851 1.00 26.05 351 PHE A CA 1
ATOM 2497 C C . PHE A 1 351 ? -10.122 -3.689 40.663 1.00 26.05 351 PHE A C 1
ATOM 2499 O O . PHE A 1 351 ? -9.897 -3.775 41.871 1.00 26.05 351 PHE A O 1
ATOM 2506 N N . CYS A 1 352 ? -10.752 -4.656 39.999 1.00 22.22 352 CYS A N 1
ATOM 2507 C CA . CYS A 1 352 ? -10.861 -6.011 40.536 1.00 22.22 352 CYS A CA 1
ATOM 2508 C C . CYS A 1 352 ? -9.707 -6.845 39.967 1.00 22.22 352 CYS A C 1
ATOM 2510 O O . CYS A 1 352 ? -9.709 -7.227 38.802 1.00 22.22 352 CYS A O 1
ATOM 2512 N N . ARG A 1 353 ? -8.686 -7.100 40.795 1.00 24.31 353 ARG A N 1
ATOM 2513 C CA . ARG A 1 353 ? -7.625 -8.066 40.484 1.00 24.31 353 ARG A CA 1
ATOM 2514 C C . ARG A 1 353 ? -8.241 -9.460 40.337 1.00 24.31 353 ARG A C 1
ATOM 2516 O O . ARG A 1 353 ? -8.749 -9.994 41.319 1.00 24.31 353 ARG A O 1
ATOM 2523 N N . MET A 1 354 ? -8.087 -10.080 39.172 1.00 24.33 354 MET A N 1
ATOM 2524 C CA . MET A 1 354 ? -8.072 -11.538 39.050 1.00 24.33 354 MET A CA 1
ATOM 2525 C C . MET A 1 354 ? -6.638 -11.967 38.745 1.00 24.33 354 MET A C 1
ATOM 2527 O O . MET A 1 354 ? -6.035 -11.541 37.767 1.00 24.33 354 MET A O 1
ATOM 2531 N N . SER A 1 355 ? -6.065 -12.754 39.652 1.00 25.89 355 SER A N 1
ATOM 2532 C CA . SER A 1 355 ? -4.755 -13.374 39.488 1.00 25.89 355 SER A CA 1
ATOM 2533 C C . SER A 1 355 ? -5.002 -14.805 39.016 1.00 25.89 355 SER A C 1
ATOM 2535 O O . SER A 1 355 ? -5.590 -15.590 39.757 1.00 25.89 355 SER A O 1
ATOM 2537 N N . ALA A 1 356 ? -4.608 -15.127 37.785 1.00 29.62 356 ALA A N 1
ATOM 2538 C CA . ALA A 1 356 ? -4.565 -16.501 37.291 1.00 29.62 356 ALA A CA 1
ATOM 2539 C C . ALA A 1 356 ? -3.140 -17.067 37.462 1.00 29.62 356 ALA A C 1
ATOM 2541 O O . ALA A 1 356 ? -2.169 -16.306 37.380 1.00 29.62 356 ALA A O 1
ATOM 2542 N N . PRO A 1 357 ? -2.988 -18.375 37.738 1.00 28.31 357 PRO A N 1
ATOM 2543 C CA . PRO A 1 357 ? -1.689 -18.985 37.978 1.00 28.31 357 PRO A CA 1
ATOM 2544 C C . PRO A 1 357 ? -0.834 -18.985 36.706 1.00 28.31 357 PRO A C 1
ATOM 2546 O O . PRO A 1 357 ? -1.323 -19.164 35.594 1.00 28.31 357 PRO A O 1
ATOM 2549 N N . LEU A 1 358 ? 0.465 -18.774 36.905 1.00 31.75 358 LEU A N 1
ATOM 2550 C CA . LEU A 1 358 ? 1.498 -18.759 35.875 1.00 31.75 358 LEU A CA 1
ATOM 2551 C C . LEU A 1 358 ? 1.540 -20.111 35.138 1.00 31.75 358 LEU A C 1
ATOM 2553 O O . LEU A 1 358 ? 1.930 -21.115 35.731 1.00 31.75 358 LEU A O 1
ATOM 2557 N N . SER A 1 359 ? 1.172 -20.123 33.854 1.00 32.53 359 SER A N 1
ATOM 2558 C CA . SER A 1 359 ? 1.562 -21.174 32.905 1.00 32.53 359 SER A CA 1
ATOM 2559 C C . SER A 1 359 ? 2.748 -20.673 32.061 1.00 32.53 359 SER A C 1
ATOM 2561 O O . SER A 1 359 ? 2.787 -19.472 31.781 1.00 32.53 359 SER A O 1
ATOM 2563 N N . PRO A 1 360 ? 3.715 -21.524 31.663 1.00 33.22 360 PRO A N 1
ATOM 2564 C CA . PRO A 1 360 ? 4.962 -21.096 31.020 1.00 33.22 360 PRO A CA 1
ATOM 2565 C C . PRO A 1 360 ? 4.853 -20.832 29.508 1.00 33.22 360 PRO A C 1
ATOM 2567 O O . PRO A 1 360 ? 5.885 -20.678 28.866 1.00 33.22 360 PRO A O 1
ATOM 2570 N N . VAL A 1 361 ? 3.649 -20.819 28.927 1.00 34.31 361 VAL A N 1
ATOM 2571 C CA . VAL A 1 361 ? 3.452 -20.653 27.476 1.00 34.31 361 VAL A CA 1
ATOM 2572 C C . VAL A 1 361 ? 2.693 -19.343 27.227 1.00 34.31 361 VAL A C 1
ATOM 2574 O O . VAL A 1 361 ? 1.592 -19.152 27.744 1.00 34.31 361 VAL A O 1
ATOM 2577 N N . ASN A 1 362 ? 3.351 -18.419 26.527 1.00 37.72 362 ASN A N 1
ATOM 2578 C CA . ASN A 1 362 ? 3.042 -16.993 26.363 1.00 37.72 362 ASN A CA 1
ATOM 2579 C C . ASN A 1 362 ? 1.774 -16.686 25.541 1.00 37.72 362 ASN A C 1
ATOM 2581 O O . ASN A 1 362 ? 1.889 -16.172 24.443 1.00 37.72 362 ASN A O 1
ATOM 2585 N N . ARG A 1 363 ? 0.563 -16.944 26.043 1.00 44.06 363 ARG A N 1
ATOM 2586 C CA . ARG A 1 363 ? -0.660 -16.349 25.457 1.00 44.06 363 ARG A CA 1
ATOM 2587 C C . ARG A 1 363 ? -1.638 -15.993 26.565 1.00 44.06 363 ARG A C 1
ATOM 2589 O O . ARG A 1 363 ? -2.123 -16.889 27.263 1.00 44.06 363 ARG A O 1
ATOM 2596 N N . LYS A 1 364 ? -1.856 -14.699 26.825 1.00 45.56 364 LYS A N 1
ATOM 2597 C CA . LYS A 1 364 ? -2.647 -14.232 27.978 1.00 45.56 364 LYS A CA 1
ATOM 2598 C C . LYS A 1 364 ? -3.601 -13.098 27.612 1.00 45.56 364 LYS A C 1
ATOM 2600 O O . LYS A 1 364 ? -3.436 -11.977 28.079 1.00 45.56 364 LYS A O 1
ATOM 2605 N N . VAL A 1 365 ? -4.705 -13.443 26.954 1.00 44.38 365 VAL A N 1
ATOM 2606 C CA . VAL A 1 365 ? -5.887 -12.572 26.944 1.00 44.38 365 VAL A CA 1
ATOM 2607 C C . VAL A 1 365 ? -6.526 -12.582 28.341 1.00 44.38 365 VAL A C 1
ATOM 2609 O O . VAL A 1 365 ? -7.042 -13.604 28.806 1.00 44.38 365 VAL A O 1
ATOM 2612 N N . VAL A 1 366 ? -6.497 -11.449 29.048 1.00 45.72 366 VAL A N 1
ATOM 2613 C CA . VAL A 1 366 ? -7.152 -11.259 30.351 1.00 45.72 366 VAL A CA 1
ATOM 2614 C C . VAL A 1 366 ? -8.470 -10.520 30.147 1.00 45.72 366 VAL A C 1
ATOM 2616 O O . VAL A 1 366 ? -8.530 -9.296 30.033 1.00 45.72 366 VAL A O 1
ATOM 2619 N N . MET A 1 367 ? -9.572 -11.268 30.162 1.00 45.25 367 MET A N 1
ATOM 2620 C CA . MET A 1 367 ? -10.908 -10.683 30.101 1.00 45.25 367 MET A CA 1
ATOM 2621 C C . MET A 1 367 ? -11.277 -10.058 31.457 1.00 45.25 367 MET A C 1
ATOM 2623 O O . MET A 1 367 ? -11.635 -10.762 32.402 1.00 45.25 367 MET A O 1
ATOM 2627 N N . LEU A 1 368 ? -11.221 -8.726 31.571 1.00 43.44 368 LEU A N 1
ATOM 2628 C CA . LEU A 1 368 ? -11.839 -8.012 32.691 1.00 43.44 368 LEU A CA 1
ATOM 2629 C C . LEU A 1 368 ? -13.301 -7.710 32.345 1.00 43.44 368 LEU A C 1
ATOM 2631 O O . LEU A 1 368 ? -13.647 -6.609 31.911 1.00 43.44 368 LEU A O 1
ATOM 2635 N N . LEU A 1 369 ? -14.190 -8.681 32.585 1.00 38.03 369 LEU A N 1
ATOM 2636 C CA . LEU A 1 369 ? -15.602 -8.348 32.750 1.00 38.03 369 LEU A CA 1
ATOM 2637 C C . LEU A 1 369 ? -15.740 -7.485 34.007 1.00 38.03 369 LEU A C 1
ATOM 2639 O O . LEU A 1 369 ? -15.532 -7.952 35.126 1.00 38.03 369 LEU A O 1
ATOM 2643 N N . ALA A 1 370 ? -16.174 -6.241 33.833 1.00 35.59 370 ALA A N 1
ATOM 2644 C CA . ALA A 1 370 ? -16.883 -5.541 34.891 1.00 35.59 370 ALA A CA 1
ATOM 2645 C C . ALA A 1 370 ? -18.267 -6.200 35.053 1.00 35.59 370 ALA A C 1
ATOM 2647 O O . ALA A 1 370 ? -19.285 -5.657 34.626 1.00 35.59 370 ALA A O 1
ATOM 2648 N N . GLU A 1 371 ? -18.321 -7.402 35.634 1.00 29.62 371 GLU A N 1
ATOM 2649 C CA . GLU A 1 371 ? -19.560 -7.892 36.230 1.00 29.62 371 GLU A CA 1
ATOM 2650 C C . GLU A 1 371 ? -19.875 -6.985 37.420 1.00 29.62 371 GLU A C 1
ATOM 2652 O O . GLU A 1 371 ? -19.265 -7.091 38.484 1.00 29.62 371 GLU A O 1
ATOM 2657 N N . PHE A 1 372 ? -20.843 -6.084 37.254 1.00 36.38 372 PHE A N 1
ATOM 2658 C CA . PHE A 1 372 ? -21.512 -5.487 38.399 1.00 36.38 372 PHE A CA 1
ATOM 2659 C C . PHE A 1 372 ? -22.883 -6.115 38.595 1.00 36.38 372 PHE A C 1
ATOM 2661 O O . PHE A 1 372 ? -23.774 -6.061 37.750 1.00 36.38 372 PHE A O 1
ATOM 2668 N N . CYS A 1 373 ? -22.997 -6.690 39.786 1.00 28.42 373 CYS A N 1
ATOM 2669 C CA . CYS A 1 373 ? -24.180 -7.139 40.489 1.00 28.42 373 CYS A CA 1
ATOM 2670 C C . CYS A 1 373 ? -25.330 -6.115 40.378 1.00 28.42 373 CYS A C 1
ATOM 2672 O O . CYS A 1 373 ? -25.467 -5.233 41.221 1.00 28.42 373 CYS A O 1
ATOM 2674 N N . SER A 1 374 ? -26.170 -6.198 39.344 1.00 31.14 374 SER A N 1
ATOM 2675 C CA . SER A 1 374 ? -27.536 -5.670 39.414 1.00 31.14 374 SER A CA 1
ATOM 2676 C C . SER A 1 374 ? -28.460 -6.389 38.430 1.00 31.14 374 SER A C 1
ATOM 2678 O O . SER A 1 374 ? -28.181 -6.538 37.242 1.00 31.14 374 SER A O 1
ATOM 2680 N N . THR A 1 375 ? -29.564 -6.884 38.972 1.00 31.67 375 THR A N 1
ATOM 2681 C CA . THR A 1 375 ? -30.483 -7.870 38.400 1.00 31.67 375 THR A CA 1
ATOM 2682 C C . THR A 1 375 ? -31.588 -7.250 37.542 1.00 31.67 375 THR A C 1
ATOM 2684 O O . THR A 1 375 ? -32.764 -7.553 37.740 1.00 31.67 375 THR A O 1
ATOM 2687 N N . SER A 1 376 ? -31.267 -6.399 36.562 1.00 39.38 376 SER A N 1
ATOM 2688 C CA . SER A 1 376 ? -32.289 -5.984 35.586 1.00 39.38 376 SER A CA 1
ATOM 2689 C C . SER A 1 376 ? -31.729 -5.365 34.303 1.00 39.38 376 SER A C 1
ATOM 2691 O O . SER A 1 376 ? -31.239 -4.238 34.323 1.00 39.38 376 SER A O 1
ATOM 2693 N N . SER A 1 377 ? -31.888 -6.047 33.166 1.00 37.06 377 SER A N 1
ATOM 2694 C CA . SER A 1 377 ? -32.641 -5.556 31.989 1.00 37.06 377 SER A CA 1
ATOM 2695 C C . SER A 1 377 ? -32.218 -6.239 30.677 1.00 37.06 377 SER A C 1
ATOM 2697 O O . SER A 1 377 ? -31.050 -6.272 30.314 1.00 37.06 377 SER A O 1
ATOM 2699 N N . SER A 1 378 ? -33.243 -6.786 30.019 1.00 34.72 378 SER A N 1
ATOM 2700 C CA . SER A 1 378 ? -33.533 -7.110 28.606 1.00 34.72 378 SER A CA 1
ATOM 2701 C C . SER A 1 378 ? -32.579 -6.790 27.430 1.00 34.72 378 SER A C 1
ATOM 2703 O O . SER A 1 378 ? -33.072 -6.640 26.313 1.00 34.72 378 SER A O 1
ATOM 2705 N N . THR A 1 379 ? -31.261 -6.697 27.580 1.00 38.09 379 THR A N 1
ATOM 2706 C CA . THR A 1 379 ? -30.359 -6.638 26.412 1.00 38.09 379 THR A CA 1
ATOM 2707 C C . THR A 1 379 ? -30.049 -8.047 25.890 1.00 38.09 379 THR A C 1
ATOM 2709 O O . THR A 1 379 ? -29.774 -8.926 26.711 1.00 38.09 379 THR A O 1
ATOM 2712 N N . PRO A 1 380 ? -30.093 -8.298 24.563 1.00 34.62 380 PRO A N 1
ATOM 2713 C CA . PRO A 1 380 ? -29.681 -9.585 24.002 1.00 34.62 380 PRO A CA 1
ATOM 2714 C C . PRO A 1 380 ? -28.218 -9.887 24.373 1.00 34.62 380 PRO A C 1
ATOM 2716 O O . PRO A 1 380 ? -27.435 -8.949 24.555 1.00 34.62 380 PRO A O 1
ATOM 2719 N N . PRO A 1 381 ? -27.842 -11.168 24.528 1.00 41.47 381 PRO A N 1
ATOM 2720 C CA . PRO A 1 381 ? -26.479 -11.533 24.887 1.00 41.47 381 PRO A CA 1
ATOM 2721 C C . PRO A 1 381 ? -25.509 -11.101 23.781 1.00 41.47 381 PRO A C 1
ATOM 2723 O O . PRO A 1 381 ? -25.721 -11.388 22.604 1.00 41.47 381 PRO A O 1
ATOM 2726 N N . LEU A 1 382 ? -24.448 -10.400 24.177 1.00 42.31 382 LEU A N 1
ATOM 2727 C CA . LEU A 1 382 ? -23.305 -10.109 23.321 1.00 42.31 382 LEU A CA 1
ATOM 2728 C C . LEU A 1 382 ? -22.569 -11.430 23.051 1.00 42.31 382 LEU A C 1
ATOM 2730 O O . LEU A 1 382 ? -22.020 -12.023 23.978 1.00 42.31 382 LEU A O 1
ATOM 2734 N N . ASN A 1 383 ? -22.549 -11.886 21.798 1.00 43.88 383 ASN A N 1
ATOM 2735 C CA . ASN A 1 383 ? -21.668 -12.976 21.380 1.00 43.88 383 ASN A CA 1
ATOM 2736 C C . ASN A 1 383 ? -20.264 -12.396 21.169 1.00 43.88 383 ASN A C 1
ATOM 2738 O O . ASN A 1 383 ? -19.980 -11.838 20.109 1.00 43.88 383 ASN A O 1
ATOM 2742 N N . VAL A 1 384 ? -19.421 -12.481 22.201 1.00 48.72 384 VAL A N 1
ATOM 2743 C CA . VAL A 1 384 ? -17.976 -12.243 22.086 1.00 48.72 384 VAL A CA 1
ATOM 2744 C C . VAL A 1 384 ? -17.316 -13.587 21.827 1.00 48.72 384 VAL A C 1
ATOM 2746 O O . VAL A 1 384 ? -17.443 -14.493 22.653 1.00 48.72 384 VAL A O 1
ATOM 2749 N N . SER A 1 385 ? -16.620 -13.717 20.701 1.00 44.88 385 SER A N 1
ATOM 2750 C CA . SER A 1 385 ? -15.721 -14.844 20.466 1.00 44.88 385 SER A CA 1
ATOM 2751 C C . SER A 1 385 ? -14.298 -14.364 20.719 1.00 44.88 385 SER A C 1
ATOM 2753 O O . SER A 1 385 ? -13.801 -13.506 19.994 1.00 44.88 385 SER A O 1
ATOM 2755 N N . VAL A 1 386 ? -13.667 -14.889 21.769 1.00 49.62 386 VAL A N 1
ATOM 2756 C CA . VAL A 1 386 ? -12.228 -14.716 21.996 1.00 49.62 386 VAL A CA 1
ATOM 2757 C C . VAL A 1 386 ? -11.545 -15.909 21.347 1.00 49.62 386 VAL A C 1
ATOM 2759 O O . VAL A 1 386 ? -11.826 -17.049 21.722 1.00 49.62 386 VAL A O 1
ATOM 2762 N N . VAL A 1 387 ? -10.708 -15.650 20.348 1.00 42.75 387 VAL A N 1
ATOM 2763 C CA . VAL A 1 387 ? -9.911 -16.678 19.671 1.00 42.75 387 VAL A CA 1
ATOM 2764 C C . VAL A 1 387 ? -8.480 -16.547 20.194 1.00 42.75 387 VAL A C 1
ATOM 2766 O O . VAL A 1 387 ? -7.950 -15.441 20.229 1.00 42.75 387 VAL A O 1
ATOM 2769 N N . THR A 1 388 ? -7.918 -17.653 20.689 1.00 38.25 388 THR A N 1
ATOM 2770 C CA . THR A 1 388 ? -6.577 -17.752 21.308 1.00 38.25 388 THR A CA 1
ATOM 2771 C C . THR A 1 388 ? -5.559 -18.412 20.397 1.00 38.25 388 THR A C 1
ATOM 2773 O O . THR A 1 388 ? -6.000 -19.345 19.685 1.00 38.25 388 THR A O 1
#

Radius of gyration: 23.85 Å; Cα contacts (8 Å, |Δi|>4): 1116; chains: 1; bounding box: 54×76×71 Å

Sequence (388 aa):
MTSAAVTQRVDNVAPAAQIAPRLGSTPTNTLLTADVIEPGLDDVPLLTYLWEVNTGLGGYTTLGTTKNLTFNSTLLGTPLIRLTVSDDDGGLDQYEVVGVFGTDSAETISVTSTGFSRTGAGAGGIGLVPGEGLWSTQILVLGFGGADLLDASALTSGYTAILDGGQQQDYLLGGAGADLFYPNDGNDTVDGGEGSDSYFLKPNSVLTVIDTSGDNVLDFSLAEFGNSSGISFDLTKIRSSGAPSPTLDAQTVSTAGGVSHVVAAYGTFSAVTGSAYSDSLTAASGSVVDGGGGKDRLYVGTGTTNATVSGGADDDILYTTVTGITNLTFSGDDGFDILRNTRLAIPEPVFCRMSAPLSPVNRKVVMLLAEFCSTSSSTPPLNVSVVT

Organism: NCBI:txid1653850

Solvent-accessible surface area (backbone atoms only — not comparable to full-atom values): 20406 Å² total; per-residue (Å²): 135,85,81,76,82,80,82,81,78,81,79,80,62,46,41,49,55,40,84,38,79,41,92,87,34,36,48,75,48,30,35,36,32,62,44,71,54,71,79,62,89,84,65,87,78,58,71,43,38,40,31,30,38,26,77,88,77,83,57,74,43,80,70,45,62,50,62,61,43,71,45,51,49,78,83,49,77,71,28,42,37,35,41,38,39,31,45,76,86,73,29,57,27,76,32,54,31,34,40,43,74,53,38,80,35,37,30,36,40,41,38,40,69,77,42,47,42,40,48,54,55,82,49,66,77,51,64,59,72,88,87,70,61,60,95,40,52,31,37,37,38,39,31,28,22,30,51,28,35,42,35,29,57,64,26,53,59,81,30,28,49,36,42,31,34,31,30,45,46,21,37,40,32,31,21,34,11,54,29,39,37,32,52,42,45,31,58,22,40,38,36,44,48,36,33,41,31,39,37,46,36,32,64,78,27,49,34,34,42,38,28,70,36,58,63,15,34,46,30,26,61,63,40,72,57,92,70,78,55,32,43,39,49,56,54,70,62,45,51,54,80,87,66,102,60,93,71,61,38,69,39,68,30,32,59,61,88,82,43,70,16,24,45,25,32,37,20,37,69,36,30,37,36,28,17,68,18,40,24,38,41,32,49,29,61,60,16,41,35,34,27,36,25,33,51,19,39,37,35,40,50,66,54,31,34,49,27,38,40,32,31,32,32,37,47,16,35,40,41,36,34,83,52,61,43,40,50,41,40,46,38,57,45,58,38,56,26,34,47,40,63,47,71,90,86,70,95,73,88,83,82,78,87,80,87,76,84,90,69,98,66,83,68,41,79,48,77,49,76,74,80,69,96,67,98,77,78,97,68,79,83,68,54,71,47,76,57,129

pLDDT: mean 80.59, std 20.95, range [22.22, 98.75]

InterPro domains:
  IPR001343 RTX calcium-binding nonapeptide repeat [PF00353] (164-198)
  IPR001343 RTX calcium-binding nonapeptide repeat [PF00353] (288-303)
  IPR011049 Serralysin-like metalloprotease, C-terminal [G3DSA:2.150.10.10] (47-243)
  IPR011049 Serralysin-like metalloprotease, C-terminal [SSF51120] (102-232)

Mean predicted aligned error: 10.48 Å

Nearest PDB structures (foldseek):
  4a2l-assembly2_C  TM=5.630E-01  e=3.123E-01  Bacteroides thetaiotaomicron VPI-5482
  4a2l-assembly2_D  TM=5.718E-01  e=5.362E-01  Bacteroides thetaiotaomicron VPI-5482
  4a2l-assembly1_A  TM=5.679E-01  e=7.564E-01  Bacteroides thetaiotaomicron VPI-5482
  4a2m-assembly2_D  TM=5.282E-01  e=5.105E-01  Bacteroides thetaiotaomicron VPI-5482
  2zvd-assembly1_C  TM=2.720E-01  e=2.021E+00  Pseudomonas sp. MIS38

Secondary structure (DSSP, 8-state):
-------------PPEEEEEE-TT-BTTBEEEEEEEE----SS----EEEEEEE-SSSS-EEEESSSEEEE-GGG-SS-EEEEEEE-SSS-EEEEEEEEEEEESS-EEEEEETTEEEEEETT-----PPTTS--S-SEEEEEEEBSS-EEEEEE--TT-EEEEEEEESS-EEE--SS--EEEEEESS-EEE--SS--EEE---SSEEEEEEEEEEEEEE-TT---SS----EEEGGGSPPS--SS---EEEEEE-GGGS-EEEEEEEEEEEEE--SS--EEEE-TT-EEE--BSS-EEEE-TT-BS-EEE--BSS-EEEEESSS-BSEEEE--SS--EEEEE-S--SS-----------SS----EEE----------PPP--EEE--